Protein AF-A0A2A4U7M4-F1 (afdb_monomer)

Solvent-accessible surface area (backbone atoms only — not comparable to full-atom values): 24627 Å² total; per-residue (Å²): 136,90,81,53,61,69,54,45,36,59,75,42,76,39,76,69,49,28,40,55,51,50,43,53,50,50,49,57,46,49,37,65,77,36,73,92,46,51,58,48,70,61,81,93,67,91,75,68,55,64,52,48,29,40,38,52,48,83,84,76,48,61,24,35,38,37,38,69,44,82,40,71,90,66,81,47,74,68,51,54,49,51,53,49,52,37,50,57,35,40,71,67,37,92,77,48,50,67,57,31,39,34,40,36,30,56,28,80,75,53,74,67,50,45,53,50,49,55,53,50,51,54,52,52,30,62,76,68,74,48,63,84,77,35,62,44,77,39,36,26,61,57,49,52,51,52,25,49,76,69,70,40,40,50,68,76,61,50,51,60,59,60,54,52,51,51,55,49,50,59,66,68,50,69,58,57,54,68,57,51,93,84,49,54,65,73,52,58,56,49,82,70,64,51,82,90,26,53,96,58,57,77,88,48,73,63,55,58,52,48,59,62,42,56,80,76,34,23,38,36,39,24,30,57,85,51,44,47,65,68,32,52,54,48,44,54,35,58,76,67,67,49,48,69,48,78,31,72,41,71,88,58,84,70,79,46,42,63,54,57,52,51,48,47,39,53,46,49,28,63,75,70,71,46,82,76,59,91,84,62,85,52,64,66,58,42,42,39,57,50,59,66,66,52,84,67,66,53,36,32,43,35,41,36,60,51,75,66,91,49,68,71,39,48,24,47,32,50,53,49,52,50,48,42,53,52,53,35,65,75,74,37,92,66,85,55,55,36,46,36,38,35,32,47,62,66,62,79,80,51,43,84,60,51,71,66,45,54,74,52,35,44,79,46,75,46,64,82,25,81,88,44,48,65,58,49,50,50,54,50,28,62,67,40,61,52,86,49,74,96,49,41,68,62,50,50,61,69,17,71,54,20,63,47,48,39,43,48,27,53,51,40,27,56,73,66,36,29,62,50,68,73,44,43,54,48,22,45,51,56,43,48,53,71,72,75,104

pLDDT: mean 88.64, std 10.14, range [35.72, 97.88]

Mean predicted aligned error: 15.34 Å

Radius of gyration: 41.35 Å; Cα contacts (8 Å, |Δi|>4): 586; chains: 1; bounding box: 90×41×110 Å

Sequence (437 aa):
MNRDWQDFKSLHGNIAGAREAFENACETLFRKVHPDQHVSQVSVKQGDGGIDIFIGEFGNEPITVIQCKFFLDSFEASQHSQIRGSFDTAVNSDDYELKEWILCIPRVITIDENSWWFKWKKKKLNEHVKGNAFIQLKNGNELIDLLKEHGLYNQVFEVTTALQVAEIHDVIVQKKVDVPNNAKPKTVLFNNYLEKNEPFYLERDNDAEFNESLKIKNIWVFGKSGVGKTALINRNLIQSKIEYCFCDLSPISITKAEDVLEEILSEIEEKFSIERKSSETNILKQIVQILCKCDSTETVIVIDELAVNDDMVLKAIADSLIQLVTHFNNNSNNDELKFVVSTISDPKQVIQNRPKASDYFHYVCCDSWGKYSSQLFDIICHALNLELEASKDLIIESSMNSPRVLKAIINKIIVYNDSRKDSVDRAIRVTLEEVVG

Nearest PDB structures (foldseek):
  6wan-assembly2_B  TM=2.807E-01  e=3.638E-03  Acinetobacter baumannii
  6wan-assembly6_F  TM=2.417E-01  e=2.485E-03  Acinetobacter baumannii
  6vm6-assembly4_D  TM=2.550E-01  e=1.142E-02  Acinetobacter sp. ATCC 27244
  6wan-assembly4_D  TM=2.541E-01  e=1.583E-02  Acinetobacter baumannii
  6wam-assembly5_E  TM=2.805E-01  e=4.968E-02  Acinetobacter baumannii

Foldseek 3Di:
DADALVLLCVVLPHPVSSQVLQLVLVQVLVCLVCVPWDKDADDDDPPRLLAGMWTHDWPPDAIEGEHEDADDDDDDPVVVVVVCVSVVSNCPDPRHHHPAYEYEYQADDDPVSVVVVVVVLVVVCVVVVHDPRRYYYQYNVNSCVSCVVSVNNCVSSVVVVVVVVVVVVCVVPFPFLCQDPPFDLCLLLDPADDPSNVLLDDDDPLLVVVLVQLQQFAAEEEAAPQLCRNVSVVVSCVVVVFAEQAQECVVDDQPALVSQLVSLLVSLCVVQVPDFDPPDPDSLVSNLVSVQPDPDQAYEYEADDPDDPDLVRLLRNLVSVLVSQVVNVVVHPRPRYHYYYYYHDDVCVRYPPNVSSVVHYDYRYSQPQPVPLLVSLVSSCVSRVHDQVVCSVVLSVLCVSRSNLSSQLVVQCNVVSGNDPVSSVVSSVVSCVVPVD

Secondary structure (DSSP, 8-state):
----HHHHHHHTSSHHHHHHHHHHHHHHHHHHH-TTS-EEE----S--TT-SEEES-TTTSPEEEEEE---SS--SHHHHHHHHHHHHHHHT-SS--EEEEEEE-SS---HHHHHHHHHHHHHHHHHHT--TTSEEEE-HHHHHHHHHHTT-HHHHTTHHHHHHHHHHHHHHS-------TT--HHHHT-SS--GGGGGG----HHHHHHHHHHTTSEEEEE-STTSSHHHHHHHHHHHTT-EEEEEE-TTS---SHHHHHHHHHHHHHHHHT-PPPTT---HHHHHHHHHTT---TTEEEEEEEE----HHHHHHHHHHHHHHHHHHHHH-S--S-EEEEEESS-HHHH-S-HHHHHHHEEEEE----TTTHHHHHHHHHHHHT---GGGHHHHHHHTTT-HHHHHHHHHHHHHHT--SHHHHHHHHHHHHHHHH-

Structure (mmCIF, N/CA/C/O backbone):
data_AF-A0A2A4U7M4-F1
#
_entry.id   AF-A0A2A4U7M4-F1
#
loop_
_atom_site.group_PDB
_atom_site.id
_atom_site.type_symbol
_atom_site.label_atom_id
_atom_site.label_alt_id
_atom_site.label_comp_id
_atom_site.label_asym_id
_atom_site.label_entity_id
_atom_site.label_seq_id
_atom_site.pdbx_PDB_ins_code
_atom_site.Cartn_x
_atom_site.Cartn_y
_atom_site.Cartn_z
_atom_site.occupancy
_atom_site.B_iso_or_equiv
_atom_site.auth_seq_id
_atom_site.auth_comp_id
_atom_site.auth_asym_id
_atom_site.auth_atom_id
_atom_site.pdbx_PDB_model_num
ATOM 1 N N . MET A 1 1 ? 17.014 -3.426 -27.569 1.00 56.69 1 MET A N 1
ATOM 2 C CA . MET A 1 1 ? 16.466 -3.545 -28.938 1.00 56.69 1 MET A CA 1
ATOM 3 C C . MET A 1 1 ? 17.595 -4.022 -29.841 1.00 56.69 1 MET A C 1
ATOM 5 O O . MET A 1 1 ? 18.660 -3.421 -29.781 1.00 56.69 1 MET A O 1
ATOM 9 N N . ASN A 1 2 ? 17.421 -5.116 -30.590 1.00 77.00 2 ASN A N 1
ATOM 10 C CA . ASN A 1 2 ? 18.433 -5.577 -31.548 1.00 77.00 2 ASN A CA 1
ATOM 11 C C . ASN A 1 2 ? 18.098 -4.987 -32.920 1.00 77.00 2 ASN A C 1
ATOM 13 O O . ASN A 1 2 ? 17.038 -5.311 -33.444 1.00 77.00 2 ASN A O 1
ATOM 17 N N . ARG A 1 3 ? 18.958 -4.102 -33.434 1.00 85.81 3 ARG A N 1
ATOM 18 C CA . ARG A 1 3 ? 18.844 -3.488 -34.757 1.00 85.81 3 ARG A CA 1
ATOM 19 C C . ARG A 1 3 ? 19.567 -4.338 -35.800 1.00 85.81 3 ARG A C 1
ATOM 21 O O . ARG A 1 3 ? 20.550 -5.007 -35.478 1.00 85.81 3 ARG A O 1
ATOM 28 N N . ASP A 1 4 ? 19.087 -4.300 -37.034 1.00 88.69 4 ASP A N 1
ATOM 29 C CA . ASP A 1 4 ? 19.689 -4.996 -38.171 1.00 88.69 4 ASP A CA 1
ATOM 30 C C . ASP A 1 4 ? 20.134 -4.030 -39.286 1.00 88.69 4 ASP A C 1
ATOM 32 O O . ASP A 1 4 ? 20.054 -2.806 -39.172 1.00 88.69 4 ASP A O 1
ATOM 36 N N . TRP A 1 5 ? 20.644 -4.572 -40.392 1.00 90.25 5 TRP A N 1
ATOM 37 C CA . TRP A 1 5 ? 21.135 -3.762 -41.509 1.00 90.25 5 TRP A CA 1
ATOM 38 C C . TRP A 1 5 ? 20.036 -2.990 -42.272 1.00 90.25 5 TRP A C 1
ATOM 40 O O . TRP A 1 5 ? 20.358 -2.039 -42.989 1.00 90.25 5 TRP A O 1
ATOM 50 N N . GLN A 1 6 ? 18.752 -3.341 -42.117 1.00 87.50 6 GLN A N 1
ATOM 51 C CA . GLN A 1 6 ? 17.636 -2.532 -42.629 1.00 87.50 6 GLN A CA 1
ATOM 52 C C . GLN A 1 6 ? 17.388 -1.316 -41.725 1.00 87.50 6 GLN A C 1
ATOM 54 O O . GLN A 1 6 ? 17.185 -0.205 -42.228 1.00 87.50 6 GLN A O 1
ATOM 59 N N . ASP A 1 7 ? 17.506 -1.483 -40.404 1.00 87.31 7 ASP A N 1
ATOM 60 C CA . ASP A 1 7 ? 17.519 -0.352 -39.468 1.00 87.31 7 ASP A CA 1
ATOM 61 C C . ASP A 1 7 ? 18.708 0.578 -39.750 1.00 87.31 7 ASP A C 1
ATOM 63 O O . ASP A 1 7 ? 18.552 1.798 -39.774 1.00 87.31 7 ASP A O 1
ATOM 67 N N . PHE A 1 8 ? 19.881 0.012 -40.056 1.00 88.31 8 PHE A N 1
ATOM 68 C CA . PHE A 1 8 ? 21.085 0.768 -40.418 1.00 88.31 8 PHE A CA 1
ATOM 69 C C . PHE A 1 8 ? 20.865 1.693 -41.625 1.00 88.31 8 PHE A C 1
ATOM 71 O O . PHE A 1 8 ? 21.221 2.871 -41.590 1.00 88.31 8 PHE A O 1
ATOM 78 N N . LYS A 1 9 ? 20.210 1.201 -42.685 1.00 87.69 9 LYS A N 1
ATOM 79 C CA . LYS A 1 9 ? 19.823 2.034 -43.839 1.00 87.69 9 LYS A CA 1
ATOM 80 C C . LYS A 1 9 ? 18.918 3.194 -43.423 1.00 87.69 9 LYS A C 1
ATOM 82 O O . LYS A 1 9 ? 19.061 4.296 -43.951 1.00 87.69 9 LYS A O 1
ATOM 87 N N . SER A 1 10 ? 17.992 2.939 -42.502 1.00 85.00 10 SER A N 1
ATOM 88 C CA . SER A 1 10 ? 17.039 3.939 -42.016 1.00 85.00 10 SER A CA 1
ATOM 89 C C . SER A 1 10 ? 17.727 5.029 -41.186 1.00 85.00 10 SER A C 1
ATOM 91 O O . SER A 1 10 ? 17.390 6.200 -41.343 1.00 85.00 10 SER A O 1
ATOM 93 N N . LEU A 1 11 ? 18.734 4.673 -40.377 1.00 83.88 11 LEU A N 1
ATOM 94 C CA . LEU A 1 11 ? 19.526 5.627 -39.584 1.00 83.88 11 LEU A CA 1
ATOM 95 C C . LEU A 1 11 ? 20.267 6.644 -40.456 1.00 83.88 11 LEU A C 1
ATOM 97 O O . LEU A 1 11 ? 20.305 7.829 -40.138 1.00 83.88 11 LEU A O 1
ATOM 101 N N . HIS A 1 12 ? 20.803 6.204 -41.593 1.00 83.56 12 HIS A N 1
ATOM 102 C CA . HIS A 1 12 ? 21.600 7.058 -42.476 1.00 83.56 12 HIS A CA 1
ATOM 103 C C . HIS A 1 12 ? 20.788 7.724 -43.601 1.00 83.56 12 HIS A C 1
ATOM 105 O O . HIS A 1 12 ? 21.355 8.291 -44.537 1.00 83.56 12 HIS A O 1
ATOM 111 N N . GLY A 1 13 ? 19.453 7.681 -43.511 1.00 75.38 13 GLY A N 1
ATOM 112 C CA . GLY A 1 13 ? 18.499 8.436 -44.331 1.00 75.38 13 GLY A CA 1
ATOM 113 C C . GLY A 1 13 ? 18.342 7.972 -45.785 1.00 75.38 13 GLY A C 1
ATOM 114 O O . GLY A 1 13 ? 17.224 7.913 -46.293 1.00 75.38 13 GLY A O 1
ATOM 115 N N . ASN A 1 14 ? 19.430 7.641 -46.485 1.00 77.62 14 ASN A N 1
ATOM 116 C CA . ASN A 1 14 ? 19.402 7.169 -47.870 1.00 77.62 14 ASN A CA 1
ATOM 117 C C . ASN A 1 14 ? 20.506 6.131 -48.162 1.00 77.62 14 ASN A C 1
ATOM 119 O O . ASN A 1 14 ? 21.411 5.900 -47.365 1.00 77.62 14 ASN A O 1
ATOM 123 N N . ILE A 1 15 ? 20.436 5.496 -49.339 1.00 79.94 15 ILE A N 1
ATOM 124 C CA . ILE A 1 15 ? 21.365 4.424 -49.747 1.00 79.94 15 ILE A CA 1
ATOM 125 C C . ILE A 1 15 ? 22.816 4.918 -49.873 1.00 79.94 15 ILE A C 1
ATOM 127 O O . ILE A 1 15 ? 23.735 4.141 -49.628 1.00 79.94 15 ILE A O 1
ATOM 131 N N . ALA A 1 16 ? 23.038 6.173 -50.275 1.00 80.50 16 ALA A N 1
ATOM 132 C CA . ALA A 1 16 ? 24.385 6.718 -50.434 1.00 80.50 16 ALA A CA 1
ATOM 133 C C . ALA A 1 16 ? 25.055 6.946 -49.071 1.00 80.50 16 ALA A C 1
ATOM 135 O O . ALA A 1 16 ? 26.168 6.473 -48.866 1.00 80.50 16 ALA A O 1
ATOM 136 N N . GLY A 1 17 ? 24.341 7.554 -48.120 1.00 82.44 17 GLY A N 1
ATOM 137 C CA . GLY A 1 17 ? 24.821 7.728 -46.747 1.00 82.44 17 GLY A CA 1
ATOM 138 C C . GLY A 1 17 ? 25.048 6.393 -46.038 1.00 82.44 17 GLY A C 1
ATOM 139 O O . GLY A 1 17 ? 26.069 6.202 -45.389 1.00 82.44 17 GLY A O 1
ATOM 140 N N . ALA A 1 18 ? 24.151 5.420 -46.231 1.00 87.06 18 ALA A N 1
ATOM 141 C CA . ALA A 1 18 ? 24.313 4.086 -45.654 1.00 87.06 18 ALA A CA 1
ATOM 142 C C . ALA A 1 18 ? 25.522 3.321 -46.231 1.00 87.06 18 ALA A C 1
ATOM 144 O O . ALA A 1 18 ? 26.150 2.543 -45.521 1.00 87.06 18 ALA A O 1
ATOM 145 N N . ARG A 1 19 ? 25.882 3.544 -47.502 1.00 87.56 19 ARG A N 1
ATOM 146 C CA . ARG A 1 19 ? 27.084 2.949 -48.114 1.00 87.56 19 ARG A CA 1
ATOM 147 C C . ARG A 1 19 ? 28.362 3.445 -47.455 1.00 87.56 19 ARG A C 1
ATOM 149 O O . ARG A 1 19 ? 29.170 2.628 -47.032 1.00 87.56 19 ARG A O 1
ATOM 156 N N . GLU A 1 20 ? 28.503 4.761 -47.354 1.00 86.75 20 GLU A N 1
ATOM 157 C CA . GLU A 1 20 ? 29.661 5.401 -46.726 1.00 86.75 20 GLU A CA 1
ATOM 158 C C . GLU A 1 20 ? 29.765 5.014 -45.244 1.00 86.75 20 GLU A C 1
ATOM 160 O O . GLU A 1 20 ? 30.819 4.600 -44.767 1.00 86.75 20 GLU A O 1
ATOM 165 N N . ALA A 1 21 ? 28.641 5.038 -44.522 1.00 89.44 21 ALA A N 1
ATOM 166 C CA . ALA A 1 21 ? 28.598 4.625 -43.124 1.00 89.44 21 ALA A CA 1
ATOM 167 C C . ALA A 1 21 ? 28.970 3.144 -42.932 1.00 89.44 21 ALA A C 1
ATOM 169 O O . ALA A 1 21 ? 29.637 2.802 -41.957 1.00 89.44 21 ALA A O 1
ATOM 170 N N . PHE A 1 22 ? 28.565 2.259 -43.849 1.00 92.88 22 PHE A N 1
ATOM 171 C CA . PHE A 1 22 ? 28.917 0.839 -43.789 1.00 92.88 22 PHE A CA 1
ATOM 172 C C . PHE A 1 22 ? 30.416 0.605 -43.987 1.00 92.88 22 PHE A C 1
ATOM 174 O O . PHE A 1 22 ? 31.003 -0.220 -43.287 1.00 92.88 22 PHE A O 1
ATOM 181 N N . GLU A 1 23 ? 31.039 1.337 -44.908 1.00 91.94 23 GLU A N 1
ATOM 182 C CA . GLU A 1 23 ? 32.483 1.278 -45.125 1.00 91.94 23 GLU A CA 1
ATOM 183 C C . GLU A 1 23 ? 33.248 1.761 -43.888 1.00 91.94 23 GLU A C 1
ATOM 185 O O . GLU A 1 23 ? 34.125 1.054 -43.394 1.00 91.94 23 GLU A O 1
ATOM 190 N N . ASN A 1 24 ? 32.835 2.890 -43.305 1.00 91.81 24 ASN A N 1
ATOM 191 C CA . ASN A 1 24 ? 33.402 3.404 -42.054 1.00 91.81 24 ASN A CA 1
ATOM 192 C C . ASN A 1 24 ? 33.235 2.410 -40.891 1.00 91.81 24 ASN A C 1
ATOM 194 O O . ASN A 1 24 ? 34.150 2.219 -40.087 1.00 91.81 24 ASN A O 1
ATOM 198 N N . ALA A 1 25 ? 32.079 1.742 -40.806 1.00 93.62 25 ALA A N 1
ATOM 199 C CA . ALA A 1 25 ? 31.825 0.718 -39.797 1.00 93.62 25 ALA A CA 1
ATOM 200 C C . ALA A 1 25 ? 32.733 -0.508 -39.980 1.00 93.62 25 ALA A C 1
ATOM 202 O O . ALA A 1 25 ? 33.263 -1.025 -38.994 1.00 93.62 25 ALA A O 1
ATOM 203 N N . CYS A 1 26 ? 32.944 -0.958 -41.221 1.00 94.62 26 CYS A N 1
ATOM 204 C CA . CYS A 1 26 ? 33.867 -2.050 -41.525 1.00 94.62 26 CYS A CA 1
ATOM 205 C C . CYS A 1 26 ? 35.313 -1.659 -41.211 1.00 94.62 26 CYS A C 1
ATOM 207 O O . CYS A 1 26 ? 36.036 -2.451 -40.616 1.00 94.62 26 CYS A O 1
ATOM 209 N N . GLU A 1 27 ? 35.728 -0.439 -41.538 1.00 94.19 27 GLU A N 1
ATOM 210 C CA . GLU A 1 27 ? 37.068 0.049 -41.219 1.00 94.19 27 GLU A CA 1
ATOM 211 C C . GLU A 1 27 ? 37.315 0.059 -39.713 1.00 94.19 27 GLU A C 1
ATOM 213 O O . GLU A 1 27 ? 38.278 -0.540 -39.232 1.00 94.19 27 GLU A O 1
ATOM 218 N N . THR A 1 28 ? 36.387 0.651 -38.958 1.00 93.88 28 THR A N 1
ATOM 219 C CA . THR A 1 28 ? 36.468 0.702 -37.496 1.00 93.88 28 THR A CA 1
ATOM 220 C C . THR A 1 28 ? 36.505 -0.708 -36.903 1.00 93.88 28 THR A C 1
ATOM 222 O O . THR A 1 28 ? 37.234 -0.963 -35.940 1.00 93.88 28 THR A O 1
ATOM 225 N N . LEU A 1 29 ? 35.741 -1.640 -37.484 1.00 96.12 29 LEU A N 1
ATOM 226 C CA . LEU A 1 29 ? 35.764 -3.041 -37.092 1.00 96.12 29 LEU A CA 1
ATOM 227 C C . LEU A 1 29 ? 37.137 -3.671 -37.341 1.00 96.12 29 LEU A C 1
ATOM 229 O O . LEU A 1 29 ? 37.729 -4.198 -36.403 1.00 96.12 29 LEU A O 1
ATOM 233 N N . PHE A 1 30 ? 37.669 -3.608 -38.562 1.00 95.69 30 PHE A N 1
ATOM 234 C CA . PHE A 1 30 ? 38.945 -4.252 -38.886 1.00 95.69 30 PHE A CA 1
ATOM 235 C C . PHE A 1 30 ? 40.134 -3.608 -38.172 1.00 95.69 30 PHE A C 1
ATOM 237 O O . PHE A 1 30 ? 41.048 -4.327 -37.778 1.00 95.69 30 PHE A O 1
ATOM 244 N N . ARG A 1 31 ? 40.084 -2.303 -37.883 1.00 94.62 31 ARG A N 1
ATOM 245 C CA . ARG A 1 31 ? 41.056 -1.632 -37.009 1.00 94.62 31 ARG A CA 1
ATOM 246 C C . ARG A 1 31 ? 41.059 -2.220 -35.595 1.00 94.62 31 ARG A C 1
ATOM 248 O O . ARG A 1 31 ? 42.114 -2.342 -34.984 1.00 94.62 31 ARG A O 1
ATOM 255 N N . LYS A 1 32 ? 39.892 -2.615 -35.068 1.00 94.75 32 LYS A N 1
ATOM 256 C CA . LYS A 1 32 ? 39.800 -3.314 -33.775 1.00 94.75 32 LYS A CA 1
ATOM 257 C C . LYS A 1 32 ? 40.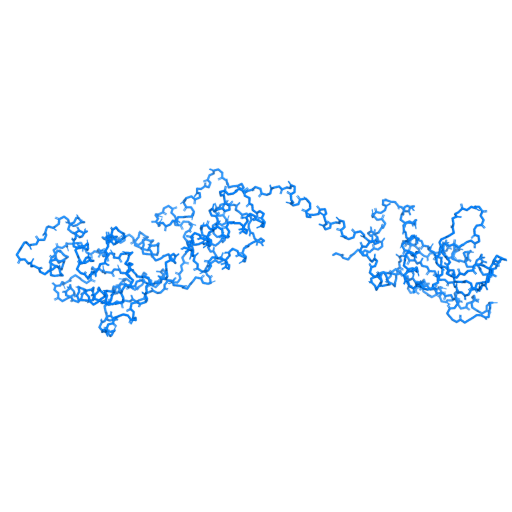194 -4.787 -33.844 1.00 94.75 32 LYS A C 1
ATOM 259 O O . LYS A 1 32 ? 40.749 -5.285 -32.872 1.00 94.75 32 LYS A O 1
ATOM 264 N N . VAL A 1 33 ? 39.899 -5.471 -34.949 1.00 94.06 33 VAL A N 1
ATOM 265 C CA . VAL A 1 33 ? 40.272 -6.883 -35.157 1.00 94.06 33 VAL A CA 1
ATOM 266 C C . VAL A 1 33 ? 41.791 -7.028 -35.327 1.00 94.06 33 VAL A C 1
ATOM 268 O O . VAL A 1 33 ? 42.364 -8.033 -34.913 1.00 94.06 33 VAL A O 1
ATOM 271 N N . HIS A 1 34 ? 42.456 -6.017 -35.892 1.00 92.62 34 HIS A N 1
ATOM 272 C CA . HIS A 1 34 ? 43.896 -6.002 -36.154 1.00 92.62 34 HIS A CA 1
ATOM 273 C C . HIS A 1 34 ? 44.591 -4.818 -35.454 1.00 92.62 34 HIS A C 1
ATOM 275 O O . HIS A 1 34 ? 45.122 -3.941 -36.132 1.00 92.62 34 HIS A O 1
ATOM 281 N N . PRO A 1 35 ? 44.619 -4.779 -34.107 1.00 90.00 35 PRO A N 1
ATOM 282 C CA . PRO A 1 35 ? 45.123 -3.621 -33.362 1.00 90.00 35 PRO A CA 1
ATOM 283 C C . PRO A 1 35 ? 46.621 -3.355 -33.577 1.00 90.00 35 PRO A C 1
ATOM 285 O O . PRO A 1 35 ? 47.065 -2.219 -33.435 1.00 90.00 35 PRO A O 1
ATOM 288 N N . ASP A 1 36 ? 47.384 -4.392 -33.934 1.00 91.69 36 ASP A N 1
ATOM 289 C CA . ASP A 1 36 ? 48.836 -4.328 -34.129 1.00 91.69 36 ASP A CA 1
ATOM 290 C C . ASP A 1 36 ? 49.249 -4.107 -35.596 1.00 91.69 36 ASP A C 1
ATOM 292 O O . ASP A 1 36 ? 50.435 -4.163 -35.916 1.00 91.69 36 ASP A O 1
ATOM 296 N N . GLN A 1 37 ? 48.294 -3.902 -36.510 1.00 91.94 37 GLN A N 1
ATOM 297 C CA . GLN A 1 37 ? 48.565 -3.664 -37.931 1.00 91.94 37 GLN A CA 1
ATOM 298 C C . GLN A 1 37 ? 47.982 -2.324 -38.372 1.00 91.94 37 GLN A C 1
ATOM 300 O O . GLN A 1 37 ? 47.004 -1.828 -37.815 1.00 91.94 37 GLN A O 1
ATOM 305 N N . HIS A 1 38 ? 48.581 -1.730 -39.401 1.00 91.69 38 HIS A N 1
ATOM 306 C CA . HIS A 1 38 ? 48.028 -0.530 -40.009 1.00 91.69 38 HIS A CA 1
ATOM 307 C C . HIS A 1 38 ? 46.739 -0.878 -40.763 1.00 91.69 38 HIS A C 1
ATOM 309 O O . HIS A 1 38 ? 46.760 -1.743 -41.635 1.00 91.69 38 HIS A O 1
ATOM 315 N N . VAL A 1 39 ? 45.633 -0.207 -40.428 1.00 92.31 39 VAL A N 1
ATOM 316 C CA . VAL A 1 39 ? 44.339 -0.326 -41.115 1.00 92.31 39 VAL A CA 1
ATOM 317 C C . VAL A 1 39 ? 43.905 1.060 -41.569 1.00 92.31 39 VAL A C 1
ATOM 319 O O . VAL A 1 39 ? 43.835 1.976 -40.747 1.00 92.31 39 VAL A O 1
ATOM 322 N N . SER A 1 40 ? 43.625 1.226 -42.861 1.00 88.94 40 SER A N 1
ATOM 323 C CA . SER A 1 40 ? 43.201 2.518 -43.409 1.00 88.94 40 SER A CA 1
ATOM 324 C C . SER A 1 40 ? 42.276 2.366 -44.613 1.00 88.94 40 SER A C 1
ATOM 326 O O . SER A 1 40 ? 42.360 1.396 -45.367 1.00 88.94 40 SER A O 1
ATOM 328 N N . GLN A 1 41 ? 41.418 3.372 -44.805 1.00 85.81 41 GLN A N 1
ATOM 329 C CA . GLN A 1 41 ? 40.690 3.592 -46.058 1.00 85.81 41 GLN A CA 1
ATOM 330 C C . GLN A 1 41 ? 41.604 4.255 -47.085 1.00 85.81 41 GLN A C 1
ATOM 332 O O . GLN A 1 41 ? 42.592 4.911 -46.726 1.00 85.81 41 GLN A O 1
ATOM 337 N N . VAL A 1 42 ? 41.236 4.139 -48.357 1.00 74.50 42 VAL A N 1
ATOM 338 C CA . VAL A 1 42 ? 41.862 4.889 -49.448 1.00 74.50 42 VAL A CA 1
ATOM 339 C C . VAL A 1 42 ? 40.899 5.987 -49.901 1.00 74.50 42 VAL A C 1
ATOM 341 O O . VAL A 1 42 ? 39.768 5.719 -50.290 1.00 74.50 42 VAL A O 1
ATOM 344 N N . SER A 1 43 ? 41.324 7.253 -49.826 1.00 62.78 43 SER A N 1
ATOM 345 C CA . SER A 1 43 ? 40.487 8.376 -50.267 1.00 62.78 43 SER A CA 1
ATOM 346 C C . SER A 1 43 ? 40.388 8.416 -51.790 1.00 62.78 43 SER A C 1
ATOM 348 O O . SER A 1 43 ? 41.425 8.401 -52.452 1.00 62.78 43 SER A O 1
ATOM 350 N N . VAL A 1 44 ? 39.178 8.598 -52.321 1.00 52.75 44 VAL A N 1
ATOM 351 C CA . VAL A 1 44 ? 38.909 8.621 -53.765 1.00 52.75 44 VAL A CA 1
ATOM 352 C C . VAL A 1 44 ? 39.666 9.757 -54.467 1.00 52.75 44 VAL A C 1
ATOM 354 O O . VAL A 1 44 ? 39.228 10.912 -54.460 1.00 52.75 44 VAL A O 1
ATOM 357 N N . LYS A 1 45 ? 40.792 9.451 -55.118 1.00 46.50 45 LYS A N 1
ATOM 3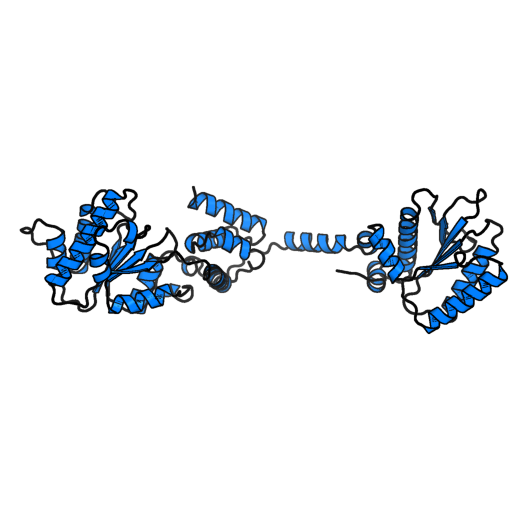58 C CA . LYS A 1 45 ? 41.476 10.358 -56.053 1.00 46.50 45 LYS A CA 1
ATOM 359 C C . LYS A 1 45 ? 41.719 9.612 -57.359 1.00 46.50 45 LYS A C 1
ATOM 361 O O . LYS A 1 45 ? 42.832 9.209 -57.645 1.00 46.50 45 LYS A O 1
ATOM 366 N N . GLN A 1 46 ? 40.659 9.498 -58.166 1.00 35.72 46 GLN A N 1
ATOM 367 C CA . GLN A 1 46 ? 40.689 9.048 -59.568 1.00 35.72 46 GLN A CA 1
ATOM 368 C C . GLN A 1 46 ? 41.703 7.916 -59.846 1.00 35.72 46 GLN A C 1
ATOM 370 O O . GLN A 1 46 ? 42.769 8.154 -60.406 1.00 35.72 46 GLN A O 1
ATOM 375 N N . GLY A 1 47 ? 41.315 6.676 -59.531 1.00 51.34 47 GLY A N 1
ATOM 376 C CA . GLY A 1 47 ? 42.040 5.472 -59.964 1.00 51.34 47 GLY A CA 1
ATOM 377 C C . GLY A 1 47 ? 42.492 4.540 -58.840 1.00 51.34 47 GLY A C 1
ATOM 378 O O . GLY A 1 47 ? 43.560 3.958 -58.953 1.00 51.34 47 GLY A O 1
ATOM 379 N N . ASP A 1 48 ? 41.698 4.367 -57.781 1.00 52.16 48 ASP A N 1
ATOM 380 C CA . ASP A 1 48 ? 42.148 3.790 -56.498 1.00 52.16 48 ASP A CA 1
ATOM 381 C C . ASP A 1 48 ? 42.357 2.259 -56.477 1.00 52.16 48 ASP A C 1
ATOM 383 O O . ASP A 1 48 ? 42.222 1.628 -55.430 1.00 52.16 48 ASP A O 1
ATOM 387 N N . GLY A 1 49 ? 42.600 1.607 -57.619 1.00 52.53 49 GLY A N 1
ATOM 388 C CA . GLY A 1 49 ? 42.855 0.157 -57.661 1.00 52.53 49 GLY A CA 1
ATOM 389 C C . GLY A 1 49 ? 41.738 -0.723 -57.065 1.00 52.53 49 GLY A C 1
ATOM 390 O O . GLY A 1 49 ? 41.942 -1.916 -56.849 1.00 52.53 49 GLY A O 1
ATOM 391 N N . GLY A 1 50 ? 40.555 -0.155 -56.796 1.00 59.53 50 GLY A N 1
ATOM 392 C CA . GLY A 1 50 ? 39.397 -0.857 -56.245 1.00 59.53 50 GLY A CA 1
ATOM 393 C C . GLY A 1 50 ? 39.479 -1.226 -54.759 1.00 59.53 50 GLY A C 1
ATOM 394 O O . GLY A 1 50 ? 38.774 -2.149 -54.370 1.00 59.53 50 GLY A O 1
ATOM 395 N N . ILE A 1 51 ? 40.300 -0.559 -53.939 1.00 75.06 51 ILE A N 1
ATOM 396 C CA . ILE A 1 51 ? 40.416 -0.839 -52.494 1.00 75.06 51 ILE A CA 1
ATOM 397 C C . ILE A 1 51 ? 39.481 0.068 -51.690 1.00 75.06 51 ILE A C 1
ATOM 399 O O . ILE A 1 51 ? 39.580 1.286 -51.805 1.00 75.06 51 ILE A O 1
ATOM 403 N N . ASP A 1 52 ? 38.655 -0.515 -50.816 1.00 85.12 52 ASP A N 1
ATOM 404 C CA . ASP A 1 52 ? 37.899 0.272 -49.830 1.00 85.12 52 ASP A CA 1
ATOM 405 C C . ASP A 1 52 ? 38.723 0.420 -48.535 1.00 85.12 52 ASP A C 1
ATOM 407 O O . ASP A 1 52 ? 38.972 1.526 -48.062 1.00 85.12 52 ASP A O 1
ATOM 411 N N . ILE A 1 53 ? 39.229 -0.694 -47.984 1.00 91.50 53 ILE A N 1
ATOM 412 C CA . ILE A 1 53 ? 40.105 -0.711 -46.798 1.00 91.50 53 ILE A CA 1
ATOM 413 C C . ILE A 1 53 ? 41.263 -1.687 -47.038 1.00 91.50 53 ILE A C 1
ATOM 415 O O . ILE A 1 53 ? 41.068 -2.753 -47.628 1.00 91.50 53 ILE A O 1
ATOM 419 N N . PHE A 1 54 ? 42.455 -1.368 -46.538 1.00 93.00 54 PHE A N 1
ATOM 420 C CA . PHE A 1 54 ? 43.590 -2.294 -46.514 1.00 93.00 54 PHE A CA 1
ATOM 421 C C . PHE A 1 54 ? 44.157 -2.479 -45.105 1.00 93.00 54 PHE A C 1
ATOM 423 O O . PHE A 1 54 ? 44.002 -1.617 -44.239 1.00 93.00 54 PHE A O 1
ATOM 430 N N . ILE A 1 55 ? 44.812 -3.622 -44.901 1.00 93.88 55 ILE A N 1
ATOM 431 C CA . ILE A 1 55 ? 45.528 -3.989 -43.681 1.00 93.88 55 ILE A CA 1
ATOM 432 C C . ILE A 1 55 ? 46.968 -4.358 -44.060 1.00 93.88 55 ILE A C 1
ATOM 434 O O . ILE A 1 55 ? 47.174 -5.247 -44.893 1.00 93.88 55 ILE A O 1
ATOM 438 N N . GLY A 1 56 ? 47.940 -3.690 -43.439 1.00 91.62 56 GLY A N 1
ATOM 439 C CA . GLY A 1 56 ? 49.375 -3.814 -43.721 1.00 91.62 56 GLY A CA 1
ATOM 440 C C . GLY A 1 56 ? 49.976 -2.531 -44.303 1.00 91.62 56 GLY A C 1
ATOM 441 O O . GLY A 1 56 ? 49.319 -1.490 -44.348 1.00 91.62 56 GLY A O 1
ATOM 442 N N . GLU A 1 57 ? 51.230 -2.594 -44.750 1.00 88.88 57 GLU A N 1
ATOM 443 C CA . GLU A 1 57 ? 51.972 -1.433 -45.266 1.00 88.88 57 GLU A CA 1
ATOM 444 C C . GLU A 1 57 ? 52.373 -1.581 -46.746 1.00 88.88 57 GLU A C 1
ATOM 446 O O . GLU A 1 57 ? 53.121 -2.487 -47.125 1.00 88.88 57 GLU A O 1
ATOM 451 N N . PHE A 1 58 ? 51.917 -0.644 -47.591 1.00 84.12 58 PHE A N 1
ATOM 452 C CA . PHE A 1 58 ? 52.246 -0.600 -49.022 1.00 84.12 58 PHE A CA 1
ATOM 453 C C . PHE A 1 58 ? 53.756 -0.575 -49.281 1.00 84.12 58 PHE A C 1
ATOM 455 O O . PHE A 1 58 ? 54.496 0.182 -48.655 1.00 84.12 58 PHE A O 1
ATOM 462 N N . GLY A 1 59 ? 54.208 -1.379 -50.248 1.00 81.12 59 GLY A N 1
ATOM 463 C CA . GLY A 1 59 ? 55.615 -1.463 -50.655 1.00 81.12 59 GLY A CA 1
ATOM 464 C C . GLY A 1 59 ? 56.536 -2.195 -49.670 1.00 81.12 59 GLY A C 1
ATOM 465 O O . GLY A 1 59 ? 57.666 -2.511 -50.038 1.00 81.12 59 GLY A O 1
ATOM 466 N N . ASN A 1 60 ? 56.056 -2.504 -48.461 1.00 84.88 60 ASN A N 1
ATOM 467 C CA . ASN A 1 60 ? 56.817 -3.214 -47.434 1.00 84.88 60 ASN A CA 1
ATOM 468 C C . ASN A 1 60 ? 56.438 -4.698 -47.375 1.00 84.88 60 ASN A C 1
ATOM 470 O O . ASN A 1 60 ? 57.314 -5.553 -47.239 1.00 84.88 60 ASN A O 1
ATOM 474 N N . GLU A 1 61 ? 55.147 -5.014 -47.496 1.00 89.75 61 GLU A N 1
ATOM 475 C CA . GLU A 1 61 ? 54.636 -6.380 -47.375 1.00 89.75 61 GLU A CA 1
ATOM 476 C C . GLU A 1 61 ? 53.372 -6.623 -48.220 1.00 89.75 61 GLU A C 1
ATOM 478 O O . GLU A 1 61 ? 52.707 -5.671 -48.638 1.00 89.75 61 GLU A O 1
ATOM 483 N N . PRO A 1 62 ? 53.002 -7.895 -48.465 1.00 91.94 62 PRO A N 1
ATOM 484 C CA . PRO A 1 62 ? 51.696 -8.223 -49.016 1.00 91.94 62 PRO A CA 1
ATOM 485 C C . PRO A 1 62 ? 50.564 -7.783 -48.077 1.00 91.94 62 PRO A C 1
ATOM 487 O O . PRO A 1 62 ? 50.569 -8.128 -46.892 1.00 91.94 62 PRO A O 1
ATOM 490 N N . ILE A 1 63 ? 49.554 -7.098 -48.615 1.00 93.50 63 ILE A N 1
ATOM 491 C CA . ILE A 1 63 ? 48.457 -6.504 -47.835 1.00 93.50 63 ILE A CA 1
ATOM 492 C C . ILE A 1 63 ? 47.162 -7.313 -47.919 1.00 93.50 63 ILE A C 1
ATOM 494 O O . ILE A 1 63 ? 46.880 -7.977 -48.920 1.00 93.50 63 ILE A O 1
ATOM 498 N N . THR A 1 64 ? 46.331 -7.229 -46.882 1.00 95.00 64 THR A N 1
ATOM 499 C CA . THR A 1 64 ? 44.951 -7.728 -46.938 1.00 95.00 64 THR A CA 1
ATOM 500 C C . THR A 1 64 ? 44.026 -6.612 -47.405 1.00 95.00 64 THR A C 1
ATOM 502 O O . THR A 1 64 ? 44.018 -5.533 -46.823 1.00 95.00 64 THR A O 1
ATOM 505 N N . VAL A 1 65 ? 43.216 -6.877 -48.428 1.00 94.06 65 VAL A N 1
ATOM 506 C CA . VAL A 1 65 ? 42.220 -5.936 -48.953 1.00 94.06 65 VAL A CA 1
ATOM 507 C C . VAL A 1 65 ? 40.833 -6.335 -48.465 1.00 94.06 65 VAL A C 1
ATOM 509 O O . VAL A 1 65 ? 40.394 -7.470 -48.660 1.00 94.06 65 VAL A O 1
ATOM 512 N N . ILE A 1 66 ? 40.121 -5.386 -47.864 1.00 94.69 66 ILE A N 1
ATOM 513 C CA . ILE A 1 66 ? 38.712 -5.517 -47.505 1.00 94.69 66 ILE A CA 1
ATOM 514 C C . ILE A 1 66 ? 37.884 -4.720 -48.514 1.00 94.69 66 ILE A C 1
ATOM 516 O O . ILE A 1 66 ? 38.045 -3.509 -48.665 1.00 94.69 66 ILE A O 1
ATOM 520 N N . GLN A 1 67 ? 36.965 -5.407 -49.183 1.00 94.00 67 GLN A N 1
ATOM 521 C CA . GLN A 1 67 ? 35.981 -4.806 -50.068 1.00 94.00 67 GLN A CA 1
ATOM 522 C C . GLN A 1 67 ? 34.624 -4.730 -49.367 1.00 94.00 67 GLN A C 1
ATOM 524 O O . GLN A 1 67 ? 34.001 -5.749 -49.079 1.00 94.00 67 GLN A O 1
ATOM 529 N N . CYS A 1 68 ? 34.108 -3.526 -49.187 1.00 93.12 68 CYS A N 1
ATOM 530 C CA . CYS A 1 68 ? 32.772 -3.236 -48.700 1.00 93.12 68 CYS A CA 1
ATOM 531 C C . CYS A 1 68 ? 31.795 -3.094 -49.874 1.00 93.12 68 CYS A C 1
ATOM 533 O O . CYS A 1 68 ? 31.880 -2.190 -50.704 1.00 93.12 68 CYS A O 1
ATOM 535 N N . LYS A 1 69 ? 30.796 -3.976 -49.948 1.00 92.44 69 LYS A N 1
ATOM 536 C CA . LYS A 1 69 ? 29.696 -3.836 -50.908 1.00 92.44 69 LYS A CA 1
ATOM 537 C C . LYS A 1 69 ? 28.362 -3.803 -50.178 1.00 92.44 69 LYS A C 1
ATOM 539 O O . LYS A 1 69 ? 27.886 -4.812 -49.666 1.00 92.44 69 LYS A O 1
ATOM 544 N N . PHE A 1 70 ? 27.716 -2.638 -50.177 1.00 91.38 70 PHE A N 1
ATOM 545 C CA . PHE A 1 70 ? 26.415 -2.446 -49.531 1.00 91.38 70 PHE A CA 1
ATOM 546 C C . PHE A 1 70 ? 25.267 -3.035 -50.372 1.00 91.38 70 PHE A C 1
ATOM 548 O O . PHE A 1 70 ? 24.495 -2.324 -51.024 1.00 91.38 70 PHE A O 1
ATOM 555 N N . PHE A 1 71 ? 25.196 -4.365 -50.406 1.00 92.38 71 PHE A N 1
ATOM 556 C CA . PHE A 1 71 ? 24.145 -5.136 -51.062 1.00 92.38 71 PHE A CA 1
ATOM 557 C C . PHE A 1 71 ? 23.106 -5.558 -50.023 1.00 92.38 71 PHE A C 1
ATOM 559 O O . PHE A 1 71 ? 23.286 -6.569 -49.354 1.00 92.38 71 PHE A O 1
ATOM 566 N N . LEU A 1 72 ? 22.028 -4.788 -49.876 1.00 87.94 72 LEU A N 1
ATOM 567 C CA . LEU A 1 72 ? 20.933 -5.154 -48.969 1.00 87.94 72 LEU A CA 1
ATOM 568 C C . LEU A 1 72 ? 19.928 -6.091 -49.645 1.00 87.94 72 LEU A C 1
ATOM 570 O O . LEU A 1 72 ? 19.647 -7.176 -49.139 1.00 87.94 72 LEU A O 1
ATOM 574 N N . ASP A 1 73 ? 19.439 -5.705 -50.823 1.00 85.56 73 ASP A N 1
ATOM 575 C CA . ASP A 1 73 ? 18.214 -6.295 -51.372 1.00 85.56 73 ASP A CA 1
ATOM 576 C C . ASP A 1 73 ? 18.477 -7.412 -52.402 1.00 85.56 73 ASP A C 1
ATOM 578 O O . ASP A 1 73 ? 17.766 -8.415 -52.418 1.00 85.56 73 ASP A O 1
ATOM 582 N N . SER A 1 74 ? 19.535 -7.300 -53.214 1.00 86.12 74 SER A N 1
ATOM 583 C CA . SER A 1 74 ? 19.797 -8.201 -54.352 1.00 86.12 74 SER A CA 1
ATOM 584 C C . SER A 1 74 ? 21.248 -8.684 -54.422 1.00 86.12 74 SER A C 1
ATOM 586 O O . SER A 1 74 ? 22.168 -7.896 -54.188 1.00 86.12 74 SER A O 1
ATOM 588 N N . PHE A 1 75 ? 21.455 -9.931 -54.853 1.00 89.81 75 PHE A N 1
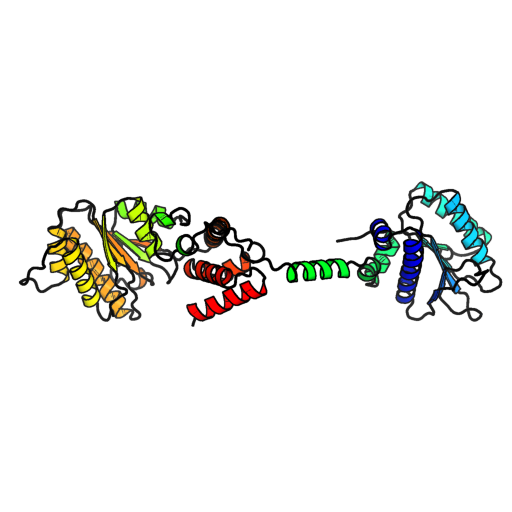ATOM 589 C CA . PHE A 1 75 ? 22.766 -10.521 -55.150 1.00 89.81 75 PHE A CA 1
ATOM 590 C C . PHE A 1 75 ? 22.701 -11.277 -56.489 1.00 89.81 75 PHE A C 1
ATOM 592 O O . PHE A 1 75 ? 22.669 -12.502 -56.561 1.00 89.81 75 PHE A O 1
ATOM 599 N N . GLU A 1 76 ? 22.602 -10.515 -57.577 1.00 90.31 76 GLU A N 1
ATOM 600 C CA . GLU A 1 76 ? 22.345 -11.041 -58.920 1.00 90.31 76 GLU A CA 1
ATOM 601 C C . GLU A 1 76 ? 23.497 -10.714 -59.882 1.00 90.31 76 GLU A C 1
ATOM 603 O O . GLU A 1 76 ? 24.596 -10.340 -59.475 1.00 90.31 76 GLU A O 1
ATOM 608 N N . ALA A 1 77 ? 23.269 -10.842 -61.194 1.00 91.25 77 ALA A N 1
ATOM 609 C CA . ALA A 1 77 ? 24.291 -10.657 -62.225 1.00 91.25 77 ALA A CA 1
ATOM 610 C C . ALA A 1 77 ? 25.063 -9.326 -62.107 1.00 91.25 77 ALA A C 1
ATOM 612 O O . ALA A 1 77 ? 26.277 -9.313 -62.322 1.00 91.25 77 ALA A O 1
ATOM 613 N N . SER A 1 78 ? 24.388 -8.236 -61.723 1.00 91.31 78 SER A N 1
ATOM 614 C CA . SER A 1 78 ? 25.027 -6.932 -61.508 1.00 91.31 78 SER A CA 1
ATOM 615 C C . SER A 1 78 ? 25.999 -6.962 -60.324 1.00 91.31 78 SER A C 1
ATOM 617 O O . SER A 1 78 ? 27.163 -6.587 -60.473 1.00 91.31 78 SER A O 1
ATOM 619 N N . GLN A 1 79 ? 25.577 -7.486 -59.168 1.00 93.94 79 GLN A N 1
ATOM 620 C CA . GLN A 1 79 ? 26.438 -7.628 -57.988 1.00 93.94 79 GLN A CA 1
ATOM 621 C C . GLN A 1 79 ? 27.582 -8.610 -58.246 1.00 93.94 79 GLN A C 1
ATOM 623 O O . GLN A 1 79 ? 28.729 -8.322 -57.918 1.00 93.94 79 GLN A O 1
ATOM 628 N N . HIS A 1 80 ? 27.306 -9.724 -58.925 1.00 95.00 80 HIS A N 1
ATOM 629 C CA . HIS A 1 80 ? 28.322 -10.675 -59.368 1.00 95.00 80 HIS A CA 1
ATOM 630 C C . HIS A 1 80 ? 29.381 -10.017 -60.260 1.00 95.00 80 HIS A C 1
ATOM 632 O O . HIS A 1 80 ? 30.565 -10.328 -60.145 1.00 95.00 80 HIS A O 1
ATOM 638 N N . SER A 1 81 ? 28.973 -9.117 -61.161 1.00 93.31 81 SER A N 1
ATOM 639 C CA . SER A 1 81 ? 29.903 -8.359 -62.003 1.00 93.31 81 SER A CA 1
ATOM 640 C C . SER A 1 81 ? 30.755 -7.398 -61.178 1.00 93.31 81 SER A C 1
ATOM 642 O O . SER A 1 81 ? 31.958 -7.316 -61.406 1.00 93.31 81 SER A O 1
ATOM 644 N N . GLN A 1 82 ? 30.158 -6.716 -60.198 1.00 91.88 82 GLN A N 1
ATOM 645 C CA . GLN A 1 82 ? 30.885 -5.819 -59.297 1.00 91.88 82 GLN A CA 1
ATOM 646 C C . GLN A 1 82 ? 31.925 -6.572 -58.462 1.00 91.88 82 GLN A C 1
ATOM 648 O O . GLN A 1 82 ? 33.059 -6.118 -58.387 1.00 91.88 82 GLN A O 1
ATOM 653 N N . ILE A 1 83 ? 31.567 -7.736 -57.906 1.00 94.00 83 ILE A N 1
ATOM 654 C CA . ILE A 1 83 ? 32.471 -8.597 -57.121 1.00 94.00 83 ILE A CA 1
ATOM 655 C C . ILE A 1 83 ? 33.672 -9.041 -57.958 1.00 94.00 83 ILE A C 1
ATOM 657 O O . ILE A 1 83 ? 34.813 -8.950 -57.505 1.00 94.00 83 ILE A O 1
ATOM 661 N N . ARG A 1 84 ? 33.421 -9.505 -59.190 1.00 94.62 84 ARG A N 1
ATOM 662 C CA . ARG A 1 84 ? 34.490 -9.900 -60.118 1.00 94.62 84 ARG A CA 1
ATOM 663 C C . ARG A 1 84 ? 35.409 -8.731 -60.428 1.00 94.62 84 ARG A C 1
ATOM 665 O O . ARG A 1 84 ? 36.611 -8.884 -60.284 1.00 94.62 84 ARG A O 1
ATOM 672 N N . GLY A 1 85 ? 34.837 -7.579 -60.785 1.00 91.62 85 GLY A N 1
ATOM 673 C CA . GLY A 1 85 ? 35.604 -6.378 -61.103 1.00 91.62 85 GLY A CA 1
ATOM 674 C C . GLY A 1 85 ? 36.498 -5.942 -59.947 1.00 91.62 85 GLY A C 1
ATOM 675 O O . GLY A 1 85 ? 37.688 -5.736 -60.154 1.00 91.62 85 GLY A O 1
ATOM 676 N N . SER A 1 86 ? 35.961 -5.874 -58.724 1.00 90.75 86 SER A N 1
ATOM 677 C CA . SER A 1 86 ? 36.759 -5.520 -57.543 1.00 90.75 86 SER A CA 1
ATOM 678 C C . SER A 1 86 ? 37.893 -6.504 -57.276 1.00 90.75 86 SER A C 1
ATOM 680 O O . SER A 1 86 ? 39.026 -6.088 -57.061 1.00 90.75 86 SER A O 1
ATOM 682 N N . PHE A 1 87 ? 37.612 -7.808 -57.330 1.00 93.56 87 PHE A N 1
ATOM 683 C CA . PHE A 1 87 ? 38.636 -8.822 -57.091 1.00 93.56 87 PHE A CA 1
ATOM 684 C C . PHE A 1 87 ? 39.718 -8.799 -58.175 1.00 93.56 87 PHE A C 1
ATOM 686 O O . PHE A 1 87 ? 40.901 -8.820 -57.855 1.00 93.56 87 PHE A O 1
ATOM 693 N N . ASP A 1 88 ? 39.317 -8.730 -59.448 1.00 91.75 88 ASP A N 1
ATOM 694 C CA . ASP A 1 88 ? 40.249 -8.714 -60.576 1.00 91.75 88 ASP A CA 1
ATOM 695 C C . ASP A 1 88 ? 41.117 -7.443 -60.562 1.00 91.75 88 ASP A C 1
ATOM 697 O O . ASP A 1 88 ? 42.272 -7.498 -60.972 1.00 91.75 88 ASP A O 1
ATOM 701 N N . THR A 1 89 ? 40.604 -6.319 -60.050 1.00 89.94 89 THR A N 1
ATOM 702 C CA . THR A 1 89 ? 41.402 -5.093 -59.881 1.00 89.94 89 THR A CA 1
ATOM 703 C C . THR A 1 89 ? 42.412 -5.259 -58.743 1.00 89.94 89 THR A C 1
ATOM 705 O O . THR A 1 89 ? 43.581 -4.935 -58.918 1.00 89.94 89 THR A O 1
ATOM 708 N N . ALA A 1 90 ? 41.995 -5.838 -57.612 1.00 90.44 90 ALA A N 1
ATOM 709 C CA . ALA A 1 90 ? 42.867 -6.016 -56.455 1.00 90.44 90 ALA A CA 1
ATOM 710 C C . ALA A 1 90 ? 43.983 -7.050 -56.682 1.00 90.44 90 ALA A C 1
ATOM 712 O O . ALA A 1 90 ? 45.121 -6.845 -56.277 1.00 90.44 90 ALA A O 1
ATOM 713 N N . VAL A 1 91 ? 43.675 -8.176 -57.333 1.00 91.50 91 VAL A N 1
ATOM 714 C CA . VAL A 1 91 ? 44.646 -9.270 -57.527 1.00 91.50 91 VAL A CA 1
ATOM 715 C C . VAL A 1 91 ? 45.681 -8.975 -58.614 1.00 91.50 91 VAL A C 1
ATOM 717 O O . VAL A 1 91 ? 46.760 -9.559 -58.589 1.00 91.50 91 VAL A O 1
ATOM 720 N N . ASN A 1 92 ? 45.351 -8.097 -59.564 1.00 90.19 92 ASN A N 1
ATOM 721 C CA . ASN A 1 92 ? 46.234 -7.709 -60.666 1.00 90.19 92 ASN A CA 1
ATOM 722 C C . ASN A 1 92 ? 46.780 -6.282 -60.493 1.00 90.19 92 ASN A C 1
ATOM 724 O O . ASN A 1 92 ? 47.170 -5.666 -61.481 1.00 90.19 92 ASN A O 1
ATOM 728 N N . SER A 1 93 ? 46.743 -5.729 -59.277 1.00 87.44 93 SER A N 1
ATOM 729 C CA . SER A 1 93 ? 47.305 -4.406 -59.013 1.00 87.44 93 SER A CA 1
ATOM 730 C C . SER A 1 93 ? 48.831 -4.445 -59.111 1.00 87.44 93 SER A C 1
ATOM 732 O O . SER A 1 93 ? 49.467 -5.343 -58.563 1.00 87.44 93 SER A O 1
ATOM 734 N N . ASP A 1 94 ? 49.410 -3.447 -59.780 1.00 85.94 94 ASP A N 1
ATOM 735 C CA . ASP A 1 94 ? 50.862 -3.237 -59.821 1.00 85.94 94 ASP A CA 1
ATOM 736 C C . ASP A 1 94 ? 51.373 -2.471 -58.581 1.00 85.94 94 ASP A C 1
ATOM 738 O O . ASP A 1 94 ? 52.580 -2.402 -58.348 1.00 85.94 94 ASP A O 1
ATOM 742 N N . ASP A 1 95 ? 50.467 -1.903 -57.774 1.00 85.69 95 ASP A N 1
ATOM 743 C CA . ASP A 1 95 ? 50.808 -1.044 -56.634 1.00 85.69 95 ASP A CA 1
ATOM 744 C C . ASP A 1 95 ? 51.110 -1.844 -55.352 1.00 85.69 95 ASP A C 1
AT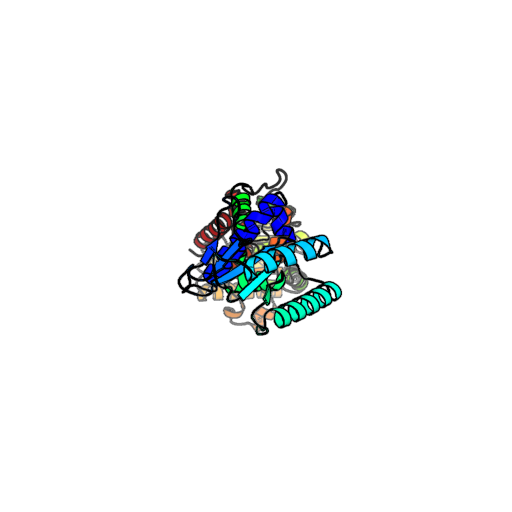OM 746 O O . ASP A 1 95 ? 51.736 -1.327 -54.424 1.00 85.69 95 ASP A O 1
ATOM 750 N N . TYR A 1 96 ? 50.659 -3.102 -55.271 1.00 88.88 96 TYR A N 1
ATOM 751 C CA . TYR A 1 96 ? 50.839 -3.961 -54.099 1.00 88.88 96 TYR A CA 1
ATOM 752 C C . TYR A 1 96 ? 50.689 -5.450 -54.411 1.00 88.88 96 TYR A C 1
ATOM 754 O O . TYR A 1 96 ? 50.005 -5.851 -55.348 1.00 88.88 96 TYR A O 1
ATOM 762 N N . GLU A 1 97 ? 51.265 -6.294 -53.550 1.00 91.25 97 GLU A N 1
ATOM 763 C CA . GLU A 1 97 ? 50.973 -7.727 -53.555 1.00 91.25 97 GLU A CA 1
ATOM 764 C C . GLU A 1 97 ? 49.759 -8.028 -52.664 1.00 91.25 97 GLU A C 1
ATOM 766 O O . GLU A 1 97 ? 49.716 -7.669 -51.486 1.00 91.25 97 GLU A O 1
ATOM 771 N N . LEU A 1 98 ? 48.763 -8.721 -53.218 1.00 91.75 98 LEU A N 1
ATOM 772 C CA . LEU A 1 98 ? 47.571 -9.127 -52.478 1.00 91.75 98 LEU A CA 1
ATOM 773 C C . LEU A 1 98 ? 47.853 -10.377 -51.625 1.00 91.75 98 LEU A C 1
ATOM 775 O O . LEU A 1 98 ? 48.119 -11.464 -52.151 1.00 91.75 98 LEU A O 1
ATOM 779 N N . LYS A 1 99 ? 47.736 -10.231 -50.302 1.00 93.44 99 LYS A N 1
ATOM 780 C CA . LYS A 1 99 ? 47.836 -11.310 -49.307 1.00 93.44 99 LYS A CA 1
ATOM 781 C C . LYS A 1 99 ? 46.526 -12.069 -49.151 1.00 93.44 99 LYS A C 1
ATOM 783 O O . LYS A 1 99 ? 46.515 -13.291 -49.262 1.00 93.44 99 LYS A O 1
ATOM 788 N N . GLU A 1 100 ? 45.439 -11.348 -48.894 1.00 94.75 100 GLU A N 1
ATOM 789 C CA . GLU A 1 100 ? 44.081 -11.871 -48.719 1.00 94.75 100 GLU A CA 1
ATOM 790 C C . GLU A 1 100 ? 43.063 -10.843 -49.217 1.00 94.75 100 GLU A C 1
ATOM 792 O O . GLU A 1 100 ? 43.295 -9.638 -49.140 1.00 94.75 100 GLU A O 1
ATOM 797 N N . TRP A 1 101 ? 41.917 -11.318 -49.698 1.00 95.69 101 TRP A N 1
ATOM 798 C CA . TRP A 1 101 ? 40.804 -10.484 -50.135 1.00 95.69 101 TRP A CA 1
ATOM 799 C C . TRP A 1 101 ? 39.520 -10.876 -49.410 1.00 95.69 101 TRP A C 1
ATOM 801 O O . TRP A 1 101 ? 39.061 -12.020 -49.501 1.00 95.69 101 TRP A O 1
ATOM 811 N N . ILE A 1 102 ? 38.930 -9.929 -48.687 1.00 96.38 102 ILE A N 1
ATOM 812 C CA . ILE A 1 102 ? 37.746 -10.147 -47.855 1.00 96.38 102 ILE A CA 1
ATOM 813 C C . ILE A 1 102 ? 36.603 -9.285 -48.381 1.00 96.38 102 ILE A C 1
ATOM 815 O O . ILE A 1 102 ? 36.689 -8.064 -48.389 1.00 96.38 102 ILE A O 1
ATOM 819 N N . LEU A 1 103 ? 35.506 -9.917 -48.788 1.00 96.38 103 LEU A N 1
ATOM 820 C CA . LEU A 1 103 ? 34.277 -9.227 -49.167 1.00 96.38 103 LEU A CA 1
ATOM 821 C C . LEU A 1 103 ? 33.353 -9.085 -47.953 1.00 96.38 103 LEU A C 1
ATOM 823 O O . LEU A 1 103 ? 32.986 -10.086 -47.342 1.00 96.38 103 LEU A O 1
ATOM 827 N N . CYS A 1 104 ? 32.911 -7.870 -47.657 1.00 96.56 104 CYS A N 1
ATOM 828 C CA . CYS A 1 104 ? 31.936 -7.556 -46.618 1.00 96.56 104 CYS A CA 1
ATOM 829 C C . CYS A 1 104 ? 30.609 -7.137 -47.256 1.00 96.56 104 CYS A C 1
ATOM 831 O O . CYS A 1 104 ? 30.563 -6.181 -48.036 1.00 96.56 104 CYS A O 1
ATOM 833 N N . ILE A 1 105 ? 29.524 -7.841 -46.913 1.00 95.56 105 ILE A N 1
ATOM 834 C CA . ILE A 1 105 ? 28.164 -7.511 -47.363 1.00 95.56 105 ILE A CA 1
ATOM 835 C C . ILE A 1 105 ? 27.184 -7.485 -46.179 1.00 95.56 105 ILE A C 1
ATOM 837 O O . ILE A 1 105 ? 27.172 -8.420 -45.379 1.00 95.56 105 ILE A O 1
ATOM 841 N N . PRO A 1 106 ? 26.306 -6.473 -46.074 1.00 94.19 106 PRO A N 1
ATOM 842 C CA . PRO A 1 106 ? 25.366 -6.297 -44.960 1.00 94.19 106 PRO A CA 1
ATOM 843 C C . PRO A 1 106 ? 24.096 -7.154 -45.125 1.00 94.19 106 PRO A C 1
ATOM 845 O O . PRO A 1 106 ? 22.982 -6.701 -44.879 1.00 94.19 106 PRO A O 1
ATOM 848 N N . ARG A 1 107 ? 24.235 -8.397 -45.596 1.00 92.69 107 ARG A N 1
ATOM 849 C CA . ARG A 1 107 ? 23.116 -9.337 -45.750 1.00 92.69 107 ARG A CA 1
ATOM 850 C C . ARG A 1 107 ? 23.566 -10.773 -45.600 1.00 92.69 107 ARG A C 1
ATOM 852 O O . ARG A 1 107 ? 24.726 -11.099 -45.846 1.00 92.69 107 ARG A O 1
ATOM 859 N N . VAL A 1 108 ? 22.625 -11.639 -45.263 1.00 91.88 108 VAL A N 1
ATOM 860 C CA . VAL A 1 108 ? 22.789 -13.081 -45.443 1.00 91.88 108 VAL A CA 1
ATOM 861 C C . VAL A 1 108 ? 22.452 -13.422 -46.894 1.00 91.88 108 VAL A C 1
ATOM 863 O O . VAL A 1 108 ? 21.518 -12.860 -47.466 1.00 91.88 108 VAL A O 1
ATOM 866 N N . ILE A 1 109 ? 23.232 -14.315 -47.500 1.00 90.69 109 ILE A N 1
ATOM 867 C CA . ILE A 1 109 ? 23.010 -14.779 -48.873 1.00 90.69 109 ILE A CA 1
ATOM 868 C C . ILE A 1 109 ? 22.313 -16.143 -48.899 1.00 90.69 109 ILE A C 1
ATOM 870 O O . ILE A 1 109 ? 22.495 -16.967 -48.001 1.00 90.69 109 ILE A O 1
ATOM 874 N N . THR A 1 110 ? 21.497 -16.378 -49.924 1.00 91.69 110 THR A N 1
ATOM 875 C CA . THR A 1 110 ? 20.690 -17.597 -50.089 1.00 91.69 110 THR A CA 1
ATOM 876 C C . THR A 1 110 ? 21.544 -18.816 -50.455 1.00 91.69 110 THR A C 1
ATOM 878 O O . THR A 1 110 ? 22.751 -18.719 -50.686 1.00 91.69 110 THR A O 1
ATOM 881 N N . ILE A 1 111 ? 20.928 -20.001 -50.519 1.00 90.81 111 ILE A N 1
ATOM 882 C CA . ILE A 1 111 ? 21.613 -21.244 -50.914 1.00 90.81 111 ILE A CA 1
ATOM 883 C C . ILE A 1 111 ? 22.192 -21.134 -52.335 1.00 90.81 111 ILE A C 1
ATOM 885 O O . ILE A 1 111 ? 23.342 -21.518 -52.562 1.00 90.81 111 ILE A O 1
ATOM 889 N N . ASP A 1 112 ? 21.435 -20.573 -53.279 1.00 91.94 112 ASP A N 1
ATOM 890 C CA . ASP A 1 112 ? 21.876 -20.431 -54.671 1.00 91.94 112 ASP A CA 1
ATOM 891 C C . ASP A 1 112 ? 23.000 -19.397 -54.811 1.00 91.94 112 ASP A C 1
ATOM 893 O O . ASP A 1 112 ? 23.988 -19.635 -55.513 1.00 91.94 112 ASP A O 1
ATOM 897 N N . GLU A 1 113 ? 22.904 -18.287 -54.075 1.00 93.94 113 GLU A N 1
ATOM 898 C CA . GLU A 1 113 ? 23.939 -17.249 -54.001 1.00 93.94 113 GLU A CA 1
ATOM 899 C C . GLU A 1 113 ? 25.238 -17.804 -53.388 1.00 93.94 113 GLU A C 1
ATOM 901 O O . GLU A 1 113 ? 26.327 -17.580 -53.923 1.00 93.94 113 GLU A O 1
ATOM 906 N N . ASN A 1 114 ? 25.137 -18.619 -52.330 1.00 92.56 114 ASN A N 1
ATOM 907 C CA . ASN A 1 114 ? 26.274 -19.354 -51.768 1.00 92.56 114 ASN A CA 1
ATOM 908 C C . ASN A 1 114 ? 26.882 -20.316 -52.796 1.00 92.56 114 ASN A C 1
ATOM 910 O O . ASN A 1 114 ? 28.101 -20.353 -52.968 1.00 92.56 114 ASN A O 1
ATOM 914 N N . SER A 1 115 ? 26.052 -21.084 -53.510 1.00 93.81 115 SER A N 1
ATOM 915 C CA . SER A 1 115 ? 26.513 -22.002 -54.560 1.00 93.81 115 SER A CA 1
ATOM 916 C C . SER A 1 115 ? 27.319 -21.262 -55.627 1.00 93.81 115 SER A C 1
ATOM 918 O O . SER A 1 115 ? 28.393 -21.721 -56.026 1.00 93.81 115 SER A O 1
ATOM 920 N N . TRP A 1 116 ? 26.839 -20.093 -56.062 1.00 95.94 116 TRP A N 1
ATOM 921 C CA . TRP A 1 116 ? 27.570 -19.226 -56.980 1.00 95.94 116 TRP A CA 1
ATOM 922 C C . TRP A 1 116 ? 28.891 -18.739 -56.376 1.00 95.94 116 TRP A C 1
ATOM 924 O O . TRP A 1 116 ? 29.936 -18.898 -57.013 1.00 95.94 116 TRP A O 1
ATOM 934 N N . TRP A 1 117 ? 28.863 -18.212 -55.148 1.00 95.44 117 TRP A N 1
ATOM 935 C CA . TRP A 1 117 ? 30.038 -17.678 -54.459 1.00 95.44 117 TRP A CA 1
ATOM 936 C C . TRP A 1 117 ? 31.140 -18.728 -54.332 1.00 95.44 117 TRP A C 1
ATOM 938 O O . TRP A 1 117 ? 32.273 -18.486 -54.742 1.00 95.44 117 TRP A O 1
ATOM 948 N N . PHE A 1 118 ? 30.815 -19.930 -53.847 1.00 94.06 118 PHE A N 1
ATOM 949 C CA . PHE A 1 118 ? 31.798 -21.000 -53.678 1.00 94.06 118 PHE A CA 1
ATOM 950 C C . PHE A 1 118 ? 32.336 -21.522 -55.014 1.00 94.06 118 PHE A C 1
ATOM 952 O O . PHE A 1 118 ? 33.530 -21.812 -55.114 1.00 94.06 118 PHE A O 1
ATOM 959 N N . LYS A 1 119 ? 31.500 -21.606 -56.061 1.00 95.69 119 LYS A N 1
ATOM 960 C CA . LYS A 1 119 ? 31.958 -21.961 -57.418 1.00 95.69 119 LYS A CA 1
ATOM 961 C C . LYS A 1 119 ? 32.917 -20.911 -57.975 1.00 95.69 119 LYS A C 1
ATOM 963 O O . LYS A 1 119 ? 33.968 -21.269 -58.505 1.00 95.69 119 LYS A O 1
ATOM 968 N N . TRP A 1 120 ? 32.574 -19.630 -57.840 1.00 96.25 120 TRP A N 1
ATOM 969 C CA . TRP A 1 120 ? 33.413 -18.519 -58.282 1.00 96.25 120 TRP A CA 1
ATOM 970 C C . TRP A 1 120 ? 34.730 -18.453 -57.494 1.00 96.25 120 TRP A C 1
ATOM 972 O O . TRP A 1 120 ? 35.796 -18.458 -58.110 1.00 96.25 120 TRP A O 1
ATOM 982 N N . LYS A 1 121 ? 34.670 -18.514 -56.157 1.00 94.88 121 LYS A N 1
ATOM 983 C CA . LYS A 1 121 ? 35.836 -18.569 -55.263 1.00 94.88 121 LYS A CA 1
ATOM 984 C C . LYS A 1 121 ? 36.768 -19.714 -55.652 1.00 94.88 121 LYS A C 1
ATOM 986 O O . LYS A 1 121 ? 37.949 -19.486 -55.877 1.00 94.88 121 LYS A O 1
ATOM 991 N N . LYS A 1 122 ? 36.247 -20.939 -55.801 1.00 93.38 122 LYS A N 1
ATOM 992 C CA . LYS A 1 122 ? 37.053 -22.113 -56.181 1.00 93.38 122 LYS A CA 1
ATOM 993 C C . LYS A 1 122 ? 37.753 -21.921 -57.528 1.00 93.38 122 LYS A C 1
ATOM 995 O O . LYS A 1 122 ? 38.916 -22.284 -57.665 1.00 93.38 122 LYS A O 1
ATOM 1000 N N . LYS A 1 123 ? 37.060 -21.340 -58.513 1.00 93.56 123 LYS A N 1
ATOM 1001 C CA . LYS A 1 123 ? 37.648 -21.026 -59.820 1.00 93.56 123 LYS A CA 1
ATOM 1002 C C . LYS A 1 123 ? 38.821 -20.048 -59.679 1.00 93.56 123 LYS A C 1
ATOM 1004 O O . LYS A 1 123 ? 39.897 -20.342 -60.186 1.00 93.56 123 LYS A O 1
ATOM 1009 N N . LYS A 1 124 ? 38.644 -18.947 -58.941 1.00 92.75 124 LYS A N 1
ATOM 1010 C CA . LYS A 1 124 ? 39.696 -17.938 -58.730 1.00 92.75 124 LYS A CA 1
ATOM 1011 C C . LYS A 1 124 ? 40.890 -18.463 -57.931 1.00 92.75 124 LYS A C 1
ATOM 1013 O O . LYS A 1 124 ? 42.028 -18.202 -58.303 1.00 92.75 124 LYS A O 1
ATOM 1018 N N . LEU A 1 125 ? 40.658 -19.269 -56.896 1.00 91.38 125 LEU A N 1
ATOM 1019 C CA . LEU A 1 125 ? 41.745 -19.903 -56.138 1.00 91.38 125 LEU A CA 1
ATOM 1020 C C . LEU A 1 125 ? 42.619 -20.810 -57.014 1.00 91.38 125 LEU A C 1
ATOM 1022 O O . LEU A 1 125 ? 43.840 -20.802 -56.869 1.00 91.38 125 LEU A O 1
ATOM 1026 N N . ASN A 1 126 ? 42.005 -21.546 -57.946 1.00 90.00 126 ASN A N 1
ATOM 1027 C CA . ASN A 1 126 ? 42.729 -22.383 -58.900 1.00 90.00 126 ASN A CA 1
ATOM 1028 C C . ASN A 1 126 ? 43.494 -21.552 -59.943 1.00 90.00 126 ASN A C 1
ATOM 1030 O O . ASN A 1 126 ? 44.622 -21.904 -60.269 1.00 90.00 126 ASN A O 1
ATOM 1034 N N . GLU A 1 127 ? 42.897 -20.467 -60.456 1.00 90.25 127 GLU A N 1
ATOM 1035 C CA . GLU A 1 127 ? 43.534 -19.564 -61.432 1.00 90.25 127 GLU A CA 1
ATOM 1036 C C . GLU A 1 127 ? 44.802 -18.902 -60.871 1.00 90.25 127 GLU A C 1
ATOM 1038 O O . GLU A 1 127 ? 45.787 -18.772 -61.590 1.00 90.25 127 GLU A O 1
ATOM 1043 N N . HIS A 1 128 ? 44.801 -18.541 -59.584 1.00 85.81 128 HIS A N 1
ATOM 1044 C CA . HIS A 1 128 ? 45.922 -17.852 -58.934 1.00 85.81 128 HIS A CA 1
ATOM 1045 C C . HIS A 1 128 ? 46.812 -18.764 -58.067 1.00 85.81 128 HIS A C 1
ATOM 1047 O O . HIS A 1 128 ? 47.759 -18.277 -57.454 1.00 85.81 128 HIS A O 1
ATOM 1053 N N . VAL A 1 129 ? 46.529 -20.072 -57.997 1.00 80.94 129 VAL A N 1
ATOM 1054 C CA . VAL A 1 129 ? 47.259 -21.064 -57.175 1.00 80.94 129 VAL A CA 1
ATOM 1055 C C . VAL A 1 129 ? 47.386 -20.617 -55.703 1.00 80.94 129 VAL A C 1
ATOM 1057 O O . VAL A 1 129 ? 48.462 -20.634 -55.106 1.00 80.94 129 VAL A O 1
ATOM 1060 N N . LYS A 1 130 ? 46.271 -20.185 -55.100 1.00 85.19 130 LYS A N 1
ATOM 1061 C CA . LYS A 1 130 ? 46.212 -19.690 -53.709 1.00 85.19 130 LYS A CA 1
ATOM 1062 C C . LYS A 1 130 ? 45.416 -20.635 -52.796 1.00 85.19 130 LYS A C 1
ATOM 1064 O O . LYS A 1 130 ? 44.565 -21.401 -53.247 1.00 85.19 130 LYS A O 1
ATOM 1069 N N . GLY A 1 131 ? 45.683 -20.576 -51.489 1.00 82.56 131 GLY A N 1
ATOM 1070 C CA . GLY A 1 131 ? 44.982 -21.375 -50.475 1.00 82.56 131 GLY A CA 1
ATOM 1071 C C . GLY A 1 131 ? 43.551 -20.898 -50.181 1.00 82.56 131 GLY A C 1
ATOM 1072 O O . GLY A 1 131 ? 43.171 -19.777 -50.502 1.00 82.56 131 GLY A O 1
ATOM 1073 N N . ASN A 1 132 ? 42.749 -21.728 -49.502 1.00 80.19 132 ASN A N 1
ATOM 1074 C CA . ASN A 1 132 ? 41.325 -21.449 -49.226 1.00 80.19 132 ASN A CA 1
ATOM 1075 C C . ASN A 1 132 ? 41.042 -20.168 -48.417 1.00 80.19 132 ASN A C 1
ATOM 1077 O O . ASN A 1 132 ? 39.921 -19.653 -48.494 1.00 80.19 132 ASN A O 1
ATOM 1081 N N . ALA A 1 133 ? 42.020 -19.677 -47.651 1.00 86.50 133 ALA A N 1
ATOM 1082 C CA . ALA A 1 133 ? 41.922 -18.452 -46.854 1.00 86.50 133 ALA A CA 1
ATOM 1083 C C . ALA A 1 133 ? 42.100 -17.164 -47.682 1.00 86.50 133 ALA A C 1
ATOM 1085 O O . ALA A 1 133 ? 41.760 -16.088 -47.206 1.00 86.50 133 ALA A O 1
ATOM 1086 N N . PHE A 1 134 ? 42.560 -17.274 -48.934 1.00 93.56 134 PHE A N 1
ATOM 1087 C CA . PHE A 1 134 ? 42.886 -16.125 -49.782 1.00 93.56 134 PHE A CA 1
ATOM 1088 C C . PHE A 1 134 ? 41.672 -15.263 -50.159 1.00 93.56 134 PHE A C 1
ATOM 1090 O O . PHE A 1 134 ? 41.807 -14.059 -50.322 1.00 93.56 134 PHE A O 1
ATOM 1097 N N . ILE A 1 135 ? 40.487 -15.868 -50.299 1.00 96.06 135 ILE A N 1
ATOM 1098 C CA . ILE A 1 135 ? 39.233 -15.174 -50.641 1.00 96.06 135 ILE A CA 1
ATOM 1099 C C . ILE A 1 135 ? 38.212 -15.467 -49.546 1.00 96.06 135 ILE A C 1
ATOM 1101 O O . ILE A 1 135 ? 37.844 -16.629 -49.351 1.00 96.06 135 ILE A O 1
ATOM 1105 N N . GLN A 1 136 ? 37.714 -14.448 -48.854 1.00 95.81 136 GLN A N 1
ATOM 1106 C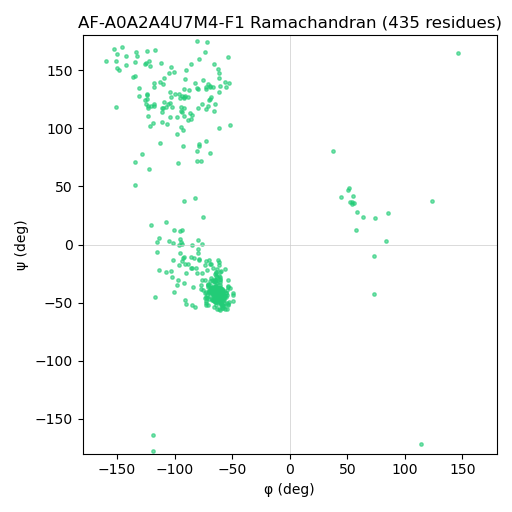 CA . GLN A 1 136 ? 36.764 -14.599 -47.749 1.00 95.81 136 GLN A CA 1
ATOM 1107 C C . GLN A 1 136 ? 35.500 -13.762 -47.968 1.00 95.81 136 GLN A C 1
ATOM 1109 O O . GLN A 1 136 ? 35.508 -12.780 -48.703 1.00 95.81 136 GLN A O 1
ATOM 1114 N N . LEU A 1 137 ? 34.403 -14.187 -47.341 1.00 95.62 137 LEU A N 1
ATOM 1115 C CA . LEU A 1 137 ? 33.137 -13.460 -47.288 1.00 95.62 137 LEU A CA 1
ATOM 1116 C C . LEU A 1 137 ? 32.772 -13.268 -45.823 1.00 95.62 137 LEU A C 1
ATOM 1118 O O . LEU A 1 137 ? 32.751 -14.250 -45.089 1.00 95.62 137 LEU A O 1
ATOM 1122 N N . LYS A 1 138 ? 32.460 -12.035 -45.435 1.00 96.38 138 LYS A N 1
ATOM 1123 C CA . LYS A 1 138 ? 31.812 -11.686 -44.174 1.00 96.38 138 LYS A CA 1
ATOM 1124 C C . LYS A 1 138 ? 30.404 -11.204 -44.496 1.00 96.38 138 LYS A C 1
ATOM 1126 O O . LYS A 1 138 ? 30.217 -10.125 -45.064 1.00 96.38 138 LYS A O 1
ATOM 1131 N N . ASN A 1 139 ? 29.423 -12.056 -44.215 1.00 94.38 139 ASN A N 1
ATOM 1132 C CA . ASN A 1 139 ? 28.012 -11.745 -44.435 1.00 94.38 139 ASN A CA 1
ATOM 1133 C C . ASN A 1 139 ? 27.443 -10.881 -43.295 1.00 94.38 139 ASN A C 1
ATOM 1135 O O . ASN A 1 139 ? 28.110 -10.627 -42.293 1.00 94.38 139 ASN A O 1
ATOM 1139 N N . GLY A 1 140 ? 26.188 -10.455 -43.433 1.00 93.00 140 GLY A N 1
ATOM 1140 C CA . GLY A 1 140 ? 25.565 -9.519 -42.500 1.00 93.00 140 GLY A CA 1
ATOM 1141 C C . GLY A 1 140 ? 25.532 -10.008 -41.048 1.00 93.00 140 GLY A C 1
ATOM 1142 O O . GLY A 1 140 ? 25.755 -9.204 -40.144 1.00 93.00 140 GLY A O 1
ATOM 1143 N N . ASN A 1 141 ? 25.303 -11.301 -40.811 1.00 93.75 141 ASN A N 1
ATOM 1144 C CA . ASN A 1 141 ? 25.279 -11.841 -39.449 1.00 93.75 141 ASN A CA 1
ATOM 1145 C C . ASN A 1 141 ? 26.689 -11.909 -38.864 1.00 93.75 141 ASN A C 1
ATOM 1147 O O . ASN A 1 141 ? 26.904 -11.434 -37.756 1.00 93.75 141 ASN A O 1
ATOM 1151 N N . GLU A 1 142 ? 27.657 -12.403 -39.640 1.00 95.00 142 GLU A N 1
ATOM 1152 C CA . GLU A 1 142 ? 29.059 -12.461 -39.212 1.00 95.00 142 GLU A CA 1
ATOM 1153 C C . GLU A 1 142 ? 29.608 -11.072 -38.869 1.00 95.00 142 GLU A C 1
ATOM 1155 O O . GLU A 1 142 ? 30.331 -10.915 -37.889 1.00 95.00 142 GLU A O 1
ATOM 1160 N N . LEU A 1 143 ? 29.240 -10.047 -39.643 1.00 96.31 143 LEU A N 1
ATOM 1161 C CA . LEU A 1 143 ? 29.624 -8.665 -39.362 1.00 96.31 143 LEU A CA 1
ATOM 1162 C C . LEU A 1 143 ? 28.978 -8.140 -38.075 1.00 96.31 143 LEU A C 1
ATOM 1164 O O . LEU A 1 143 ? 29.655 -7.491 -37.283 1.00 96.31 143 LEU A O 1
ATOM 1168 N N . ILE A 1 144 ? 27.696 -8.431 -37.831 1.00 95.06 144 ILE A N 1
ATOM 1169 C CA . ILE A 1 144 ? 27.029 -8.061 -36.571 1.00 95.06 144 ILE A CA 1
ATOM 1170 C C . ILE A 1 144 ? 27.694 -8.753 -35.378 1.00 95.06 144 ILE A C 1
ATOM 1172 O O . ILE A 1 144 ? 27.906 -8.113 -34.347 1.00 95.06 144 ILE A O 1
ATOM 1176 N N . ASP A 1 145 ? 28.029 -10.034 -35.507 1.00 95.56 145 ASP A N 1
ATOM 1177 C CA . ASP A 1 145 ? 28.667 -10.799 -34.438 1.00 95.56 145 ASP A CA 1
ATOM 1178 C C . ASP A 1 145 ? 30.064 -10.249 -34.130 1.00 95.56 145 ASP A C 1
ATOM 1180 O O . ASP A 1 145 ? 30.364 -9.970 -32.970 1.00 95.56 145 ASP A O 1
ATOM 1184 N N . LEU A 1 146 ? 30.861 -9.950 -35.161 1.00 95.75 146 LEU A N 1
ATOM 1185 C CA . LEU A 1 146 ? 32.162 -9.293 -35.013 1.00 95.75 146 LEU A CA 1
ATOM 1186 C C . LEU A 1 146 ? 32.043 -7.902 -34.365 1.00 95.75 146 LEU A C 1
ATOM 1188 O O . LEU A 1 146 ? 32.829 -7.558 -33.480 1.00 95.75 146 LEU A O 1
ATOM 1192 N N . LEU A 1 147 ? 31.042 -7.103 -34.753 1.00 95.44 147 LEU A N 1
ATOM 1193 C CA . LEU A 1 147 ? 30.772 -5.797 -34.140 1.00 95.44 147 LEU A CA 1
ATOM 1194 C C . LEU A 1 147 ? 30.400 -5.920 -32.659 1.00 95.44 147 LEU A C 1
ATOM 1196 O O . LEU A 1 147 ? 30.780 -5.061 -31.862 1.00 95.44 147 LEU A O 1
ATOM 1200 N N . LYS A 1 148 ? 29.651 -6.957 -32.273 1.00 93.38 148 LYS A N 1
ATOM 1201 C CA . LYS A 1 148 ? 29.310 -7.221 -30.868 1.00 93.38 148 LYS A CA 1
ATOM 1202 C C . LYS A 1 148 ? 30.529 -7.675 -30.078 1.00 93.38 148 LYS A C 1
ATOM 1204 O O . LYS A 1 148 ? 30.773 -7.123 -29.009 1.00 93.38 148 LYS A O 1
ATOM 1209 N N . GLU A 1 149 ? 31.300 -8.614 -30.621 1.00 94.88 149 GLU A N 1
ATOM 1210 C CA . GLU A 1 149 ? 32.536 -9.128 -30.021 1.00 94.88 149 GLU A CA 1
ATOM 1211 C C . GLU A 1 149 ? 33.516 -7.992 -29.692 1.00 94.88 149 GLU A C 1
ATOM 1213 O O . GLU A 1 149 ? 34.096 -7.961 -28.610 1.00 94.88 149 GLU A O 1
ATOM 1218 N N . HIS A 1 150 ? 33.612 -6.991 -30.570 1.00 93.31 150 HIS A N 1
ATOM 1219 C CA . HIS A 1 150 ? 34.513 -5.847 -30.402 1.00 93.31 150 HIS A CA 1
ATOM 1220 C C . HIS A 1 150 ? 33.842 -4.613 -29.765 1.00 93.31 150 HIS A C 1
ATOM 1222 O O . HIS A 1 150 ? 34.414 -3.513 -29.768 1.00 93.31 150 HIS A O 1
ATOM 1228 N N . GLY A 1 151 ? 32.627 -4.758 -29.221 1.00 91.19 151 GLY A N 1
ATOM 1229 C CA . GLY A 1 151 ? 31.907 -3.697 -28.506 1.00 91.19 151 GLY A CA 1
ATOM 1230 C C . GLY A 1 151 ? 31.547 -2.473 -29.358 1.00 91.19 151 GLY A C 1
ATOM 1231 O O . GLY A 1 151 ? 31.404 -1.376 -28.828 1.00 91.19 151 GLY A O 1
ATOM 1232 N N . LEU A 1 152 ? 31.444 -2.631 -30.678 1.00 91.12 152 LEU A N 1
ATOM 1233 C CA . LEU A 1 152 ? 31.134 -1.569 -31.642 1.00 91.12 152 LEU A CA 1
ATOM 1234 C C . LEU A 1 152 ? 29.651 -1.506 -32.014 1.00 91.12 152 LEU A C 1
ATOM 1236 O O . LEU A 1 152 ? 29.185 -0.489 -32.517 1.00 91.12 152 LEU A O 1
ATOM 1240 N N . TYR A 1 153 ? 28.896 -2.572 -31.750 1.00 91.69 153 TYR A N 1
ATOM 1241 C CA . TYR A 1 153 ? 27.503 -2.698 -32.176 1.00 91.69 153 TYR A CA 1
ATOM 1242 C C . TYR A 1 153 ? 26.619 -1.508 -31.756 1.00 91.69 153 TYR A C 1
ATOM 1244 O O . TYR A 1 153 ? 25.946 -0.916 -32.593 1.00 91.69 153 TYR A O 1
ATOM 1252 N N . ASN A 1 154 ? 26.656 -1.086 -30.488 1.00 87.44 154 ASN A N 1
ATOM 1253 C CA . ASN A 1 154 ? 25.810 0.022 -30.023 1.00 87.44 154 ASN A CA 1
ATOM 1254 C C . ASN A 1 154 ? 26.170 1.370 -30.666 1.00 87.44 154 ASN A C 1
ATOM 1256 O O . ASN A 1 154 ? 25.283 2.204 -30.833 1.00 87.44 154 ASN A O 1
ATOM 1260 N N . GLN A 1 155 ? 27.446 1.572 -31.011 1.00 86.94 155 GLN A N 1
ATOM 1261 C CA . GLN A 1 155 ? 27.929 2.768 -31.699 1.00 86.94 155 GLN A CA 1
ATOM 1262 C C . GLN A 1 155 ? 27.483 2.758 -33.164 1.00 86.94 155 GLN A C 1
ATOM 1264 O O . GLN A 1 155 ? 26.888 3.725 -33.621 1.00 86.94 155 GLN A O 1
ATOM 1269 N N . VAL A 1 156 ? 27.725 1.652 -33.874 1.00 88.31 156 VAL A N 1
ATOM 1270 C CA . VAL A 1 156 ? 27.387 1.506 -35.300 1.00 88.31 156 VAL A CA 1
ATOM 1271 C C . VAL A 1 156 ? 25.878 1.567 -35.536 1.00 88.31 156 VAL A C 1
ATOM 1273 O O . VAL A 1 156 ? 25.438 2.131 -36.529 1.00 88.31 156 VAL A O 1
ATOM 1276 N N . PHE A 1 157 ? 25.076 1.027 -34.617 1.00 89.06 157 PHE A N 1
ATOM 1277 C CA . PHE A 1 157 ? 23.617 1.030 -34.723 1.00 89.06 157 PHE A CA 1
ATOM 1278 C C . PHE A 1 157 ? 22.943 2.120 -33.879 1.00 89.06 157 PHE A C 1
ATOM 1280 O O . PHE A 1 157 ? 21.736 2.033 -33.684 1.00 89.06 157 PHE A O 1
ATOM 1287 N N . GLU A 1 158 ? 23.670 3.109 -33.345 1.00 82.94 158 GLU A N 1
ATOM 1288 C CA . GLU A 1 158 ? 23.141 4.229 -32.536 1.00 82.94 158 GLU A CA 1
ATOM 1289 C C . GLU A 1 158 ? 22.097 3.832 -31.464 1.00 82.94 158 GLU A C 1
ATOM 1291 O O . GLU A 1 158 ? 21.068 4.490 -31.270 1.00 82.94 158 GLU A O 1
ATOM 1296 N N . VAL A 1 159 ? 22.321 2.715 -30.767 1.00 74.94 159 VAL A N 1
ATOM 1297 C CA . VAL A 1 159 ? 21.358 2.175 -29.786 1.00 74.94 159 VAL A CA 1
ATOM 1298 C C . VAL A 1 159 ? 21.302 3.050 -28.527 1.00 74.94 159 VAL A C 1
ATOM 1300 O O . VAL A 1 159 ? 20.236 3.225 -27.938 1.00 74.94 159 VAL A O 1
ATOM 1303 N N . THR A 1 160 ? 22.431 3.646 -28.138 1.00 63.81 160 THR A N 1
ATOM 1304 C CA . THR A 1 160 ? 22.550 4.480 -26.930 1.00 63.81 160 THR A CA 1
ATOM 1305 C C . THR A 1 160 ? 21.793 5.805 -27.060 1.00 63.81 160 THR A C 1
ATOM 1307 O O . THR A 1 160 ? 21.145 6.235 -26.110 1.00 63.81 160 THR A O 1
ATOM 1310 N N . THR A 1 161 ? 21.802 6.416 -28.248 1.00 60.38 161 THR A N 1
ATOM 1311 C CA . THR A 1 161 ? 21.129 7.696 -28.519 1.00 60.38 161 THR A CA 1
ATOM 1312 C C . THR A 1 161 ? 19.619 7.593 -28.308 1.00 60.38 161 THR A C 1
ATOM 1314 O O . THR A 1 161 ? 19.011 8.479 -27.717 1.00 60.38 161 THR A O 1
ATOM 1317 N N . ALA A 1 162 ? 19.002 6.484 -28.725 1.00 60.12 162 ALA A N 1
ATOM 1318 C CA . ALA A 1 162 ? 17.565 6.273 -28.554 1.00 60.12 162 ALA A CA 1
ATOM 1319 C C . ALA A 1 162 ? 17.153 6.155 -27.075 1.00 60.12 162 ALA A C 1
ATOM 1321 O O . ALA A 1 162 ? 16.103 6.663 -26.690 1.00 60.12 162 ALA A O 1
ATOM 1322 N N . LEU A 1 163 ? 17.989 5.521 -26.246 1.00 59.78 163 LEU A N 1
ATOM 1323 C CA . LEU A 1 163 ? 17.744 5.397 -24.805 1.00 59.78 163 LEU A CA 1
ATOM 1324 C C . LEU A 1 163 ? 17.883 6.750 -24.096 1.00 59.78 163 LEU A C 1
ATOM 1326 O O . LEU A 1 163 ? 17.013 7.127 -23.320 1.00 59.78 163 LEU A O 1
ATOM 1330 N N . GLN A 1 164 ? 18.921 7.519 -24.430 1.00 65.38 164 GLN A N 1
ATOM 1331 C CA . GLN A 1 164 ? 19.146 8.849 -23.854 1.00 65.38 164 GLN A CA 1
ATOM 1332 C C . GLN A 1 164 ? 18.051 9.850 -24.244 1.00 65.38 164 GLN A C 1
ATOM 1334 O O . GLN A 1 164 ? 17.644 10.675 -23.432 1.00 65.38 164 GLN A O 1
ATOM 1339 N N . VAL A 1 165 ? 17.531 9.773 -25.472 1.00 68.31 165 VAL A N 1
ATOM 1340 C CA . VAL A 1 165 ? 16.412 10.617 -25.921 1.00 68.31 165 VAL A CA 1
ATOM 1341 C C . VAL A 1 165 ? 15.124 10.287 -25.161 1.00 68.31 165 VAL A C 1
ATOM 1343 O O . VAL A 1 165 ? 14.383 11.206 -24.819 1.00 68.31 165 VAL A O 1
ATOM 1346 N N . ALA A 1 166 ? 14.870 9.011 -24.854 1.00 58.56 166 ALA A N 1
ATOM 1347 C CA . ALA A 1 166 ? 13.729 8.609 -24.032 1.00 58.56 166 ALA A CA 1
ATOM 1348 C C . ALA A 1 166 ? 13.850 9.137 -22.590 1.00 58.56 166 ALA A C 1
ATOM 1350 O O . ALA A 1 166 ? 12.902 9.725 -22.077 1.00 58.56 166 ALA A O 1
ATOM 1351 N N . GLU A 1 167 ? 15.033 9.027 -21.976 1.00 62.81 167 GLU A N 1
ATOM 1352 C CA . GLU A 1 167 ? 15.296 9.596 -20.645 1.00 62.81 167 GLU A CA 1
ATOM 1353 C C . GLU A 1 167 ? 15.107 11.121 -20.622 1.00 62.81 167 GLU A C 1
ATOM 1355 O O . GLU A 1 167 ? 14.473 11.664 -19.718 1.00 62.81 167 GLU A O 1
ATOM 1360 N N . ILE A 1 168 ? 15.605 11.827 -21.642 1.00 69.56 168 ILE A N 1
ATOM 1361 C CA . ILE A 1 168 ? 15.434 13.280 -21.764 1.00 69.56 168 ILE A CA 1
ATOM 1362 C C . ILE A 1 168 ? 13.957 13.647 -21.961 1.00 69.56 168 ILE A C 1
ATOM 1364 O O . ILE A 1 168 ? 13.480 14.594 -21.336 1.00 69.56 168 ILE A O 1
ATOM 1368 N N . HIS A 1 169 ? 13.220 12.912 -22.799 1.00 67.38 169 HIS A N 1
ATOM 1369 C CA . HIS A 1 169 ? 11.787 13.127 -23.005 1.00 67.38 169 HIS A CA 1
ATOM 1370 C C . HIS A 1 169 ? 11.006 13.001 -21.690 1.00 67.38 169 HIS A C 1
ATOM 1372 O O . HIS A 1 169 ? 10.215 13.888 -21.371 1.00 67.38 169 HIS A O 1
ATOM 1378 N N . ASP A 1 170 ? 11.278 11.968 -20.894 1.00 56.22 170 ASP A N 1
ATOM 1379 C CA . ASP A 1 170 ? 10.593 11.732 -19.618 1.00 56.22 170 ASP A CA 1
ATOM 1380 C C . ASP A 1 170 ? 10.941 12.776 -18.543 1.00 56.22 170 ASP A C 1
ATOM 1382 O O . ASP A 1 170 ? 10.116 13.091 -17.685 1.00 56.22 170 ASP A O 1
ATOM 1386 N N . VAL A 1 171 ? 12.139 13.369 -18.597 1.00 62.66 171 VAL A N 1
ATOM 1387 C CA . VAL A 1 171 ? 12.520 14.489 -17.719 1.00 62.66 171 VAL A CA 1
ATOM 1388 C C . VAL A 1 171 ? 11.866 15.805 -18.157 1.00 62.66 171 VAL A C 1
ATOM 1390 O O . VAL A 1 171 ? 11.463 16.602 -17.304 1.00 62.66 171 VAL A O 1
ATOM 1393 N N . ILE A 1 172 ? 11.770 16.055 -19.468 1.00 62.19 172 ILE A N 1
ATOM 1394 C CA . ILE A 1 172 ? 11.198 17.288 -20.036 1.00 62.19 172 ILE A CA 1
ATOM 1395 C C . ILE A 1 172 ? 9.676 17.303 -19.894 1.00 62.19 172 ILE A C 1
ATOM 1397 O O . ILE A 1 172 ? 9.093 18.333 -19.540 1.00 62.19 172 ILE A O 1
ATOM 1401 N N . VAL A 1 173 ? 9.020 16.171 -20.141 1.00 60.09 173 VAL A N 1
ATOM 1402 C CA . VAL A 1 173 ? 7.589 16.010 -19.906 1.00 60.09 173 VAL A CA 1
ATOM 1403 C C . VAL A 1 173 ? 7.398 15.782 -18.412 1.00 60.09 173 VAL A C 1
ATOM 1405 O O . VAL A 1 173 ? 7.330 14.654 -17.939 1.00 60.09 173 VAL A O 1
ATOM 1408 N N . GLN A 1 174 ? 7.318 16.868 -17.638 1.00 54.19 174 GLN A N 1
ATOM 1409 C CA . GLN A 1 174 ? 6.850 16.798 -16.254 1.00 54.19 174 GLN A CA 1
ATOM 1410 C C . GLN A 1 174 ? 5.506 16.053 -16.234 1.00 54.19 174 GLN A C 1
ATOM 1412 O O . GLN A 1 174 ? 4.476 16.644 -16.569 1.00 54.19 174 GLN A O 1
ATOM 1417 N N . LYS A 1 175 ? 5.492 14.776 -15.828 1.00 58.22 175 LYS A N 1
ATOM 1418 C CA . LYS A 1 175 ? 4.257 14.081 -15.451 1.00 58.22 175 LYS A CA 1
ATOM 1419 C C . LYS A 1 175 ? 3.756 14.691 -14.145 1.00 58.22 175 LYS A C 1
ATOM 1421 O O . LYS A 1 175 ? 3.987 14.171 -13.049 1.00 58.22 175 LYS A O 1
ATOM 1426 N N . LYS A 1 176 ? 3.122 15.857 -14.273 1.00 62.25 176 LYS A N 1
ATOM 1427 C CA . LYS A 1 176 ? 2.365 16.477 -13.192 1.00 62.25 176 LYS A CA 1
ATOM 1428 C C . LYS A 1 176 ? 1.318 15.487 -12.722 1.00 62.25 176 LYS A C 1
ATOM 1430 O O . LYS A 1 176 ? 0.703 14.785 -13.525 1.00 62.25 176 LYS A O 1
ATOM 1435 N N . VAL A 1 177 ? 1.133 15.447 -11.415 1.00 67.44 177 VAL A N 1
ATOM 1436 C CA . VAL A 1 177 ? 0.076 14.659 -10.805 1.00 67.44 177 VAL A CA 1
ATOM 1437 C C . VAL A 1 177 ? -1.216 15.454 -10.972 1.00 67.44 177 VAL A C 1
ATOM 1439 O O . VAL A 1 177 ? -1.579 16.260 -10.118 1.00 67.44 177 VAL A O 1
ATOM 1442 N N . ASP A 1 178 ? -1.888 15.283 -12.110 1.00 67.44 178 ASP A N 1
ATOM 1443 C CA . ASP A 1 178 ? -3.162 15.958 -12.370 1.00 67.44 178 ASP A CA 1
ATOM 1444 C C . ASP A 1 178 ? -4.296 15.197 -11.675 1.00 67.44 178 ASP A C 1
ATOM 1446 O O . ASP A 1 178 ? -4.983 14.360 -12.265 1.00 67.44 178 ASP A O 1
ATOM 1450 N N . VAL A 1 179 ? -4.443 15.442 -10.369 1.00 75.12 179 VAL A N 1
ATOM 1451 C CA . VAL A 1 179 ? -5.589 14.941 -9.609 1.00 75.12 179 VAL A CA 1
ATOM 1452 C C . VAL A 1 179 ? -6.844 15.626 -10.159 1.00 75.12 179 VAL A C 1
ATOM 1454 O O . VAL A 1 179 ? -6.931 16.855 -10.093 1.00 75.12 179 VAL A O 1
ATOM 1457 N N . PRO A 1 180 ? -7.841 14.877 -10.662 1.00 71.69 180 PRO A N 1
ATOM 1458 C CA . PRO A 1 180 ? -9.044 15.458 -11.240 1.00 71.69 180 PRO A CA 1
ATOM 1459 C C . PRO A 1 180 ? -9.717 16.450 -10.282 1.00 71.69 180 PRO A C 1
ATOM 1461 O O . PRO A 1 180 ? -9.858 16.167 -9.094 1.00 71.69 180 PRO A O 1
ATOM 1464 N N . ASN A 1 181 ? -10.205 17.590 -10.783 1.00 65.12 181 ASN A N 1
ATOM 1465 C CA . ASN A 1 181 ? -10.837 18.635 -9.953 1.00 65.12 181 ASN A CA 1
ATOM 1466 C C . ASN A 1 181 ? -12.032 18.146 -9.102 1.00 65.12 181 ASN A C 1
ATOM 1468 O O . ASN A 1 181 ? -12.417 18.795 -8.130 1.00 65.12 181 ASN A O 1
ATOM 1472 N N . ASN A 1 182 ? -12.654 17.027 -9.477 1.00 72.50 182 ASN A N 1
ATOM 1473 C CA . ASN A 1 182 ? -13.744 16.385 -8.740 1.00 72.50 182 ASN A CA 1
ATOM 1474 C C . ASN A 1 182 ? -13.261 15.372 -7.686 1.00 72.50 182 ASN A C 1
ATOM 1476 O O . ASN A 1 182 ? -14.042 15.003 -6.803 1.00 72.50 182 ASN A O 1
ATOM 1480 N N . ALA A 1 183 ? -12.007 14.923 -7.754 1.00 76.88 183 ALA A N 1
ATOM 1481 C CA . ALA A 1 183 ? -11.432 14.035 -6.764 1.00 76.88 183 ALA A CA 1
ATOM 1482 C C . ALA A 1 183 ? -11.243 14.797 -5.447 1.00 76.88 183 ALA A C 1
ATOM 1484 O O . ALA A 1 183 ? -10.814 15.950 -5.400 1.00 76.88 183 ALA A O 1
ATOM 1485 N N . LYS A 1 184 ? -11.595 14.143 -4.337 1.00 88.56 184 LYS A N 1
ATOM 1486 C CA . LYS A 1 184 ? -11.475 14.703 -2.987 1.00 88.56 184 LYS A CA 1
ATOM 1487 C C . LYS A 1 184 ? -10.401 13.922 -2.232 1.00 88.56 184 LYS A C 1
ATOM 1489 O O . LYS A 1 184 ? -10.768 12.989 -1.515 1.00 88.56 184 LYS A O 1
ATOM 1494 N N . PRO A 1 185 ? -9.105 14.296 -2.316 1.00 91.56 185 PRO A N 1
ATOM 1495 C CA . PRO A 1 185 ? -8.014 13.577 -1.651 1.00 91.56 185 PRO A CA 1
ATOM 1496 C C . PRO A 1 185 ? -8.276 13.280 -0.176 1.00 91.56 185 PRO A C 1
ATOM 1498 O O . PRO A 1 185 ? -8.086 12.155 0.262 1.00 91.56 185 PRO A O 1
ATOM 1501 N N . LYS A 1 186 ? -8.841 14.234 0.576 1.00 90.94 186 LYS A N 1
ATOM 1502 C CA . LYS A 1 186 ? -9.212 14.036 1.991 1.00 90.94 186 LYS A CA 1
ATOM 1503 C C . LYS A 1 186 ? -10.264 12.941 2.224 1.00 90.94 186 LYS A C 1
ATOM 1505 O O . LYS A 1 186 ? -10.337 12.393 3.315 1.00 90.94 186 LYS A O 1
ATOM 1510 N N . THR A 1 187 ? -11.117 12.670 1.236 1.00 94.06 187 THR A N 1
ATOM 1511 C CA . THR A 1 187 ? -12.138 11.610 1.315 1.00 94.06 187 THR A CA 1
ATOM 1512 C C . THR A 1 187 ? -11.547 10.255 0.929 1.00 94.06 187 THR A C 1
ATOM 1514 O O . THR A 1 187 ? -11.880 9.261 1.559 1.00 94.06 187 THR A O 1
ATOM 1517 N N . VAL A 1 188 ? -10.637 10.211 -0.046 1.00 95.69 188 VAL A N 1
ATOM 1518 C CA . VAL A 1 188 ? -9.962 8.966 -0.453 1.00 95.69 188 VAL A CA 1
ATOM 1519 C C . VAL A 1 188 ? -8.922 8.531 0.587 1.00 95.69 188 VAL A C 1
ATOM 1521 O O . VAL A 1 188 ? -8.892 7.384 1.021 1.00 95.69 188 VAL A O 1
ATOM 1524 N N . LEU A 1 189 ? -8.100 9.469 1.057 1.00 95.69 189 LEU A N 1
ATOM 1525 C CA . LEU A 1 189 ? -7.010 9.254 2.014 1.00 95.69 189 LEU A CA 1
ATOM 1526 C C . LEU A 1 189 ? -7.470 9.459 3.464 1.00 95.69 189 LEU A C 1
ATOM 1528 O O . LEU A 1 189 ? -6.752 10.028 4.282 1.00 95.69 189 LEU A O 1
ATOM 1532 N N . PHE A 1 190 ? -8.695 9.047 3.785 1.00 95.06 190 PHE A N 1
ATOM 1533 C CA . PHE A 1 190 ? -9.269 9.251 5.112 1.00 95.06 190 PHE A CA 1
ATOM 1534 C C . PHE A 1 190 ? -8.459 8.538 6.206 1.00 95.06 190 PHE A C 1
ATOM 1536 O O . PHE A 1 190 ? -7.978 7.416 6.009 1.00 95.06 190 PHE A O 1
ATOM 1543 N N . ASN A 1 191 ? -8.369 9.180 7.372 1.00 86.56 191 ASN A N 1
ATOM 1544 C CA . ASN A 1 191 ? -7.835 8.575 8.595 1.00 86.56 191 ASN A CA 1
ATOM 1545 C C . ASN A 1 191 ? -8.954 7.924 9.411 1.00 86.56 191 ASN A C 1
ATOM 1547 O O . ASN A 1 191 ? -8.845 6.760 9.787 1.00 86.56 191 ASN A O 1
ATOM 1551 N N . ASN A 1 192 ? -10.051 8.661 9.597 1.00 89.69 192 ASN A N 1
ATOM 1552 C CA . ASN A 1 192 ? -11.242 8.199 10.297 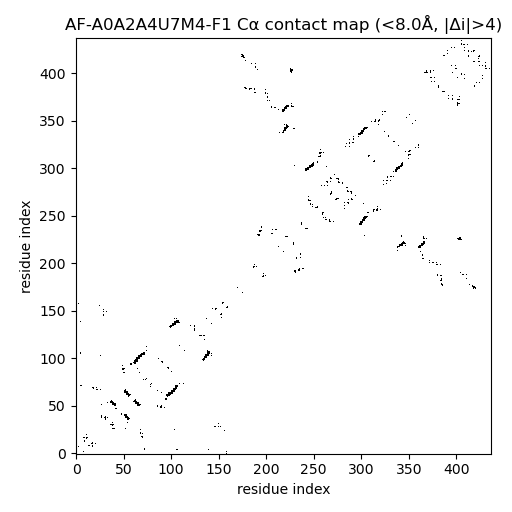1.00 89.69 192 ASN A CA 1
ATOM 1553 C C . ASN A 1 192 ? -12.323 7.878 9.273 1.00 89.69 192 ASN A C 1
ATOM 1555 O O . ASN A 1 192 ? -12.568 8.666 8.356 1.00 89.69 192 ASN A O 1
ATOM 1559 N N . TYR A 1 193 ? -12.923 6.702 9.411 1.00 95.00 193 TYR A N 1
ATOM 1560 C CA . TYR A 1 193 ? -13.972 6.253 8.512 1.00 95.00 193 TYR A CA 1
ATOM 1561 C C . TYR A 1 193 ? -15.278 7.018 8.774 1.00 95.00 193 TYR A C 1
ATOM 1563 O O . TYR A 1 193 ? -15.695 7.183 9.917 1.00 95.00 193 TYR A O 1
ATOM 1571 N N . LEU A 1 194 ? -15.927 7.445 7.694 1.00 94.19 194 LEU A N 1
ATOM 1572 C CA . LEU A 1 194 ? -17.301 7.935 7.626 1.00 94.19 194 LEU A CA 1
ATOM 1573 C C . LEU A 1 194 ? -17.985 7.243 6.440 1.00 94.19 194 LEU A C 1
ATOM 1575 O O . LEU A 1 194 ? -17.312 6.789 5.520 1.00 94.19 194 LEU A O 1
ATOM 1579 N N . GLU A 1 195 ? -19.315 7.241 6.385 1.00 94.19 195 GLU A N 1
ATOM 1580 C CA . GLU A 1 195 ? -20.080 6.557 5.324 1.00 94.19 195 GLU A CA 1
ATOM 1581 C C . GLU A 1 195 ? -19.660 6.966 3.895 1.00 94.19 195 GLU A C 1
ATOM 1583 O O . GLU A 1 195 ? -19.522 6.135 3.002 1.00 94.19 195 GLU A O 1
ATOM 1588 N N . LYS A 1 196 ? -19.323 8.246 3.687 1.00 94.38 196 LYS A N 1
ATOM 1589 C CA . LYS A 1 196 ? -18.803 8.763 2.403 1.00 94.38 196 LYS A CA 1
ATOM 1590 C C . LYS A 1 196 ? -17.462 8.154 1.960 1.00 94.38 196 LYS A C 1
ATOM 1592 O O . LYS A 1 196 ? -17.026 8.416 0.840 1.00 94.38 196 LYS A O 1
ATOM 1597 N N . ASN A 1 197 ? -16.767 7.449 2.850 1.00 95.75 197 ASN A N 1
ATOM 1598 C CA . ASN A 1 197 ? -15.471 6.829 2.599 1.00 95.75 197 ASN A CA 1
ATOM 1599 C C . ASN A 1 197 ? -15.585 5.376 2.125 1.00 95.75 197 ASN A C 1
ATOM 1601 O O . ASN A 1 197 ? -14.578 4.855 1.655 1.00 95.75 197 ASN A O 1
ATOM 1605 N N . GLU A 1 198 ? -16.763 4.744 2.210 1.00 96.56 198 GLU A N 1
ATOM 1606 C CA . GLU A 1 198 ? -16.972 3.335 1.830 1.00 96.56 198 GLU A CA 1
ATOM 1607 C C . GLU A 1 198 ? -16.401 2.974 0.449 1.00 96.56 198 GLU A C 1
ATOM 1609 O O . GLU A 1 198 ? -15.693 1.974 0.370 1.00 96.56 198 GLU A O 1
ATOM 1614 N N . PRO A 1 199 ? -16.558 3.789 -0.621 1.00 95.94 199 PRO A N 1
ATOM 1615 C CA . PRO A 1 199 ? -15.983 3.456 -1.930 1.00 95.94 199 PRO A CA 1
ATOM 1616 C C . PRO A 1 199 ? -14.451 3.332 -1.950 1.00 95.94 199 PRO A C 1
ATOM 1618 O O . PRO A 1 199 ? -13.886 2.842 -2.923 1.00 95.94 199 PRO A O 1
ATOM 1621 N N . PHE A 1 200 ? -13.774 3.822 -0.908 1.00 96.06 200 PHE A N 1
ATOM 1622 C CA . PHE A 1 200 ? -12.318 3.829 -0.764 1.00 96.06 200 PHE A CA 1
ATOM 1623 C C . PHE A 1 200 ? -11.841 2.956 0.407 1.00 96.06 200 PHE A C 1
ATOM 1625 O O . PHE A 1 200 ? -10.646 2.934 0.711 1.00 96.06 200 PHE A O 1
ATOM 1632 N N . TYR A 1 201 ? -12.758 2.282 1.106 1.00 97.19 201 TYR A N 1
ATOM 1633 C CA . TYR A 1 201 ? -12.422 1.310 2.137 1.00 97.19 201 TYR A CA 1
ATOM 1634 C C . TYR A 1 201 ? -12.058 -0.022 1.474 1.00 97.19 201 TYR A C 1
ATOM 1636 O O . TYR A 1 201 ? -12.747 -0.481 0.568 1.00 97.19 201 TYR A O 1
ATOM 1644 N N . LEU A 1 202 ? -10.969 -0.648 1.924 1.00 96.88 202 LEU A N 1
ATOM 1645 C CA . LEU A 1 202 ? -10.615 -2.001 1.505 1.00 96.88 202 LEU A CA 1
ATOM 1646 C C . LEU A 1 202 ? -11.094 -2.984 2.569 1.00 96.88 202 LEU A C 1
ATOM 1648 O O . LEU A 1 202 ? -10.520 -3.033 3.657 1.00 96.88 202 LEU A O 1
ATOM 1652 N N . GLU A 1 203 ? -12.120 -3.761 2.234 1.00 96.56 203 GLU A N 1
ATOM 1653 C CA . GLU A 1 203 ? -12.612 -4.847 3.080 1.00 96.56 203 GLU A CA 1
ATOM 1654 C C . GLU A 1 203 ? -11.571 -5.972 3.191 1.00 96.56 203 GLU A C 1
ATOM 1656 O O . GLU A 1 203 ? -10.935 -6.356 2.206 1.00 96.56 203 GLU A O 1
ATOM 1661 N N . ARG A 1 204 ? -11.370 -6.481 4.408 1.00 96.38 204 ARG A N 1
ATOM 1662 C CA . ARG A 1 204 ? -10.409 -7.537 4.748 1.00 96.38 204 ARG A CA 1
ATOM 1663 C C . ARG A 1 204 ? -11.131 -8.698 5.426 1.00 96.38 204 ARG A C 1
ATOM 1665 O O . ARG A 1 204 ? -12.231 -8.545 5.940 1.00 96.38 204 ARG A O 1
ATOM 1672 N N . ASP A 1 205 ? -10.461 -9.842 5.554 1.00 96.62 205 ASP A N 1
ATOM 1673 C CA . ASP A 1 205 ? -10.984 -10.983 6.329 1.00 96.62 205 ASP A CA 1
ATOM 1674 C C . ASP A 1 205 ? -11.365 -10.593 7.772 1.00 96.62 205 ASP A C 1
ATOM 1676 O O . ASP A 1 205 ? -12.298 -11.148 8.351 1.00 96.62 205 ASP A O 1
ATOM 1680 N N . ASN A 1 206 ? -10.662 -9.606 8.340 1.00 96.69 206 ASN A N 1
ATOM 1681 C CA . ASN A 1 206 ? -10.943 -9.054 9.662 1.00 96.69 206 ASN A CA 1
ATOM 1682 C C . ASN A 1 206 ? -12.340 -8.433 9.780 1.00 96.69 206 ASN A C 1
ATOM 1684 O O . ASN A 1 206 ? -12.890 -8.431 10.875 1.00 96.69 206 ASN A O 1
ATOM 1688 N N . ASP A 1 207 ? -12.899 -7.885 8.699 1.00 97.50 207 ASP A N 1
ATOM 1689 C CA . ASP A 1 207 ? -14.244 -7.302 8.689 1.00 97.50 207 ASP A CA 1
ATOM 1690 C C . ASP A 1 207 ? -15.301 -8.391 8.880 1.00 97.50 207 ASP A C 1
ATOM 1692 O O . ASP A 1 207 ? -16.166 -8.282 9.750 1.00 97.50 207 ASP A O 1
ATOM 1696 N N . ALA A 1 208 ? -15.185 -9.485 8.125 1.00 97.06 208 ALA A N 1
ATOM 1697 C CA . ALA A 1 208 ? -16.059 -10.643 8.278 1.00 97.06 208 ALA A CA 1
ATOM 1698 C C . ALA A 1 208 ? -15.904 -11.278 9.670 1.00 97.06 208 ALA A C 1
ATOM 1700 O O . ALA A 1 208 ? -16.899 -11.547 10.343 1.00 97.06 208 ALA A O 1
ATOM 1701 N N . GLU A 1 209 ? -14.664 -11.460 10.137 1.00 97.75 209 GLU A N 1
ATOM 1702 C CA . GLU A 1 209 ? -14.378 -11.979 11.478 1.00 97.75 209 GLU A CA 1
ATOM 1703 C C . GLU A 1 209 ? -14.985 -11.098 12.578 1.00 97.75 209 GLU A C 1
ATOM 1705 O O . GLU A 1 209 ? -15.609 -11.618 13.503 1.00 97.75 209 GLU A O 1
ATOM 1710 N N . PHE A 1 210 ? -14.833 -9.776 12.475 1.00 97.88 210 PHE A N 1
ATOM 1711 C CA . PHE A 1 210 ? -15.409 -8.820 13.415 1.00 97.88 210 PHE A CA 1
ATOM 1712 C C . PHE A 1 210 ? -16.937 -8.944 13.457 1.00 97.88 210 PHE A C 1
ATOM 1714 O O . PHE A 1 210 ? -17.501 -9.146 14.530 1.00 97.88 210 PHE A O 1
ATOM 1721 N N . ASN A 1 211 ? -17.605 -8.898 12.301 1.00 96.62 211 ASN A N 1
ATOM 1722 C CA . ASN A 1 211 ? -19.067 -8.930 12.231 1.00 96.62 211 ASN A CA 1
ATOM 1723 C C . ASN A 1 211 ? -19.662 -10.244 12.751 1.00 96.62 211 ASN A C 1
ATOM 1725 O O . ASN A 1 211 ? -20.634 -10.220 13.504 1.00 96.62 211 ASN A O 1
ATOM 1729 N N . GLU A 1 212 ? -19.088 -11.395 12.390 1.00 96.25 212 GLU A N 1
ATOM 1730 C CA . GLU A 1 212 ? -19.579 -12.688 12.884 1.00 96.25 212 GLU A CA 1
ATOM 1731 C C . GLU A 1 212 ? -19.307 -12.877 14.379 1.00 96.25 212 GLU A C 1
ATOM 1733 O O . GLU A 1 212 ? -20.138 -13.433 15.099 1.00 96.25 212 GLU A O 1
ATOM 1738 N N . SER A 1 213 ? -18.177 -12.369 14.875 1.00 95.56 213 SER A N 1
ATOM 1739 C CA . SER A 1 213 ? -17.832 -12.481 16.294 1.00 95.56 213 SER A CA 1
ATOM 1740 C C . SER A 1 213 ? -18.705 -11.592 17.174 1.00 95.56 213 SER A C 1
ATOM 1742 O O . SER A 1 213 ? -19.083 -12.018 18.267 1.00 95.56 213 SER A O 1
ATOM 1744 N N . LEU A 1 214 ? -19.064 -10.392 16.701 1.00 95.12 214 LEU A N 1
ATOM 1745 C CA . LEU A 1 214 ? -19.832 -9.409 17.473 1.00 95.12 214 LEU A CA 1
ATOM 1746 C C . LEU A 1 214 ? -21.239 -9.917 17.809 1.00 95.12 214 LEU A C 1
ATOM 1748 O O . LEU A 1 214 ? -21.766 -9.623 18.880 1.00 95.12 214 LEU A O 1
ATOM 1752 N N . LYS A 1 215 ? -21.816 -10.753 16.936 1.00 91.75 215 LYS A N 1
ATOM 1753 C CA . LYS A 1 215 ? -23.113 -11.413 17.164 1.00 91.75 215 LYS A CA 1
ATOM 1754 C C . LYS A 1 215 ? -23.115 -12.315 18.400 1.00 91.75 215 LYS A C 1
ATOM 1756 O O . LYS A 1 215 ? -24.174 -12.612 18.941 1.00 91.75 215 LYS A O 1
ATOM 1761 N N . ILE A 1 216 ? -21.945 -12.797 18.827 1.00 90.44 216 ILE A N 1
ATOM 1762 C CA . ILE A 1 216 ? -21.824 -13.848 19.845 1.00 90.44 216 ILE A CA 1
ATOM 1763 C C . ILE A 1 216 ? -21.100 -13.324 21.090 1.00 90.44 216 ILE A C 1
ATOM 1765 O O . ILE A 1 216 ? -21.534 -13.578 22.214 1.00 90.44 216 ILE A O 1
ATOM 1769 N N . LYS A 1 217 ? -19.997 -12.591 20.915 1.00 92.88 217 LYS A N 1
ATOM 1770 C CA . LYS A 1 217 ? -19.072 -12.208 21.988 1.00 92.88 217 LYS A CA 1
ATOM 1771 C C . LYS A 1 217 ? -18.692 -10.733 21.930 1.00 92.88 217 LYS A C 1
ATOM 1773 O O . LYS A 1 217 ? -18.868 -10.058 20.922 1.00 92.88 217 LYS A O 1
ATOM 1778 N N . ASN A 1 218 ? -18.104 -10.262 23.027 1.00 95.00 218 ASN A N 1
ATOM 1779 C CA . ASN A 1 218 ? -17.356 -9.010 23.032 1.00 95.00 218 ASN A CA 1
ATOM 1780 C C . ASN A 1 218 ? -16.114 -9.158 22.151 1.00 95.00 218 ASN A C 1
ATOM 1782 O O . ASN A 1 218 ? -15.605 -10.268 21.972 1.00 95.00 218 ASN A O 1
ATOM 1786 N N . ILE A 1 219 ? -15.598 -8.053 21.628 1.00 96.88 219 ILE A N 1
ATOM 1787 C CA . ILE A 1 219 ? -14.444 -8.073 20.729 1.00 96.88 219 ILE A CA 1
ATOM 1788 C C . ILE A 1 219 ? -13.287 -7.304 21.341 1.00 96.88 219 ILE A C 1
ATOM 1790 O O . ILE A 1 219 ? -13.452 -6.224 21.899 1.00 96.88 219 ILE A O 1
ATOM 1794 N N . TRP A 1 220 ? -12.092 -7.857 21.193 1.00 96.25 220 TRP A N 1
ATOM 1795 C CA . TRP A 1 220 ? -10.847 -7.170 21.468 1.00 96.25 220 TRP A CA 1
ATOM 1796 C C . TRP A 1 220 ? -10.014 -7.099 20.189 1.00 96.25 220 TRP A C 1
ATOM 1798 O O . TRP A 1 220 ? -9.440 -8.091 19.736 1.00 96.25 220 TRP A O 1
ATOM 1808 N N . VAL A 1 221 ? -9.971 -5.916 19.588 1.00 96.69 221 VAL A N 1
ATOM 1809 C CA . VAL A 1 221 ? -9.190 -5.616 18.389 1.00 96.69 221 VAL A CA 1
ATOM 1810 C C . VAL A 1 221 ? -7.784 -5.195 18.804 1.00 96.69 221 VAL A C 1
ATOM 1812 O O . VAL A 1 221 ? -7.612 -4.357 19.685 1.00 96.69 221 VAL A O 1
ATOM 1815 N N . PHE A 1 222 ? -6.757 -5.740 18.162 1.00 94.44 222 PHE A N 1
ATOM 1816 C CA . PHE A 1 222 ? -5.377 -5.357 18.455 1.00 94.44 222 PHE A CA 1
ATOM 1817 C C . PHE A 1 222 ? -4.498 -5.300 17.207 1.00 94.44 222 PHE A C 1
ATOM 1819 O O . PHE A 1 222 ? -4.846 -5.828 16.148 1.00 94.44 222 PHE A O 1
ATOM 1826 N N . GLY A 1 223 ? -3.364 -4.614 17.326 1.00 93.69 223 GLY A N 1
ATOM 1827 C CA . GLY A 1 223 ? -2.385 -4.449 16.256 1.00 93.69 223 GLY A CA 1
ATOM 1828 C C . GLY A 1 223 ? -1.691 -3.093 16.310 1.00 93.69 223 GLY A C 1
ATOM 1829 O O . GLY A 1 223 ? -2.166 -2.150 16.952 1.00 93.69 223 GLY A O 1
ATOM 1830 N N . LYS A 1 224 ? -0.578 -2.977 15.591 1.00 91.94 224 LYS A N 1
ATOM 1831 C CA . LYS A 1 224 ? 0.308 -1.810 15.569 1.00 91.94 224 LYS A CA 1
ATOM 1832 C C . LYS A 1 224 ? -0.433 -0.506 15.255 1.00 91.94 224 LYS A C 1
ATOM 1834 O O . LYS A 1 224 ? -1.541 -0.475 14.713 1.00 91.94 224 LYS A O 1
ATOM 1839 N N . SER A 1 225 ? 0.183 0.623 15.591 1.00 90.50 225 SER A N 1
ATOM 1840 C CA . SER A 1 225 ? -0.381 1.927 15.232 1.00 90.50 225 SER A CA 1
ATOM 1841 C C . SER A 1 225 ? -0.508 2.062 13.708 1.00 90.50 225 SER A C 1
ATOM 1843 O O . SER A 1 225 ? 0.385 1.676 12.957 1.00 90.50 225 SER A O 1
ATOM 1845 N N . GLY A 1 226 ? -1.638 2.596 13.240 1.00 91.50 226 GLY A N 1
ATOM 1846 C CA . GLY A 1 226 ? -1.858 2.868 11.818 1.00 91.50 226 GLY A CA 1
ATOM 1847 C C . GLY A 1 226 ? -2.347 1.701 10.961 1.00 91.50 226 GLY A C 1
ATOM 1848 O O . GLY A 1 226 ? -2.566 1.926 9.779 1.00 91.50 226 GLY A O 1
ATOM 1849 N N . VAL A 1 227 ? -2.611 0.514 11.522 1.00 94.25 227 VAL A N 1
ATOM 1850 C CA . VAL A 1 227 ? -3.144 -0.657 10.779 1.00 94.25 227 VAL A CA 1
ATOM 1851 C C . VAL A 1 227 ? -4.659 -0.624 10.522 1.00 94.25 227 VAL A C 1
ATOM 1853 O O . VAL A 1 227 ? -5.218 -1.577 9.985 1.00 94.25 227 VAL A O 1
ATOM 1856 N N . GLY A 1 228 ? -5.345 0.456 10.907 1.00 94.44 228 GLY A N 1
ATOM 1857 C CA . GLY A 1 228 ? -6.772 0.650 10.619 1.00 94.44 228 GLY A CA 1
ATOM 1858 C C . GLY A 1 228 ? -7.754 0.017 11.613 1.00 94.44 228 GLY A C 1
ATOM 1859 O O . GLY A 1 228 ? -8.877 -0.270 11.216 1.00 94.44 228 GLY A O 1
ATOM 1860 N N . LYS A 1 229 ? -7.377 -0.177 12.887 1.00 95.25 229 LYS A N 1
ATOM 1861 C CA . LYS A 1 229 ? -8.275 -0.699 13.945 1.00 95.25 229 LYS A CA 1
ATOM 1862 C C . LYS A 1 229 ? -9.550 0.140 14.107 1.00 95.25 229 LYS A C 1
ATOM 1864 O O . LYS A 1 229 ? -10.645 -0.37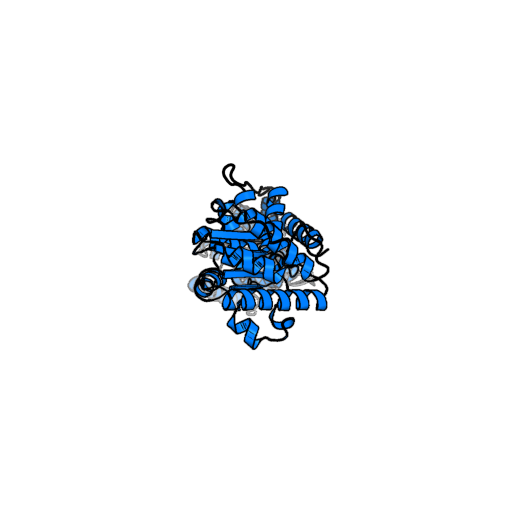1 13.918 1.00 95.25 229 LYS A O 1
ATOM 1869 N N . THR A 1 230 ? -9.404 1.441 14.348 1.00 95.12 230 THR A N 1
ATOM 1870 C CA . THR A 1 230 ? -10.519 2.395 14.476 1.00 95.12 230 THR A CA 1
ATOM 1871 C C . THR A 1 230 ? -11.386 2.441 13.220 1.00 95.12 230 THR A C 1
ATOM 1873 O O . THR A 1 230 ? -12.610 2.489 13.297 1.00 95.12 230 THR A O 1
ATOM 1876 N N . ALA A 1 231 ? -10.766 2.369 12.037 1.00 96.12 231 ALA A N 1
ATOM 1877 C CA . ALA A 1 231 ? -11.494 2.328 10.772 1.00 96.12 231 ALA A CA 1
ATOM 1878 C C . ALA A 1 231 ? -12.298 1.026 10.610 1.00 96.12 231 ALA A C 1
ATOM 1880 O O . ALA A 1 231 ? -13.428 1.090 10.147 1.00 96.12 231 ALA A O 1
ATOM 1881 N N . LEU A 1 232 ? -11.746 -0.127 11.012 1.00 97.25 232 LEU A N 1
ATOM 1882 C CA . LEU A 1 232 ? -12.451 -1.414 11.057 1.00 97.25 232 LEU A CA 1
ATOM 1883 C C . LEU A 1 232 ? -13.676 -1.342 11.978 1.00 97.25 232 LEU A C 1
ATOM 1885 O O . LEU A 1 232 ? -14.771 -1.691 11.549 1.00 97.25 232 LEU A O 1
ATOM 1889 N N . ILE A 1 233 ? -13.498 -0.868 13.216 1.00 97.06 233 ILE A N 1
ATOM 1890 C CA . ILE A 1 233 ? -14.579 -0.786 14.209 1.00 97.06 233 ILE A CA 1
ATOM 1891 C C . ILE A 1 233 ? -15.690 0.139 13.701 1.00 97.06 233 ILE A C 1
ATOM 1893 O O . ILE A 1 233 ? -16.833 -0.288 13.556 1.00 97.06 233 ILE A O 1
ATOM 1897 N N . ASN A 1 234 ? -15.344 1.380 13.347 1.00 95.81 234 ASN A N 1
ATOM 1898 C CA . ASN A 1 234 ? -16.326 2.370 12.908 1.00 95.81 234 ASN A CA 1
ATOM 1899 C C . ASN A 1 234 ? -17.045 1.944 11.625 1.00 95.81 234 ASN A C 1
ATOM 1901 O O . ASN A 1 234 ? -18.264 2.075 11.544 1.00 95.81 234 ASN A O 1
ATOM 1905 N N . ARG A 1 235 ? -16.325 1.402 10.632 1.00 96.75 235 ARG A N 1
ATOM 1906 C CA . ARG A 1 235 ? -16.941 0.955 9.374 1.00 96.75 235 ARG A CA 1
ATOM 1907 C C . ARG A 1 235 ? -17.986 -0.116 9.619 1.00 96.75 235 ARG A C 1
ATOM 1909 O O . ARG A 1 235 ? -19.108 0.019 9.142 1.00 96.75 235 ARG A O 1
ATOM 1916 N N . ASN A 1 236 ? -17.635 -1.154 10.369 1.00 97.31 236 ASN A N 1
ATOM 1917 C CA . ASN A 1 236 ? -18.517 -2.301 10.553 1.00 97.31 236 ASN A CA 1
ATOM 1918 C C . ASN A 1 236 ? -19.731 -1.983 11.436 1.00 97.31 236 ASN A C 1
ATOM 1920 O O . ASN A 1 236 ? -20.829 -2.443 11.125 1.00 97.31 236 ASN A O 1
ATOM 1924 N N . LEU A 1 237 ? -19.578 -1.130 12.457 1.00 95.56 237 LEU A N 1
ATOM 1925 C CA . LEU A 1 237 ? -20.713 -0.649 13.253 1.00 95.56 237 LEU A CA 1
ATOM 1926 C C . LEU A 1 237 ? -21.665 0.227 12.422 1.00 95.56 237 LEU A C 1
ATOM 1928 O O . LEU A 1 237 ? -22.874 0.006 12.446 1.00 95.56 237 LEU A O 1
ATOM 1932 N N . ILE A 1 238 ? -21.130 1.167 11.629 1.00 94.81 238 ILE A N 1
ATOM 1933 C CA . ILE A 1 238 ? -21.932 2.056 10.771 1.00 94.81 238 ILE A CA 1
ATOM 1934 C C . ILE A 1 238 ? -22.670 1.264 9.684 1.00 94.81 238 ILE A C 1
ATOM 1936 O O . ILE A 1 238 ? -23.876 1.441 9.518 1.00 94.81 238 ILE A O 1
ATOM 1940 N N . GLN A 1 239 ? -21.980 0.374 8.959 1.00 95.19 239 GLN A N 1
ATOM 1941 C CA . GLN A 1 239 ? -22.587 -0.428 7.884 1.00 95.19 239 GLN A CA 1
ATOM 1942 C C . GLN A 1 239 ? -23.667 -1.380 8.414 1.00 95.19 239 GLN A C 1
ATOM 1944 O O . GLN A 1 239 ? -24.705 -1.561 7.777 1.00 95.19 239 GLN A O 1
ATOM 1949 N N . SER A 1 240 ? -23.456 -1.939 9.608 1.00 92.81 240 SER A N 1
ATOM 1950 C CA . SER A 1 240 ? -24.433 -2.809 10.271 1.00 92.81 240 SER A CA 1
ATOM 1951 C C . SER A 1 240 ? -25.553 -2.037 10.974 1.00 92.81 240 SER A C 1
ATOM 1953 O O . SER A 1 240 ? -26.484 -2.660 11.474 1.00 92.81 240 SER A O 1
ATOM 1955 N N . LYS A 1 241 ? -25.492 -0.696 10.996 1.00 92.69 241 LYS A N 1
ATOM 1956 C CA . LYS A 1 241 ? -26.443 0.194 11.687 1.00 92.69 241 LYS A CA 1
ATOM 1957 C C . LYS A 1 241 ? -26.611 -0.138 13.174 1.00 92.69 241 LYS A C 1
ATOM 1959 O O . LYS A 1 241 ? -27.700 0.009 13.720 1.00 92.69 241 LYS A O 1
ATOM 1964 N N . ILE A 1 242 ? -25.529 -0.579 13.809 1.00 91.81 242 ILE A N 1
ATOM 1965 C CA . ILE A 1 242 ? -25.499 -0.911 15.234 1.00 91.81 242 ILE A CA 1
ATOM 1966 C C . ILE A 1 242 ? -25.367 0.389 16.028 1.00 91.81 242 ILE A C 1
ATOM 1968 O O . ILE A 1 242 ? -24.544 1.241 15.686 1.00 91.81 242 ILE A O 1
ATOM 1972 N N . GLU A 1 243 ? -26.168 0.558 17.081 1.00 91.56 243 GLU A N 1
ATOM 1973 C CA . GLU A 1 243 ? -26.016 1.697 17.983 1.00 91.56 243 GLU A CA 1
ATOM 1974 C C . GLU A 1 243 ? -24.745 1.520 18.821 1.00 91.56 243 GLU A C 1
ATOM 1976 O O . GLU A 1 243 ? -24.438 0.426 19.291 1.00 91.56 243 GLU A O 1
ATOM 1981 N N . TYR A 1 244 ? -23.976 2.589 19.024 1.00 93.44 244 TYR A N 1
ATOM 1982 C CA . TYR A 1 244 ? -22.781 2.512 19.856 1.00 93.44 244 TYR A CA 1
ATOM 1983 C C . TYR A 1 244 ? -22.545 3.762 20.711 1.00 93.44 244 TYR A C 1
ATOM 1985 O O . TYR A 1 244 ? -22.988 4.873 20.390 1.00 93.44 244 TYR A O 1
ATOM 1993 N N . CYS A 1 245 ? -21.841 3.545 21.822 1.00 93.62 245 CYS A N 1
ATOM 1994 C CA . CYS A 1 245 ? -21.241 4.551 22.693 1.00 93.62 245 CYS A CA 1
ATOM 1995 C C . CYS A 1 245 ? -19.728 4.495 22.483 1.00 93.62 245 CYS A C 1
ATOM 1997 O O . CYS A 1 245 ? -19.126 3.445 22.708 1.00 93.62 245 CYS A O 1
ATOM 1999 N N . PHE A 1 246 ? -19.122 5.580 22.010 1.00 93.81 246 PHE A N 1
ATOM 2000 C CA . PHE A 1 246 ? -17.706 5.598 21.655 1.00 93.81 246 PHE A CA 1
ATOM 2001 C C . PHE A 1 246 ? -16.901 6.321 22.730 1.00 93.81 246 PHE A C 1
ATOM 2003 O O . PHE A 1 246 ? -16.998 7.534 22.837 1.00 93.81 246 PHE A O 1
ATOM 2010 N N . CYS A 1 247 ? -16.103 5.577 23.489 1.00 94.81 247 CYS A N 1
ATOM 2011 C CA . CYS A 1 247 ? -15.197 6.116 24.495 1.00 94.81 247 CYS A CA 1
ATOM 2012 C C . CYS A 1 247 ? -13.817 6.303 23.850 1.00 94.81 247 CYS A C 1
ATOM 2014 O O . CYS A 1 247 ? -13.081 5.328 23.649 1.00 94.81 247 CYS A O 1
ATOM 2016 N N . ASP A 1 248 ? -13.494 7.542 23.480 1.00 91.00 248 ASP A N 1
ATOM 2017 C CA . ASP A 1 248 ? -12.198 7.909 22.908 1.00 91.00 248 ASP A CA 1
ATOM 2018 C C . ASP A 1 248 ? -11.199 8.205 24.030 1.00 91.00 248 ASP A C 1
ATOM 2020 O O . ASP A 1 248 ? -11.286 9.233 24.694 1.00 91.00 248 ASP A O 1
ATOM 2024 N N . LEU A 1 249 ? -10.225 7.315 24.238 1.00 92.00 249 LEU A N 1
ATOM 2025 C CA . LEU A 1 249 ? -9.218 7.495 25.286 1.00 92.00 249 LEU A CA 1
ATOM 2026 C C . LEU A 1 249 ? -8.031 8.373 24.849 1.00 92.00 249 LEU A C 1
ATOM 2028 O O . LEU A 1 249 ? -7.119 8.607 2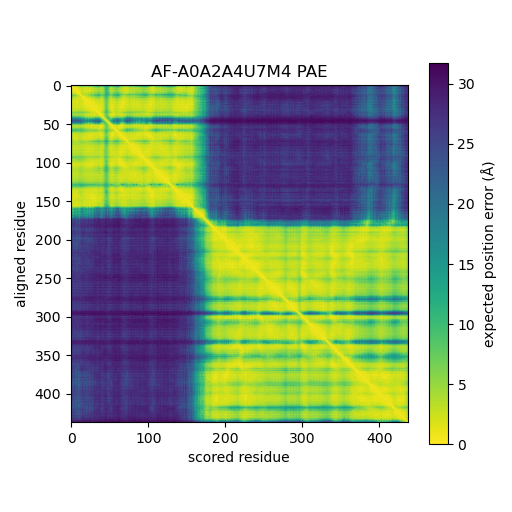5.643 1.00 92.00 249 LEU A O 1
ATOM 2032 N N . SER A 1 250 ? -8.009 8.874 23.609 1.00 87.38 250 SER A N 1
ATOM 2033 C CA . SER A 1 250 ? -6.918 9.723 23.111 1.00 87.38 250 SER A CA 1
ATOM 2034 C C . SER A 1 250 ? -6.700 11.049 23.870 1.00 87.38 250 SER A C 1
ATOM 2036 O O . SER A 1 250 ? -5.547 11.495 23.922 1.00 87.38 250 SER A O 1
ATOM 2038 N N . PRO A 1 251 ? -7.714 11.696 24.488 1.00 88.06 251 PRO A N 1
ATOM 2039 C CA . PRO A 1 251 ? -7.518 12.954 25.215 1.00 88.06 251 PRO A CA 1
ATOM 2040 C C . PRO A 1 251 ? -6.922 12.795 26.621 1.00 88.06 251 PRO A C 1
ATOM 2042 O O . PRO A 1 251 ? -6.509 13.796 27.215 1.00 88.06 251 PRO A O 1
ATOM 2045 N N . ILE A 1 252 ? -6.884 11.579 27.177 1.00 89.81 252 ILE A N 1
ATOM 2046 C CA . ILE A 1 252 ? -6.531 11.353 28.583 1.00 89.81 252 ILE A CA 1
ATOM 2047 C C . ILE A 1 252 ? -5.118 10.789 28.762 1.00 89.81 252 ILE A C 1
ATOM 2049 O O . ILE A 1 252 ? -4.600 10.021 27.956 1.00 89.81 252 ILE A O 1
ATOM 2053 N N . SER A 1 253 ? -4.475 11.156 29.874 1.00 89.88 253 SER A N 1
ATOM 2054 C CA . SER A 1 253 ? -3.219 10.530 30.305 1.00 89.88 253 SER A CA 1
ATOM 2055 C C . SER A 1 253 ? -3.523 9.311 31.169 1.00 89.88 253 SER A C 1
ATOM 2057 O O . SER A 1 253 ? -3.924 9.461 32.319 1.00 89.88 253 SER A O 1
ATOM 2059 N N . ILE A 1 254 ? -3.309 8.111 30.633 1.00 91.94 254 ILE A N 1
ATOM 2060 C CA . ILE A 1 254 ? -3.594 6.866 31.352 1.00 91.94 254 ILE A CA 1
ATOM 2061 C C . ILE A 1 254 ? -2.401 6.491 32.239 1.00 91.94 254 ILE A C 1
ATOM 2063 O O . ILE A 1 254 ? -1.340 6.105 31.747 1.00 91.94 254 ILE A O 1
ATOM 2067 N N . THR A 1 255 ? -2.583 6.575 33.556 1.00 92.56 255 THR A N 1
ATOM 2068 C CA . THR A 1 255 ? -1.565 6.205 34.558 1.00 92.56 255 THR A CA 1
ATOM 2069 C C . THR A 1 255 ? -1.963 4.995 35.398 1.00 92.56 255 THR A C 1
ATOM 2071 O O . THR A 1 255 ? -1.103 4.317 35.959 1.00 92.56 255 THR A O 1
ATOM 2074 N N . LYS A 1 256 ? -3.263 4.705 35.478 1.00 94.00 256 LYS A N 1
ATOM 2075 C CA . LYS A 1 256 ? -3.852 3.597 36.239 1.00 94.00 256 LYS A CA 1
ATOM 2076 C C . LYS A 1 256 ? -5.173 3.156 35.602 1.00 94.00 256 LYS A C 1
ATOM 2078 O O . LYS A 1 256 ? -5.717 3.838 34.738 1.00 94.00 256 LYS A O 1
ATOM 2083 N N . ALA A 1 257 ? -5.699 2.009 36.030 1.00 93.19 257 ALA A N 1
ATOM 2084 C CA . ALA A 1 257 ? -6.919 1.442 35.454 1.00 93.19 257 ALA A CA 1
ATOM 2085 C C . ALA A 1 257 ? -8.162 2.310 35.689 1.00 93.19 257 ALA A C 1
ATOM 2087 O O . ALA A 1 257 ? -9.060 2.350 34.851 1.00 93.19 257 ALA A O 1
ATOM 2088 N N . GLU A 1 258 ? -8.194 3.031 36.806 1.00 94.62 258 GLU A N 1
ATOM 2089 C CA . GLU A 1 258 ? -9.295 3.914 37.174 1.00 94.62 258 GLU A CA 1
ATOM 2090 C C . GLU A 1 258 ? -9.459 5.079 36.196 1.00 94.62 258 GLU A C 1
ATOM 2092 O O . GLU A 1 258 ? -10.588 5.501 35.983 1.00 94.62 258 GLU A O 1
ATOM 2097 N N . ASP A 1 259 ? -8.376 5.551 35.565 1.00 94.50 259 ASP A N 1
ATOM 2098 C CA . ASP A 1 259 ? -8.444 6.640 34.581 1.00 94.50 259 ASP A CA 1
ATOM 2099 C C . ASP A 1 259 ? -9.298 6.216 33.370 1.00 94.50 259 ASP A C 1
ATOM 2101 O O . ASP A 1 259 ? -10.136 6.973 32.895 1.00 94.50 259 ASP A O 1
ATOM 2105 N N . VAL A 1 260 ? -9.148 4.961 32.925 1.00 95.00 260 VAL A N 1
ATOM 2106 C CA . VAL A 1 260 ? -9.947 4.384 31.831 1.00 95.00 260 VAL A CA 1
ATOM 2107 C C . VAL A 1 260 ? -11.398 4.162 32.257 1.00 95.00 260 VAL A C 1
ATOM 2109 O O . VAL A 1 260 ? -12.316 4.414 31.484 1.00 95.00 260 VAL A O 1
ATOM 2112 N N . LEU A 1 261 ? -11.625 3.679 33.482 1.00 95.69 261 LEU A N 1
ATOM 2113 C CA . LEU A 1 261 ? -12.980 3.428 33.975 1.00 95.69 261 LEU A CA 1
ATOM 2114 C C . LEU A 1 261 ? -13.773 4.725 34.189 1.00 95.69 261 LEU A C 1
ATOM 2116 O O . LEU A 1 261 ? -14.966 4.734 33.908 1.00 95.69 261 LEU A O 1
ATOM 2120 N N . GLU A 1 262 ? -13.147 5.802 34.669 1.00 95.00 262 GLU A N 1
ATOM 2121 C CA . GLU A 1 262 ? -13.811 7.109 34.802 1.00 95.00 262 GLU A CA 1
ATOM 2122 C C . GLU A 1 262 ? -14.175 7.710 33.444 1.00 95.00 262 GLU A C 1
ATOM 2124 O O . GLU A 1 262 ? -15.247 8.300 33.313 1.00 95.00 262 GLU A O 1
ATOM 2129 N N . GLU A 1 263 ? -13.333 7.523 32.425 1.00 95.44 263 GLU A N 1
ATOM 2130 C CA . GLU A 1 263 ? -13.642 7.981 31.068 1.00 95.44 263 GLU A CA 1
ATOM 2131 C C . GLU A 1 263 ? -14.831 7.211 30.488 1.00 95.44 263 GLU A C 1
ATOM 2133 O O . GLU A 1 263 ? -15.806 7.812 30.044 1.00 95.44 263 GLU A O 1
ATOM 2138 N N . ILE A 1 264 ? -14.818 5.875 30.605 1.00 95.50 264 ILE A N 1
ATOM 2139 C CA . ILE A 1 264 ? -15.962 5.034 30.222 1.00 95.50 264 ILE A CA 1
ATOM 2140 C C . ILE A 1 264 ? -17.221 5.481 30.965 1.00 95.50 264 ILE A C 1
ATOM 2142 O O . ILE A 1 264 ? -18.280 5.582 30.355 1.00 95.50 264 ILE A O 1
ATOM 2146 N N . LEU A 1 265 ? -17.124 5.731 32.276 1.00 95.19 265 LEU A N 1
ATOM 2147 C CA . LEU A 1 265 ? -18.253 6.169 33.089 1.00 95.19 265 LEU A CA 1
ATOM 2148 C C . LEU A 1 265 ? -18.805 7.519 32.612 1.00 95.19 265 LEU A C 1
ATOM 2150 O O . LEU A 1 265 ? -20.016 7.665 32.489 1.00 95.19 265 LEU A O 1
ATOM 2154 N N . SER A 1 266 ? -17.936 8.483 32.327 1.00 93.62 266 SER A N 1
ATOM 2155 C CA . SER A 1 266 ? -18.347 9.817 31.882 1.00 93.62 266 SER A CA 1
ATOM 2156 C C . SER A 1 266 ? -19.051 9.759 30.521 1.00 93.62 266 SER A C 1
ATOM 2158 O O . SER A 1 266 ? -20.128 10.332 30.358 1.00 93.62 266 SER A O 1
ATOM 2160 N N . GLU A 1 267 ? -18.513 8.978 29.583 1.00 94.31 267 GLU A N 1
ATOM 2161 C CA . GLU A 1 267 ? -19.084 8.795 28.243 1.00 94.31 267 GLU A CA 1
ATOM 2162 C C . GLU A 1 267 ? -20.453 8.103 28.271 1.00 94.31 267 GLU A C 1
ATOM 2164 O O . GLU A 1 267 ? -21.391 8.529 27.594 1.00 94.31 267 GLU A O 1
ATOM 2169 N N . ILE A 1 268 ? -20.629 7.065 29.097 1.00 93.00 268 ILE A N 1
ATOM 2170 C CA . ILE A 1 268 ? -21.943 6.414 29.230 1.00 93.00 268 ILE A CA 1
ATOM 2171 C C . ILE A 1 268 ? -22.957 7.302 29.966 1.00 93.00 268 ILE A C 1
ATOM 2173 O O . ILE A 1 268 ? -24.142 7.262 29.631 1.00 93.00 268 ILE A O 1
ATOM 2177 N N . GLU A 1 269 ? -22.528 8.098 30.955 1.00 92.94 269 GLU A N 1
ATOM 2178 C CA . GLU A 1 269 ? -23.400 9.055 31.649 1.00 92.94 269 GLU A CA 1
ATOM 2179 C C . GLU A 1 269 ? -23.965 10.070 30.653 1.00 92.94 269 GLU A C 1
ATOM 2181 O O . GLU A 1 269 ? -25.176 10.302 30.633 1.00 92.94 269 GLU A O 1
ATOM 2186 N N . GLU A 1 270 ? -23.105 10.622 29.792 1.00 92.31 270 GLU A N 1
ATOM 2187 C CA . GLU A 1 270 ? -23.497 11.560 28.743 1.00 92.31 270 GLU A CA 1
ATOM 2188 C C . GLU A 1 270 ? -24.390 10.886 27.693 1.00 92.31 270 GLU A C 1
ATOM 2190 O O . GLU A 1 270 ? -25.517 11.334 27.452 1.00 92.31 270 GLU A O 1
ATOM 2195 N N . LYS A 1 271 ? -23.937 9.763 27.118 1.00 91.44 271 LYS A N 1
ATOM 2196 C CA . LYS A 1 271 ? -24.637 9.048 26.041 1.00 91.44 271 LYS A CA 1
ATOM 2197 C C . LYS A 1 271 ? -26.046 8.621 26.433 1.00 91.44 271 LYS A C 1
ATOM 2199 O O . LYS A 1 271 ? -26.967 8.755 25.626 1.00 91.44 271 LYS A O 1
ATOM 2204 N N . PHE A 1 272 ? -26.215 8.080 27.638 1.00 89.81 272 PHE A N 1
ATOM 2205 C CA . PHE A 1 272 ? -27.508 7.578 28.103 1.00 89.81 272 PHE A CA 1
ATOM 2206 C C . PHE A 1 272 ? -28.284 8.601 28.935 1.00 89.81 272 PHE A C 1
ATOM 2208 O O . PHE A 1 272 ? -29.448 8.359 29.248 1.00 89.81 272 PHE A O 1
ATOM 2215 N N . SER A 1 273 ? -27.679 9.746 29.273 1.00 90.25 273 SER A N 1
ATOM 2216 C CA . SER A 1 273 ? -28.278 10.771 30.138 1.00 90.25 273 SER A CA 1
ATOM 2217 C C . SER A 1 273 ? -28.730 10.207 31.497 1.00 90.25 273 SER A C 1
ATOM 2219 O O . SER A 1 273 ? -29.812 10.527 31.996 1.00 90.25 273 SER A O 1
ATOM 2221 N N . ILE A 1 274 ? -27.908 9.337 32.096 1.00 90.50 274 ILE A N 1
ATOM 2222 C CA . ILE A 1 274 ? -28.163 8.692 33.394 1.00 90.50 274 ILE A CA 1
ATOM 2223 C C . ILE A 1 274 ? -27.042 9.069 34.356 1.00 90.50 274 ILE A C 1
ATOM 2225 O O . ILE A 1 274 ? -25.899 8.695 34.143 1.00 90.50 274 ILE A O 1
ATOM 2229 N N . GLU A 1 275 ? -27.379 9.724 35.465 1.00 89.25 275 GLU A N 1
ATOM 2230 C CA . GLU A 1 275 ? -26.398 10.073 36.499 1.00 89.25 275 GLU A CA 1
ATOM 2231 C C . GLU A 1 275 ? -25.992 8.860 37.362 1.00 89.25 275 GLU A C 1
ATOM 2233 O O . GLU A 1 275 ? -26.831 8.027 37.757 1.00 89.25 275 GLU A O 1
ATOM 2238 N N . ARG A 1 276 ? -24.703 8.784 37.728 1.00 90.44 276 ARG A N 1
ATOM 2239 C CA . ARG A 1 276 ? -24.192 7.820 38.713 1.00 90.44 276 ARG A CA 1
ATOM 2240 C C . ARG A 1 276 ? -24.834 8.015 40.088 1.00 90.44 276 ARG A C 1
ATOM 2242 O O . ARG A 1 276 ? -25.139 9.121 40.534 1.00 90.44 276 ARG A O 1
ATOM 2249 N N . LYS A 1 277 ? -24.995 6.917 40.833 1.00 86.31 277 LYS A N 1
ATOM 2250 C CA . LYS A 1 277 ? -25.456 6.985 42.229 1.00 86.31 277 LYS A CA 1
ATOM 2251 C C . LYS A 1 277 ? -24.319 7.453 43.135 1.00 86.31 277 LYS A C 1
ATOM 2253 O O . LYS A 1 277 ? -23.327 6.748 43.281 1.00 86.31 277 LYS A O 1
ATOM 2258 N N . SER A 1 278 ? -24.528 8.562 43.841 1.00 80.25 278 SER A N 1
ATOM 2259 C CA . SER A 1 278 ? -23.562 9.122 44.801 1.00 80.25 278 SER A CA 1
ATOM 2260 C C . SER A 1 278 ? -23.221 8.206 45.987 1.00 80.25 278 SER A C 1
ATOM 2262 O O . SER A 1 278 ? -22.220 8.430 46.661 1.00 80.25 278 SER A O 1
ATOM 2264 N N . SER A 1 279 ? -24.036 7.181 46.260 1.00 87.06 279 SER A N 1
ATOM 2265 C CA . SER A 1 279 ? -23.818 6.230 47.356 1.00 87.06 279 SER A CA 1
ATOM 2266 C C . SER A 1 279 ? -22.909 5.047 47.009 1.00 87.06 279 SER A C 1
ATOM 2268 O O . SER A 1 279 ? -22.385 4.412 47.922 1.00 87.06 279 SER A O 1
ATOM 2270 N N . GLU A 1 280 ? -22.731 4.720 45.727 1.00 90.81 280 GLU A N 1
ATOM 2271 C CA . GLU A 1 280 ? -21.804 3.674 45.288 1.00 90.81 280 GLU A CA 1
ATOM 2272 C C . GLU A 1 280 ? -20.453 4.324 45.005 1.00 90.81 280 GLU A C 1
ATOM 2274 O O . GLU A 1 280 ? -20.395 5.281 44.246 1.00 90.81 280 GLU A O 1
ATOM 2279 N N . THR A 1 281 ? -19.372 3.831 45.606 1.00 89.62 281 THR A N 1
ATOM 2280 C CA . THR A 1 281 ? -18.027 4.412 45.442 1.00 89.62 281 THR A CA 1
ATOM 2281 C C . THR A 1 281 ? -17.155 3.623 44.474 1.00 89.62 281 THR A C 1
ATOM 2283 O O . THR A 1 281 ? -16.102 4.103 44.063 1.00 89.62 281 THR A O 1
ATOM 2286 N N . ASN A 1 282 ? -17.563 2.408 44.103 1.00 93.75 282 ASN A N 1
ATOM 2287 C CA . ASN A 1 282 ? -16.833 1.595 43.145 1.00 93.75 282 ASN A CA 1
ATOM 2288 C C . ASN A 1 282 ? -17.258 1.939 41.706 1.00 93.75 282 ASN A C 1
ATOM 2290 O O . ASN A 1 282 ? -18.380 1.631 41.304 1.00 93.75 282 ASN A O 1
ATOM 2294 N N . ILE A 1 283 ? -16.339 2.517 40.926 1.00 94.12 283 ILE A N 1
ATOM 2295 C CA . ILE A 1 283 ? -16.570 2.972 39.540 1.00 94.12 283 ILE A CA 1
ATOM 2296 C C . ILE A 1 283 ? -17.125 1.842 38.662 1.00 94.12 283 ILE A C 1
ATOM 2298 O O . ILE A 1 283 ? -18.099 2.020 37.940 1.00 94.12 283 ILE A O 1
ATOM 2302 N N . LEU A 1 284 ? -16.572 0.633 38.782 1.00 93.81 284 LEU A N 1
ATOM 2303 C CA . LEU A 1 284 ? -16.983 -0.525 37.986 1.00 93.81 284 LEU A CA 1
ATOM 2304 C C . LEU A 1 284 ? -18.448 -0.912 38.266 1.00 93.81 284 LEU A C 1
ATOM 2306 O O . LEU A 1 284 ? -19.210 -1.192 37.340 1.00 93.81 284 LEU A O 1
ATOM 2310 N N . LYS A 1 285 ? -18.887 -0.845 39.529 1.00 92.94 285 LYS A N 1
ATOM 2311 C CA . LYS A 1 285 ? -20.304 -1.014 39.887 1.00 92.94 285 LYS A CA 1
ATOM 2312 C C . LYS A 1 285 ? -21.175 0.142 39.404 1.00 92.94 285 LYS A C 1
ATOM 2314 O O . LYS A 1 285 ? -22.309 -0.112 39.010 1.00 92.94 285 LYS A O 1
ATOM 2319 N N . GLN A 1 286 ? -20.685 1.382 39.438 1.00 94.44 286 GLN A N 1
ATOM 2320 C CA . GLN A 1 286 ? -21.423 2.532 38.903 1.00 94.44 286 GLN A CA 1
ATOM 2321 C C . GLN A 1 286 ? -21.689 2.355 37.404 1.00 94.44 286 GLN A C 1
ATOM 2323 O O . GLN A 1 286 ? -22.840 2.475 36.988 1.00 94.44 286 GLN A O 1
ATOM 2328 N N . ILE A 1 287 ? -20.667 1.964 36.633 1.00 94.25 287 ILE A N 1
ATOM 2329 C CA . ILE A 1 287 ? -20.787 1.657 35.202 1.00 94.25 287 ILE A CA 1
ATOM 2330 C C . ILE A 1 287 ? -21.869 0.599 34.980 1.00 94.25 287 ILE A C 1
ATOM 2332 O O . ILE A 1 287 ? -22.834 0.843 34.262 1.00 94.25 287 ILE A O 1
ATOM 2336 N N . VAL A 1 288 ? -21.768 -0.557 35.647 1.00 92.38 288 VAL A N 1
ATOM 2337 C CA . VAL A 1 288 ? -22.751 -1.642 35.476 1.00 92.38 288 VAL A CA 1
ATOM 2338 C C . VAL A 1 288 ? -24.159 -1.208 35.881 1.00 92.38 288 VAL A C 1
ATOM 2340 O O . VAL A 1 288 ? -25.117 -1.548 35.198 1.00 92.38 288 VAL A O 1
ATOM 2343 N N . GLN A 1 289 ? -24.318 -0.417 36.944 1.00 91.06 289 GLN A N 1
ATOM 2344 C CA . GLN A 1 289 ? -25.629 0.098 37.347 1.00 91.06 289 GLN A CA 1
ATOM 2345 C C . GLN A 1 289 ? -26.256 1.035 36.314 1.00 91.06 289 GLN A C 1
ATOM 2347 O O . GLN A 1 289 ? -27.482 1.072 36.228 1.00 91.06 289 GLN A O 1
ATOM 2352 N N . ILE A 1 290 ? -25.453 1.816 35.590 1.00 91.19 290 ILE A N 1
ATOM 2353 C CA . ILE A 1 290 ? -25.939 2.654 34.490 1.00 91.19 290 ILE A CA 1
ATOM 2354 C C . ILE A 1 290 ? -26.330 1.758 33.319 1.00 91.19 290 ILE A C 1
ATOM 2356 O O . ILE A 1 290 ? -27.479 1.807 32.895 1.00 91.19 290 ILE A O 1
ATOM 2360 N N . LEU A 1 291 ? -25.436 0.865 32.885 1.00 90.44 291 LEU A N 1
ATOM 2361 C CA . LEU A 1 291 ? -25.687 -0.032 31.754 1.00 90.44 291 LEU A CA 1
ATOM 2362 C C . LEU A 1 291 ? -26.909 -0.941 31.971 1.00 90.44 291 LEU A C 1
ATOM 2364 O O . LEU A 1 291 ? -27.688 -1.139 31.049 1.00 90.44 291 LEU A O 1
ATOM 2368 N N . CYS A 1 292 ? -27.140 -1.446 33.188 1.00 88.12 292 CYS A N 1
ATOM 2369 C CA . CYS A 1 292 ? -28.328 -2.249 33.513 1.00 88.12 292 CYS A CA 1
ATOM 2370 C C . CYS A 1 292 ? -29.643 -1.447 33.507 1.00 88.12 292 CYS A C 1
ATOM 2372 O O . CYS A 1 292 ? -30.712 -2.052 33.515 1.00 88.12 292 CYS A O 1
ATOM 2374 N N . LYS A 1 293 ? -29.590 -0.110 33.564 1.00 86.12 293 LYS A N 1
ATOM 2375 C CA . LYS A 1 293 ? -30.770 0.763 33.424 1.00 86.12 293 LYS A CA 1
ATOM 2376 C C . LYS A 1 293 ? -31.011 1.187 31.977 1.00 86.12 293 LYS A C 1
ATOM 2378 O O . LYS A 1 293 ? -32.041 1.797 31.706 1.00 86.12 293 LYS A O 1
ATOM 2383 N N . CYS A 1 294 ? -30.060 0.938 31.080 1.00 80.06 294 CYS A N 1
ATOM 2384 C CA . CYS A 1 294 ? -30.216 1.270 29.676 1.00 80.06 294 CYS A CA 1
ATOM 2385 C C . CYS A 1 294 ? -31.209 0.288 29.041 1.00 80.06 294 CYS A C 1
ATOM 2387 O O . CYS A 1 294 ? -30.930 -0.903 28.944 1.00 80.06 294 CYS A O 1
ATOM 2389 N N . ASP A 1 295 ? -32.345 0.804 28.571 1.00 68.25 295 ASP A N 1
ATOM 2390 C CA . ASP A 1 295 ? -33.347 0.034 27.817 1.00 68.25 295 ASP A CA 1
ATOM 2391 C C . ASP A 1 295 ? -32.920 -0.229 26.356 1.00 68.25 295 ASP A C 1
ATOM 2393 O O . ASP A 1 295 ? -33.681 -0.823 25.591 1.00 68.25 295 ASP A O 1
ATOM 2397 N N . SER A 1 296 ? -31.730 0.228 25.931 1.00 65.12 296 SER A N 1
ATOM 2398 C CA . SER A 1 296 ? -31.268 0.006 24.556 1.00 65.12 296 SER A CA 1
ATOM 2399 C C . SER A 1 296 ? -30.909 -1.463 24.359 1.00 65.12 296 SER A C 1
ATOM 2401 O O . SER A 1 296 ? -30.035 -2.015 25.034 1.00 65.12 296 SER A O 1
ATOM 2403 N N . THR A 1 297 ? -31.626 -2.089 23.433 1.00 60.28 297 THR A N 1
ATOM 2404 C CA . THR A 1 297 ? -31.520 -3.514 23.147 1.00 60.28 297 THR A CA 1
ATOM 2405 C C . THR A 1 297 ? -30.229 -3.830 22.393 1.00 60.28 297 THR A C 1
ATOM 2407 O O . THR A 1 297 ? -29.626 -4.839 22.678 1.00 60.28 297 THR A O 1
ATOM 2410 N N . GLU A 1 298 ? -29.662 -2.946 21.563 1.00 68.44 298 GLU A N 1
ATOM 2411 C CA . GLU A 1 298 ? -28.482 -3.294 20.737 1.00 68.44 298 GLU A CA 1
ATOM 2412 C C . GLU A 1 298 ? -27.375 -2.223 20.754 1.00 68.44 298 GLU A C 1
ATOM 2414 O O . GLU A 1 298 ? -26.906 -1.776 19.705 1.00 68.44 298 GLU A O 1
ATOM 2419 N N . THR A 1 299 ? -26.944 -1.780 21.943 1.00 86.44 299 THR A N 1
ATOM 2420 C CA . THR A 1 299 ? -25.809 -0.842 22.049 1.00 86.44 299 THR A CA 1
ATOM 2421 C C . THR A 1 299 ? -24.467 -1.556 22.220 1.00 86.44 299 THR A C 1
ATOM 2423 O O . THR A 1 299 ? -24.301 -2.412 23.088 1.00 86.44 299 THR A O 1
ATOM 2426 N N . VAL A 1 300 ? -23.463 -1.128 21.455 1.00 94.00 300 VAL A N 1
ATOM 2427 C CA . VAL A 1 300 ? -22.057 -1.507 21.638 1.00 94.00 300 VAL A CA 1
ATOM 2428 C C . VAL A 1 300 ? -21.290 -0.406 22.371 1.00 94.00 300 VAL A C 1
ATOM 2430 O O . VAL A 1 300 ? -21.301 0.750 21.956 1.00 94.00 300 VAL A O 1
ATOM 2433 N N . ILE A 1 301 ? -20.567 -0.754 23.433 1.00 95.12 301 ILE A N 1
ATOM 2434 C CA . ILE A 1 301 ? -19.625 0.149 24.104 1.00 95.12 301 ILE A CA 1
ATOM 2435 C C . ILE A 1 301 ? -18.242 -0.037 23.478 1.00 95.12 301 ILE A C 1
ATOM 2437 O O . ILE A 1 301 ? -17.611 -1.083 23.639 1.00 95.12 301 ILE A O 1
ATOM 2441 N N . VAL A 1 302 ? -17.777 0.969 22.744 1.00 97.00 302 VAL A N 1
ATOM 2442 C CA . VAL A 1 302 ? -16.462 0.982 22.101 1.00 97.00 302 VAL A CA 1
ATOM 2443 C C . VAL A 1 302 ? -15.475 1.716 22.998 1.00 97.00 302 VAL A C 1
ATOM 2445 O O . VAL A 1 302 ? -15.751 2.824 23.436 1.00 97.00 302 VAL A O 1
ATOM 2448 N N . ILE A 1 303 ? -14.325 1.102 23.253 1.00 96.12 303 ILE A N 1
ATOM 2449 C CA . ILE A 1 303 ? -13.209 1.653 24.022 1.00 96.12 303 ILE A CA 1
ATOM 2450 C C . ILE A 1 303 ? -11.997 1.642 23.091 1.00 96.12 303 ILE A C 1
ATOM 2452 O O . ILE A 1 303 ? -11.424 0.577 22.831 1.00 96.12 303 ILE A O 1
ATOM 2456 N N . ASP A 1 304 ? -11.648 2.802 22.538 1.00 93.12 304 ASP A N 1
ATOM 2457 C CA . ASP A 1 304 ? -10.612 2.937 21.507 1.00 93.12 304 ASP A CA 1
ATOM 2458 C C . ASP A 1 304 ? -9.426 3.793 21.973 1.00 93.12 304 ASP A C 1
ATOM 2460 O O . ASP A 1 304 ? -9.473 4.436 23.017 1.00 93.12 304 ASP A O 1
ATOM 2464 N N . GLU A 1 305 ? -8.336 3.759 21.203 1.00 85.25 305 GLU A N 1
ATOM 2465 C CA . GLU A 1 305 ? -7.098 4.517 21.441 1.00 85.25 305 GLU A CA 1
ATOM 2466 C C . GLU A 1 305 ? -6.465 4.272 22.824 1.00 85.25 305 GLU A C 1
ATOM 2468 O O . GLU A 1 305 ? -5.832 5.141 23.422 1.00 85.25 305 GLU A O 1
ATOM 2473 N N . LEU A 1 306 ? -6.560 3.032 23.320 1.00 87.31 306 LEU A N 1
ATOM 2474 C CA . LEU A 1 306 ? -5.884 2.613 24.545 1.00 87.31 306 LEU A CA 1
ATOM 2475 C C . LEU A 1 306 ? -4.371 2.478 24.297 1.00 87.31 306 LEU A C 1
ATOM 2477 O O . LEU A 1 306 ? -3.857 1.417 23.918 1.00 87.31 306 LEU A O 1
ATOM 2481 N N . ALA A 1 307 ? -3.658 3.585 24.504 1.00 80.88 307 ALA A N 1
ATOM 2482 C CA . ALA A 1 307 ? -2.212 3.697 24.372 1.00 80.88 307 ALA A CA 1
ATOM 2483 C C . ALA A 1 307 ? -1.551 3.792 25.756 1.00 80.88 307 ALA A C 1
ATOM 2485 O O . ALA A 1 307 ? -1.568 4.833 26.408 1.00 80.88 307 ALA A O 1
ATOM 2486 N N . VAL A 1 308 ? -0.949 2.688 26.207 1.00 84.94 308 VAL A N 1
ATOM 2487 C CA . VAL A 1 308 ? -0.261 2.595 27.502 1.00 84.94 308 VAL A CA 1
ATOM 2488 C C . VAL A 1 308 ? 1.114 1.973 27.292 1.00 84.94 308 VAL A C 1
ATOM 2490 O O . VAL A 1 308 ? 1.222 0.907 26.690 1.00 84.94 308 VAL A O 1
ATOM 2493 N N . ASN A 1 309 ? 2.156 2.638 27.797 1.00 79.50 309 ASN A N 1
ATOM 2494 C CA . ASN A 1 309 ? 3.546 2.177 27.679 1.00 79.50 309 ASN A CA 1
ATOM 2495 C C . ASN A 1 309 ? 3.997 1.297 28.858 1.00 79.50 309 ASN A C 1
ATOM 2497 O O . ASN A 1 309 ? 5.021 0.628 28.761 1.00 79.50 309 ASN A O 1
ATOM 2501 N N . ASP A 1 310 ? 3.271 1.328 29.978 1.00 87.19 310 ASP A N 1
ATOM 2502 C CA . ASP A 1 310 ? 3.569 0.532 31.169 1.00 87.19 310 ASP A CA 1
ATOM 2503 C C . ASP A 1 310 ? 2.768 -0.781 31.152 1.00 87.19 310 ASP A C 1
ATOM 2505 O O . ASP A 1 310 ? 1.537 -0.783 31.256 1.00 87.19 310 ASP A O 1
ATOM 2509 N N . ASP A 1 311 ? 3.474 -1.908 31.050 1.00 85.94 311 ASP A N 1
ATOM 2510 C CA . ASP A 1 311 ? 2.876 -3.246 31.008 1.00 85.94 311 ASP A CA 1
ATOM 2511 C C . ASP A 1 311 ? 2.069 -3.591 32.272 1.00 85.94 311 ASP A C 1
ATOM 2513 O O . ASP A 1 311 ? 1.074 -4.318 32.191 1.00 85.94 311 ASP A O 1
ATOM 2517 N N . MET A 1 312 ? 2.463 -3.086 33.450 1.00 88.69 312 MET A N 1
ATOM 2518 C CA . MET A 1 312 ? 1.721 -3.315 34.695 1.00 88.69 312 MET A CA 1
ATOM 2519 C C . MET A 1 312 ? 0.391 -2.563 34.678 1.00 88.69 312 MET A C 1
ATOM 2521 O O . MET A 1 312 ? -0.629 -3.118 35.093 1.00 88.69 312 MET A O 1
ATOM 2525 N N . VAL A 1 313 ? 0.389 -1.333 34.160 1.00 90.62 313 VAL A N 1
ATOM 2526 C CA . VAL A 1 313 ? -0.829 -0.527 33.999 1.00 90.62 313 VAL A CA 1
ATOM 2527 C C . VAL A 1 313 ? -1.744 -1.145 32.944 1.00 90.62 313 VAL A C 1
ATOM 2529 O O . VAL A 1 313 ? -2.926 -1.354 33.212 1.00 90.62 313 VAL A O 1
ATOM 2532 N N . LEU A 1 314 ? -1.203 -1.524 31.781 1.00 88.56 314 LEU A N 1
ATOM 2533 C CA . LEU A 1 314 ? -1.964 -2.168 30.706 1.00 88.56 314 LEU A CA 1
ATOM 2534 C C . LEU A 1 314 ? -2.635 -3.461 31.187 1.00 88.56 314 LEU A C 1
ATOM 2536 O O . LEU A 1 314 ? -3.801 -3.723 30.887 1.00 88.56 314 LEU A O 1
ATOM 2540 N N . LYS A 1 315 ? -1.920 -4.247 31.990 1.00 90.00 315 LYS A N 1
ATOM 2541 C CA . LYS A 1 315 ? -2.460 -5.439 32.635 1.00 90.00 315 LYS A CA 1
ATOM 2542 C C . LYS A 1 315 ? -3.586 -5.120 33.619 1.00 90.00 315 LYS A C 1
ATOM 2544 O O . LYS A 1 315 ? -4.627 -5.771 33.564 1.00 90.00 315 LYS A O 1
ATOM 2549 N N . ALA A 1 316 ? -3.405 -4.128 34.491 1.00 91.81 316 ALA A N 1
ATOM 2550 C CA . ALA A 1 316 ? -4.438 -3.721 35.444 1.00 91.81 316 ALA A CA 1
ATOM 2551 C C . ALA A 1 316 ? -5.713 -3.236 34.734 1.00 91.81 316 ALA A C 1
ATOM 2553 O O . ALA A 1 316 ? -6.824 -3.561 35.161 1.00 91.81 316 ALA A O 1
ATOM 2554 N N . ILE A 1 317 ? -5.563 -2.514 33.618 1.00 92.19 317 ILE A N 1
ATOM 2555 C CA . ILE A 1 317 ? -6.684 -2.105 32.767 1.00 92.19 317 ILE A CA 1
ATOM 2556 C C . ILE A 1 317 ? -7.367 -3.331 32.169 1.00 92.19 317 ILE A C 1
ATOM 2558 O O . ILE A 1 317 ? -8.584 -3.466 32.280 1.00 92.19 317 ILE A O 1
ATOM 2562 N N . ALA A 1 318 ? -6.602 -4.256 31.587 1.00 91.12 318 ALA A N 1
ATOM 2563 C CA . ALA A 1 318 ? -7.167 -5.446 30.970 1.00 91.12 318 ALA A CA 1
ATOM 2564 C C . ALA A 1 318 ? -7.965 -6.301 31.969 1.00 91.12 318 ALA A C 1
ATOM 2566 O O . ALA A 1 318 ? -9.088 -6.716 31.675 1.00 91.12 318 ALA A O 1
ATOM 2567 N N . ASP A 1 319 ? -7.423 -6.504 33.172 1.00 90.94 319 ASP A N 1
ATOM 2568 C CA . ASP A 1 319 ? -8.111 -7.215 34.249 1.00 90.94 319 ASP A CA 1
ATOM 2569 C C . ASP A 1 319 ? -9.382 -6.471 34.697 1.00 90.94 319 ASP A C 1
ATOM 2571 O O . ASP A 1 319 ? -10.408 -7.109 34.947 1.00 90.94 319 ASP A O 1
ATOM 2575 N N . SER A 1 320 ? -9.352 -5.135 34.745 1.00 93.12 320 SER A N 1
ATOM 2576 C CA . SER A 1 320 ? -10.514 -4.306 35.093 1.00 93.12 320 SER A CA 1
ATOM 2577 C C . SER A 1 320 ? -11.622 -4.380 34.040 1.00 93.12 320 SER A C 1
ATOM 2579 O O . SER A 1 320 ? -12.790 -4.514 34.395 1.00 93.12 320 SER A O 1
ATOM 2581 N N . LEU A 1 321 ? -11.277 -4.386 32.749 1.00 93.44 321 LEU A N 1
ATOM 2582 C CA . LEU A 1 321 ? -12.241 -4.552 31.655 1.00 93.44 321 LEU A CA 1
ATOM 2583 C C . LEU A 1 321 ? -12.883 -5.946 31.668 1.00 93.44 321 LEU A C 1
ATOM 2585 O O . LEU A 1 321 ? -14.095 -6.079 31.513 1.00 93.44 321 LEU A O 1
ATOM 2589 N N . ILE A 1 322 ? -12.105 -7.000 31.932 1.00 92.19 322 ILE A N 1
ATOM 2590 C CA . ILE A 1 322 ? -12.653 -8.359 32.084 1.00 92.19 322 ILE A CA 1
ATOM 2591 C C . ILE A 1 322 ? -13.589 -8.432 33.296 1.00 92.19 322 ILE A C 1
ATOM 2593 O O . ILE A 1 322 ? -14.639 -9.078 33.228 1.00 92.19 322 ILE A O 1
ATOM 2597 N N . GLN A 1 323 ? -13.227 -7.790 34.410 1.00 92.25 323 GLN A N 1
ATOM 2598 C CA . GLN A 1 323 ? -14.086 -7.702 35.592 1.00 92.25 323 GLN A CA 1
ATOM 2599 C C . GLN A 1 323 ? -15.372 -6.931 35.301 1.00 92.25 323 GLN A C 1
ATOM 2601 O O . GLN A 1 323 ? -16.429 -7.381 35.736 1.00 92.25 323 GLN A O 1
ATOM 2606 N N . LEU A 1 324 ? -15.297 -5.839 34.536 1.00 93.62 324 LEU A N 1
ATOM 2607 C CA . LEU A 1 324 ? -16.450 -5.061 34.095 1.00 93.62 324 LEU A CA 1
ATOM 2608 C C . LEU A 1 324 ? -17.432 -5.928 33.310 1.00 93.62 324 LEU A C 1
ATOM 2610 O O . LEU A 1 324 ? -18.584 -6.060 33.718 1.00 93.62 324 LEU A O 1
ATOM 2614 N N . VAL A 1 325 ? -16.959 -6.595 32.256 1.00 92.19 325 VAL A N 1
ATOM 2615 C CA . VAL A 1 325 ? -17.796 -7.480 31.432 1.00 92.19 325 VAL A CA 1
ATOM 2616 C C . VAL A 1 325 ? -18.353 -8.644 32.249 1.00 92.19 325 VAL A C 1
ATOM 2618 O O . VAL A 1 325 ? -19.536 -8.959 32.162 1.00 92.19 325 VAL A O 1
ATOM 2621 N N . THR A 1 326 ? -17.530 -9.259 33.106 1.00 90.88 326 THR A N 1
ATOM 2622 C CA . THR A 1 326 ? -17.991 -10.338 33.993 1.00 90.88 326 THR A CA 1
ATOM 2623 C C . THR A 1 326 ? -19.096 -9.843 34.930 1.00 90.88 326 THR A C 1
ATOM 2625 O O . THR A 1 326 ? -20.079 -10.543 35.164 1.00 90.88 326 THR A O 1
ATOM 2628 N N . HIS A 1 327 ? -18.924 -8.660 35.524 1.00 91.75 327 HIS A N 1
ATOM 2629 C CA . HIS A 1 327 ? -19.891 -8.108 36.462 1.00 91.75 327 HIS A CA 1
ATOM 2630 C C . HIS A 1 327 ? -21.188 -7.726 35.751 1.00 91.75 327 HIS A C 1
ATOM 2632 O O . HIS A 1 327 ? -22.255 -8.038 36.271 1.00 91.75 327 HIS A O 1
ATOM 2638 N N . PHE A 1 328 ? -21.104 -7.136 34.558 1.00 90.94 328 PHE A N 1
ATOM 2639 C CA . PHE A 1 328 ? 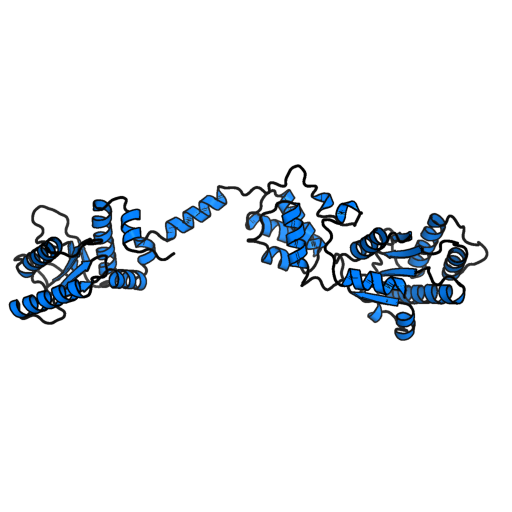-22.266 -6.838 33.730 1.00 90.94 328 PHE A CA 1
ATOM 2640 C C . PHE A 1 328 ? -23.053 -8.110 33.391 1.00 90.94 328 PHE A C 1
ATOM 2642 O O . PHE A 1 328 ? -24.216 -8.209 33.769 1.00 90.94 328 PHE A O 1
ATOM 2649 N N . ASN A 1 329 ? -22.406 -9.129 32.817 1.00 88.19 329 ASN A N 1
ATOM 2650 C CA . ASN A 1 329 ? -23.075 -10.378 32.427 1.00 88.19 329 ASN A CA 1
ATOM 2651 C C . ASN A 1 329 ? -23.717 -11.125 33.610 1.00 88.19 329 ASN A C 1
ATOM 2653 O O . ASN A 1 329 ? -24.691 -11.843 33.432 1.00 88.19 329 ASN A O 1
ATOM 2657 N N . ASN A 1 330 ? -23.189 -10.970 34.830 1.00 88.25 330 ASN A N 1
ATOM 2658 C CA . ASN A 1 330 ? -23.768 -11.594 36.025 1.00 88.25 330 ASN A CA 1
ATOM 2659 C C . ASN A 1 330 ? -24.957 -10.822 36.625 1.00 88.25 330 ASN A C 1
ATOM 2661 O O . ASN A 1 330 ? -25.688 -11.388 37.435 1.00 88.25 330 ASN A O 1
ATOM 2665 N N . ASN A 1 331 ? -25.110 -9.529 36.317 1.00 86.44 331 ASN A N 1
ATOM 2666 C CA . ASN A 1 331 ? -26.139 -8.657 36.909 1.00 86.44 331 ASN A CA 1
ATOM 2667 C C . ASN A 1 331 ? -27.163 -8.148 35.887 1.00 86.44 331 ASN A C 1
ATOM 2669 O O . ASN A 1 331 ? -28.132 -7.490 36.265 1.00 86.44 331 ASN A O 1
ATOM 2673 N N . SER A 1 332 ? -26.940 -8.426 34.609 1.00 80.56 332 SER A N 1
ATOM 2674 C CA . SER A 1 332 ? -27.793 -8.038 33.498 1.00 80.56 332 SER A CA 1
ATOM 2675 C C . SER A 1 332 ? -28.497 -9.268 32.928 1.00 80.56 332 SER A C 1
ATOM 2677 O O . SER A 1 332 ? -27.906 -10.339 32.850 1.00 80.56 332 SER A O 1
ATOM 2679 N N . ASN A 1 333 ? -29.749 -9.096 32.501 1.00 72.69 333 ASN A N 1
ATOM 2680 C CA . ASN A 1 333 ? -30.443 -10.062 31.639 1.00 72.69 333 ASN A CA 1
ATOM 2681 C C . ASN A 1 333 ? -30.314 -9.688 30.149 1.00 72.69 333 ASN A C 1
ATOM 2683 O O . ASN A 1 333 ? -30.937 -10.321 29.302 1.00 72.69 333 ASN A O 1
ATOM 2687 N N . ASN A 1 334 ? -29.582 -8.613 29.842 1.00 72.75 334 ASN A N 1
ATOM 2688 C CA . ASN A 1 334 ? -29.367 -8.111 28.494 1.00 72.75 334 ASN A CA 1
ATOM 2689 C C . ASN A 1 334 ? -28.070 -8.718 27.932 1.00 72.75 334 ASN A C 1
ATOM 2691 O O . ASN A 1 334 ? -26.977 -8.233 28.226 1.00 72.75 334 ASN A O 1
ATOM 2695 N N . ASP A 1 335 ? -28.223 -9.776 27.134 1.00 71.94 335 ASP A N 1
ATOM 2696 C CA . ASP A 1 335 ? -27.132 -10.445 26.411 1.00 71.94 335 ASP A CA 1
ATOM 2697 C C . ASP A 1 335 ? -26.720 -9.707 25.120 1.00 71.94 335 ASP A C 1
ATOM 2699 O O . ASP A 1 335 ? -25.735 -10.084 24.470 1.00 71.94 335 ASP A O 1
ATOM 2703 N N . GLU A 1 336 ? -27.470 -8.676 24.731 1.00 80.31 336 GLU A N 1
ATOM 2704 C CA . GLU A 1 336 ? -27.330 -7.963 23.462 1.00 80.31 336 GLU A CA 1
ATOM 2705 C C . GLU A 1 336 ? -26.347 -6.780 23.552 1.00 80.31 336 GLU A C 1
ATOM 2707 O O . GLU A 1 336 ? -25.703 -6.448 22.556 1.00 80.31 336 GLU A O 1
ATOM 2712 N N . LEU A 1 337 ? -26.117 -6.212 24.744 1.00 89.31 337 LEU A N 1
ATOM 2713 C CA . LEU A 1 337 ? -25.061 -5.214 24.955 1.00 89.31 337 LEU A CA 1
ATOM 2714 C C . LEU A 1 337 ? -23.671 -5.859 24.852 1.00 89.31 337 LEU A C 1
ATOM 2716 O O . LEU A 1 337 ? -23.351 -6.808 25.574 1.00 89.31 337 LEU A O 1
ATOM 2720 N N . LYS A 1 338 ? -22.814 -5.314 23.982 1.00 92.69 338 LYS A N 1
ATOM 2721 C CA . LYS A 1 338 ? -21.442 -5.808 23.762 1.00 92.69 338 LYS A CA 1
ATOM 2722 C C . LYS A 1 338 ? -20.396 -4.731 24.009 1.00 92.69 338 LYS A C 1
ATOM 2724 O O . LYS A 1 338 ? -20.653 -3.539 23.878 1.00 92.69 338 LYS A O 1
ATOM 2729 N N . PHE A 1 339 ? -19.179 -5.174 24.289 1.00 94.88 339 PHE A N 1
ATOM 2730 C CA . PHE A 1 339 ? -17.994 -4.337 24.411 1.00 94.88 339 PHE A CA 1
ATOM 2731 C C . PHE A 1 339 ? -17.038 -4.592 23.246 1.00 94.88 339 PHE A C 1
ATOM 2733 O O . PHE A 1 339 ? -16.789 -5.741 22.870 1.00 94.88 339 PHE A O 1
ATOM 2740 N N . VAL A 1 340 ? -16.465 -3.520 22.708 1.00 97.19 340 VAL A N 1
ATOM 2741 C CA . VAL A 1 340 ? -15.380 -3.564 21.725 1.00 97.19 340 VAL A CA 1
ATOM 2742 C C . VAL A 1 340 ? -14.206 -2.776 22.283 1.00 97.19 340 VAL A C 1
ATOM 2744 O O . VAL A 1 340 ? -14.318 -1.578 22.502 1.00 97.19 340 VAL A O 1
ATOM 2747 N N . VAL A 1 341 ? -13.076 -3.440 22.507 1.00 95.75 341 VAL A N 1
ATOM 2748 C CA . VAL A 1 341 ? -11.852 -2.820 23.034 1.00 95.75 341 VAL A CA 1
ATOM 2749 C C . VAL A 1 341 ? -10.779 -2.825 21.957 1.00 95.75 341 VAL A C 1
ATOM 2751 O O . VAL A 1 341 ? -10.632 -3.814 21.241 1.00 95.75 341 VAL A O 1
ATOM 2754 N N . SER A 1 342 ? -10.010 -1.747 21.850 1.00 94.50 342 SER A N 1
ATOM 2755 C CA . SER A 1 342 ? -8.930 -1.599 20.877 1.00 94.50 342 SER A CA 1
ATOM 2756 C C . SER A 1 342 ? -7.600 -1.277 21.561 1.00 94.50 342 SER A C 1
ATOM 2758 O O . SER A 1 342 ? -7.517 -0.361 22.375 1.00 94.50 342 SER A O 1
ATOM 2760 N N . THR A 1 343 ? -6.547 -2.041 21.246 1.00 91.56 343 THR A N 1
ATOM 2761 C CA . THR A 1 343 ? -5.196 -1.861 21.815 1.00 91.56 343 THR A CA 1
ATOM 2762 C C . THR A 1 343 ? -4.098 -1.929 20.755 1.00 91.56 343 THR A C 1
ATOM 2764 O O . THR A 1 343 ? -4.263 -2.513 19.682 1.00 91.56 343 THR A O 1
ATOM 2767 N N . ILE A 1 344 ? -2.936 -1.333 21.042 1.00 89.88 344 ILE A N 1
ATOM 2768 C CA . ILE A 1 344 ? -1.746 -1.495 20.188 1.00 89.88 344 ILE A CA 1
ATOM 2769 C C . ILE A 1 344 ? -1.157 -2.904 20.354 1.00 89.88 344 ILE A C 1
ATOM 2771 O O . ILE A 1 344 ? -0.895 -3.594 19.369 1.00 89.88 344 ILE A O 1
ATOM 2775 N N . SER A 1 345 ? -0.981 -3.332 21.602 1.00 87.69 345 SER A N 1
ATOM 2776 C CA . SER A 1 345 ? -0.366 -4.614 21.956 1.00 87.69 345 SER A CA 1
ATOM 2777 C C . SER A 1 345 ? -1.376 -5.762 21.971 1.00 87.69 345 SER A C 1
ATOM 2779 O O . SER A 1 345 ? -2.570 -5.545 22.193 1.00 87.69 345 SER A O 1
ATOM 2781 N N . ASP A 1 346 ? -0.885 -6.992 21.776 1.00 89.69 346 ASP A N 1
ATOM 2782 C CA . ASP A 1 346 ? -1.689 -8.213 21.893 1.00 89.69 346 ASP A CA 1
ATOM 2783 C C . ASP A 1 346 ? -2.145 -8.420 23.352 1.00 89.69 346 ASP A C 1
ATOM 2785 O O . ASP A 1 346 ? -1.313 -8.684 24.232 1.00 89.69 346 ASP A O 1
ATOM 2789 N N . PRO A 1 347 ? -3.459 -8.352 23.634 1.00 86.56 347 PRO A N 1
ATOM 2790 C CA . PRO A 1 347 ? -3.985 -8.455 24.991 1.00 86.56 347 PRO A CA 1
ATOM 2791 C C . PRO A 1 347 ? -3.711 -9.819 25.637 1.00 86.56 347 PRO A C 1
ATOM 2793 O O . PRO A 1 347 ? -3.621 -9.924 26.861 1.00 86.56 347 PRO A O 1
ATOM 2796 N N . LYS A 1 348 ? -3.510 -10.885 24.849 1.00 85.94 348 LYS A N 1
ATOM 2797 C CA . LYS A 1 348 ? -3.211 -12.220 25.390 1.00 85.94 348 LYS A CA 1
ATOM 2798 C C . LYS A 1 348 ? -1.882 -12.245 26.138 1.00 85.94 348 LYS A C 1
ATOM 2800 O O . LYS A 1 348 ? -1.687 -13.097 27.005 1.00 85.94 348 LYS A O 1
ATOM 2805 N N . GLN A 1 349 ? -0.966 -11.330 25.834 1.00 84.56 349 GLN A N 1
ATOM 2806 C CA . GLN A 1 349 ? 0.333 -11.259 26.498 1.00 84.56 349 GLN A CA 1
ATOM 2807 C C . GLN A 1 349 ? 0.231 -10.658 27.904 1.00 84.56 349 GLN A C 1
ATOM 2809 O O . GLN A 1 349 ? 0.972 -11.083 28.788 1.00 84.56 349 GLN A O 1
ATOM 2814 N N . VAL A 1 350 ? -0.727 -9.756 28.128 1.00 82.88 350 VAL A N 1
ATOM 2815 C CA . VAL A 1 350 ? -0.892 -9.029 29.398 1.00 82.88 350 VAL A CA 1
ATOM 2816 C C . VAL A 1 350 ? -1.936 -9.650 30.330 1.00 82.88 350 VAL A C 1
ATOM 2818 O O . VAL A 1 350 ? -1.774 -9.597 31.548 1.00 82.88 350 VAL A O 1
ATOM 2821 N N . ILE A 1 351 ? -2.974 -10.294 29.786 1.00 84.88 351 ILE A N 1
ATOM 2822 C CA . ILE A 1 351 ? -4.066 -10.880 30.576 1.00 84.88 351 ILE A CA 1
ATOM 2823 C C . ILE A 1 351 ? -3.578 -12.082 31.399 1.00 84.88 351 ILE A C 1
ATOM 2825 O O . ILE A 1 351 ? -3.060 -13.062 30.855 1.00 84.88 351 ILE A O 1
ATOM 2829 N N . GLN A 1 352 ? -3.835 -12.052 32.713 1.00 78.44 352 GLN A N 1
ATOM 2830 C CA . GLN A 1 352 ? -3.496 -13.146 33.630 1.00 78.44 352 GLN A CA 1
ATOM 2831 C C . GLN A 1 352 ? -4.399 -14.373 33.453 1.00 78.44 352 GLN A C 1
ATOM 2833 O O . GLN A 1 352 ? -3.910 -15.492 33.290 1.00 78.44 352 GLN A O 1
ATOM 2838 N N . ASN A 1 353 ? -5.721 -14.182 33.478 1.00 82.31 353 ASN A N 1
ATOM 2839 C CA . ASN A 1 353 ? -6.691 -15.276 33.385 1.00 82.31 353 ASN A CA 1
ATOM 2840 C C . ASN A 1 353 ? -7.207 -15.440 31.949 1.00 82.31 353 ASN A C 1
ATOM 2842 O O . ASN A 1 353 ? -8.358 -15.131 31.637 1.00 82.31 353 ASN A O 1
ATOM 2846 N N . ARG A 1 354 ? -6.327 -15.925 31.066 1.00 82.94 354 ARG A N 1
ATOM 2847 C CA . ARG A 1 354 ? -6.624 -16.102 29.635 1.00 82.94 354 ARG A CA 1
ATOM 2848 C C . ARG A 1 354 ? -7.859 -16.966 29.349 1.00 82.94 354 ARG A C 1
ATOM 2850 O O . ARG A 1 354 ? -8.611 -16.567 28.461 1.00 82.94 354 ARG A O 1
ATOM 2857 N N . PRO A 1 355 ? -8.103 -18.099 30.048 1.00 84.88 355 PRO A N 1
ATOM 2858 C CA . PRO A 1 355 ? -9.304 -18.898 29.811 1.00 84.88 355 PRO A CA 1
ATOM 2859 C C . PRO A 1 355 ? -10.574 -18.080 30.038 1.00 84.88 355 PRO A C 1
ATOM 2861 O O . PRO A 1 355 ? -11.363 -17.919 29.115 1.00 84.88 355 PRO A O 1
ATOM 2864 N N . LYS A 1 356 ? -10.688 -17.436 31.209 1.00 84.56 356 LYS A N 1
ATOM 2865 C CA . LYS A 1 356 ? -11.846 -16.601 31.536 1.00 84.56 356 LYS A CA 1
ATOM 2866 C C . LYS A 1 356 ? -12.008 -15.440 30.556 1.00 84.56 356 LYS A C 1
ATOM 2868 O O . LYS A 1 356 ? -13.116 -15.144 30.137 1.00 84.56 356 LYS A O 1
ATOM 2873 N N . ALA A 1 357 ? -10.919 -14.776 30.177 1.00 87.38 357 ALA A N 1
ATOM 2874 C CA . ALA A 1 357 ? -10.986 -13.678 29.216 1.00 87.38 357 ALA A CA 1
ATOM 2875 C C . ALA A 1 357 ? -11.470 -14.138 27.832 1.00 87.38 357 ALA A C 1
ATOM 2877 O O . ALA A 1 357 ? -12.269 -13.448 27.209 1.00 87.38 357 ALA A O 1
ATOM 2878 N N . SER A 1 358 ? -11.046 -15.326 27.389 1.00 89.81 358 SER A N 1
ATOM 2879 C CA . SER A 1 358 ? -11.454 -15.917 26.105 1.00 89.81 358 SER A CA 1
ATOM 2880 C C . SER A 1 358 ? -12.912 -16.394 26.101 1.00 89.81 358 SER A C 1
ATOM 2882 O O . SER A 1 358 ? -13.527 -16.512 25.037 1.00 89.81 358 SER A O 1
ATOM 2884 N N . ASP A 1 359 ? -13.493 -16.651 27.275 1.00 89.38 359 ASP A N 1
ATOM 2885 C CA . ASP A 1 359 ? -14.926 -16.921 27.397 1.00 89.38 359 ASP A CA 1
ATOM 2886 C C . ASP A 1 359 ? -15.744 -15.675 27.020 1.00 89.38 359 ASP A C 1
ATOM 2888 O O . ASP A 1 359 ? -16.728 -15.795 26.290 1.00 89.38 359 ASP A O 1
ATOM 2892 N N . TYR A 1 360 ? -15.287 -14.481 27.421 1.00 90.88 360 TYR A N 1
ATOM 2893 C CA . TYR A 1 360 ? -15.994 -13.214 27.196 1.00 90.88 360 TYR A CA 1
ATOM 2894 C C . TYR A 1 360 ? -15.610 -12.480 25.907 1.00 90.88 360 TYR A C 1
ATOM 2896 O O . TYR A 1 360 ? -16.471 -11.813 25.329 1.00 90.88 360 TYR A O 1
ATOM 2904 N N . PHE A 1 361 ? -14.352 -12.578 25.468 1.00 94.12 361 PHE A N 1
ATOM 2905 C CA . PHE A 1 361 ? -13.812 -11.830 24.333 1.00 94.12 361 PHE A CA 1
ATOM 2906 C C . PHE A 1 361 ? -13.354 -12.741 23.195 1.00 94.12 361 PHE A C 1
ATOM 2908 O O . PHE A 1 361 ? -12.641 -13.726 23.402 1.00 94.12 361 PHE A O 1
ATOM 2915 N N . HIS A 1 362 ? -13.709 -12.353 21.973 1.00 96.06 362 HIS A N 1
ATOM 2916 C CA . HIS A 1 362 ? -13.032 -12.783 20.756 1.00 96.06 362 HIS A CA 1
ATOM 2917 C C . HIS A 1 362 ? -11.918 -11.794 20.398 1.00 96.06 362 HIS A C 1
ATOM 2919 O O . HIS A 1 362 ? -12.082 -10.588 20.565 1.00 96.06 362 HIS A O 1
ATOM 2925 N N . TYR A 1 363 ? -10.783 -12.288 19.902 1.00 95.50 363 TYR A N 1
ATOM 2926 C CA . TYR A 1 363 ? -9.592 -11.471 19.652 1.00 95.50 363 TYR A CA 1
ATOM 2927 C C . TYR A 1 363 ? -9.322 -11.335 18.153 1.00 95.50 363 TYR A C 1
ATOM 2929 O O . TYR A 1 363 ? -9.001 -12.334 17.514 1.00 95.50 363 TYR A O 1
ATOM 2937 N N . VAL A 1 364 ? -9.365 -10.109 17.625 1.00 97.00 364 VAL A N 1
ATOM 2938 C CA . VAL A 1 364 ? -9.177 -9.814 16.193 1.00 97.00 364 VAL A CA 1
ATOM 2939 C C . VAL A 1 364 ? -7.840 -9.100 15.971 1.00 97.00 364 VAL A C 1
ATOM 2941 O O . VAL A 1 364 ? -7.628 -7.991 16.464 1.00 97.00 364 VAL A O 1
ATOM 2944 N N . CYS A 1 365 ? -6.933 -9.725 15.214 1.00 96.06 365 CYS A N 1
ATOM 2945 C CA . CYS A 1 365 ? -5.595 -9.193 14.923 1.00 96.06 365 CYS A CA 1
ATOM 2946 C C . CYS A 1 365 ? -5.562 -8.414 13.602 1.00 96.06 365 CYS A C 1
ATOM 2948 O O . CYS A 1 365 ? -5.752 -8.996 12.536 1.00 96.06 365 CYS A O 1
ATOM 2950 N N . CYS A 1 366 ? -5.238 -7.121 13.643 1.00 95.25 366 CYS A N 1
ATOM 2951 C CA . CYS A 1 366 ? -5.240 -6.251 12.463 1.00 95.25 366 CYS A CA 1
ATOM 2952 C C . CYS A 1 366 ? -3.885 -6.111 11.742 1.00 95.25 366 CYS A C 1
ATOM 2954 O O . CYS A 1 366 ? -3.824 -5.391 10.745 1.00 95.25 366 CYS A O 1
ATOM 2956 N N . ASP A 1 367 ? -2.816 -6.770 12.198 1.00 93.31 367 ASP A N 1
ATOM 2957 C CA . ASP A 1 367 ? -1.452 -6.575 11.666 1.00 93.31 367 ASP A CA 1
ATOM 2958 C C . ASP A 1 367 ? -1.217 -7.178 10.269 1.00 93.31 367 ASP A C 1
ATOM 2960 O O . ASP A 1 367 ? -0.219 -6.882 9.608 1.00 93.31 367 ASP A O 1
ATOM 2964 N N . SER A 1 368 ? -2.117 -8.037 9.789 1.00 89.88 368 SER A N 1
ATOM 2965 C CA . SER A 1 368 ? -1.942 -8.784 8.538 1.00 89.88 368 SER A CA 1
ATOM 2966 C C . SER A 1 368 ? -2.275 -7.961 7.286 1.00 89.88 368 SER A C 1
ATOM 2968 O O . SER A 1 368 ? -3.269 -8.223 6.619 1.00 89.88 368 SER A O 1
ATOM 2970 N N . TRP A 1 369 ? -1.424 -6.993 6.930 1.00 94.62 369 TRP A N 1
ATOM 2971 C CA . TRP A 1 369 ? -1.602 -6.135 5.742 1.00 94.62 369 TRP A CA 1
ATOM 2972 C C . TRP A 1 369 ? -0.891 -6.606 4.467 1.00 94.62 369 TRP A C 1
ATOM 2974 O O . TRP A 1 369 ? -1.247 -6.153 3.383 1.00 94.62 369 TRP A O 1
ATOM 2984 N N . GLY A 1 370 ? 0.051 -7.553 4.552 1.00 90.94 370 GLY A N 1
ATOM 2985 C CA . GLY A 1 370 ? 0.920 -7.925 3.423 1.00 90.94 370 GLY A CA 1
ATOM 2986 C C . GLY A 1 370 ? 0.193 -8.306 2.126 1.00 90.94 370 GLY A C 1
ATOM 2987 O O . GLY A 1 370 ? 0.647 -7.948 1.045 1.00 90.94 370 GLY A O 1
ATOM 2988 N N . LYS A 1 371 ? -0.970 -8.967 2.215 1.00 92.69 371 LYS A N 1
ATOM 2989 C CA . LYS A 1 371 ? -1.779 -9.337 1.038 1.00 92.69 371 LYS A CA 1
ATOM 2990 C C . LYS A 1 371 ? -2.744 -8.244 0.551 1.00 92.69 371 LYS A C 1
ATOM 2992 O O . LYS A 1 371 ? -3.299 -8.373 -0.533 1.00 92.69 371 LYS A O 1
ATOM 2997 N N . TYR A 1 372 ? -2.935 -7.183 1.334 1.00 96.38 372 TYR A N 1
ATOM 2998 C CA . TYR A 1 372 ? -3.914 -6.118 1.088 1.00 96.38 372 TYR A CA 1
ATOM 2999 C C . TYR A 1 372 ? -3.272 -4.800 0.636 1.00 96.38 372 TYR A C 1
ATOM 3001 O O . TYR A 1 372 ? -3.928 -3.999 -0.024 1.00 96.38 372 TYR A O 1
ATOM 3009 N N . SER A 1 373 ? -1.993 -4.562 0.951 1.00 95.94 373 SER A N 1
ATOM 3010 C CA . SER A 1 373 ? -1.305 -3.296 0.648 1.00 95.94 373 SER A CA 1
ATOM 3011 C C . SER A 1 373 ? -1.358 -2.923 -0.838 1.00 95.94 373 SER A C 1
ATOM 3013 O O . SER A 1 373 ? -1.624 -1.770 -1.170 1.00 95.94 373 SER A O 1
ATOM 3015 N N . SER A 1 374 ? -1.170 -3.903 -1.730 1.00 96.69 374 SER A N 1
ATOM 3016 C CA . SER A 1 374 ? -1.244 -3.693 -3.184 1.00 96.69 374 SER A CA 1
ATOM 3017 C C . SER A 1 374 ? -2.654 -3.308 -3.645 1.00 96.69 374 SER A C 1
ATOM 3019 O O . SER A 1 374 ? -2.826 -2.343 -4.383 1.00 96.69 374 SER A O 1
ATOM 3021 N N . GLN A 1 375 ? -3.682 -3.979 -3.118 1.00 97.56 375 GLN A N 1
ATOM 3022 C CA . GLN A 1 375 ? -5.081 -3.676 -3.436 1.00 97.56 375 GLN A CA 1
ATOM 3023 C C . GLN A 1 375 ? -5.487 -2.283 -2.943 1.00 97.56 375 GLN A C 1
ATOM 3025 O O . GLN A 1 375 ? -6.166 -1.545 -3.652 1.00 97.56 375 GLN A O 1
ATOM 3030 N N . LEU A 1 376 ? -5.045 -1.894 -1.741 1.00 97.75 376 LEU A N 1
ATOM 3031 C CA . LEU A 1 376 ? -5.314 -0.559 -1.209 1.00 97.75 376 LEU A CA 1
ATOM 3032 C C . LEU A 1 376 ? -4.625 0.521 -2.051 1.00 97.75 376 LEU A C 1
ATOM 3034 O O . LEU A 1 376 ? -5.231 1.558 -2.321 1.00 97.75 376 LEU A O 1
ATOM 3038 N N . PHE A 1 377 ? -3.381 0.280 -2.476 1.00 97.69 377 PHE A N 1
ATOM 3039 C CA . PHE A 1 377 ? -2.672 1.171 -3.393 1.00 97.69 377 PHE A CA 1
ATOM 3040 C C . PHE A 1 377 ? -3.463 1.368 -4.691 1.00 97.69 377 PHE A C 1
ATOM 3042 O O . PHE A 1 377 ? -3.665 2.510 -5.104 1.00 97.69 377 PHE A O 1
ATOM 3049 N N . ASP A 1 378 ? -3.971 0.283 -5.280 1.00 97.06 378 ASP A N 1
ATOM 3050 C CA . ASP A 1 378 ? -4.732 0.325 -6.531 1.00 97.06 378 ASP A CA 1
ATOM 3051 C C . ASP A 1 378 ? -6.048 1.097 -6.383 1.00 97.06 378 ASP A C 1
ATOM 3053 O O . ASP A 1 378 ? -6.349 1.958 -7.212 1.00 97.06 378 ASP A O 1
ATOM 3057 N N . ILE A 1 379 ? -6.797 0.868 -5.297 1.00 97.00 379 ILE A N 1
ATOM 3058 C CA . ILE A 1 379 ? -8.029 1.615 -4.986 1.00 97.00 379 ILE A CA 1
ATOM 3059 C C . ILE A 1 379 ? -7.744 3.117 -4.908 1.00 97.00 379 ILE A C 1
ATOM 3061 O O . ILE A 1 379 ? -8.457 3.923 -5.509 1.00 97.00 379 ILE A O 1
ATOM 3065 N N . ILE A 1 380 ? -6.694 3.502 -4.178 1.00 96.38 380 ILE A N 1
ATOM 3066 C CA . ILE A 1 380 ? -6.337 4.909 -3.985 1.00 96.38 380 ILE A CA 1
ATOM 3067 C C . ILE A 1 380 ? -5.885 5.540 -5.306 1.00 96.38 380 ILE A C 1
ATOM 3069 O O . ILE A 1 380 ? -6.353 6.628 -5.649 1.00 96.38 380 ILE A O 1
ATOM 3073 N N . CYS A 1 381 ? -4.992 4.879 -6.047 1.00 94.69 381 CYS A N 1
ATOM 3074 C CA . CYS A 1 381 ? -4.470 5.407 -7.305 1.00 94.69 381 CYS A CA 1
ATOM 3075 C C . CYS A 1 381 ? -5.574 5.541 -8.350 1.00 94.69 381 CYS A C 1
ATOM 3077 O O . CYS A 1 381 ? -5.657 6.575 -9.007 1.00 94.69 381 CYS A O 1
ATOM 3079 N N . HIS A 1 382 ? -6.476 4.563 -8.445 1.00 93.62 382 HIS A N 1
ATOM 3080 C CA . HIS A 1 382 ? -7.628 4.644 -9.334 1.00 93.62 382 HIS A CA 1
ATOM 3081 C C . HIS A 1 382 ? -8.564 5.801 -8.954 1.00 93.62 382 HIS A C 1
ATOM 3083 O O . HIS A 1 382 ? -8.924 6.613 -9.804 1.00 93.62 382 HIS A O 1
ATOM 3089 N N . ALA A 1 383 ? -8.907 5.934 -7.669 1.00 93.25 383 ALA A N 1
ATOM 3090 C CA . ALA A 1 383 ? -9.800 6.988 -7.181 1.00 93.25 383 ALA A CA 1
ATOM 3091 C C . ALA A 1 383 ? -9.241 8.410 -7.364 1.00 93.25 383 ALA A C 1
ATOM 3093 O O . ALA A 1 383 ? -10.006 9.372 -7.460 1.00 93.25 383 ALA A O 1
ATOM 3094 N N . LEU A 1 384 ? -7.915 8.551 -7.384 1.00 92.81 384 LEU A N 1
ATOM 3095 C CA . LEU A 1 384 ? -7.215 9.829 -7.531 1.00 92.81 384 LEU A CA 1
ATOM 3096 C C . LEU A 1 384 ? -6.617 10.034 -8.929 1.00 92.81 384 LEU A C 1
ATOM 3098 O O . LEU A 1 384 ? -5.990 11.065 -9.157 1.00 92.81 384 LEU A O 1
ATOM 3102 N N . ASN A 1 385 ? -6.836 9.086 -9.849 1.00 89.81 385 ASN A N 1
ATOM 3103 C CA . ASN A 1 385 ? -6.270 9.059 -11.199 1.00 89.81 385 ASN A CA 1
ATOM 3104 C C . ASN A 1 385 ? -4.737 9.254 -11.213 1.00 89.81 385 ASN A C 1
ATOM 3106 O O . ASN A 1 385 ? -4.202 10.080 -11.949 1.00 89.81 385 ASN A O 1
ATOM 3110 N N . LEU A 1 386 ? -4.035 8.519 -10.346 1.00 90.19 386 LEU A N 1
ATOM 3111 C CA . LEU A 1 386 ? -2.581 8.581 -10.196 1.00 90.19 386 LEU A CA 1
ATOM 3112 C C . LEU A 1 386 ? -1.900 7.491 -11.028 1.00 90.19 386 LEU A C 1
ATOM 3114 O O . LEU A 1 386 ? -2.161 6.304 -10.842 1.00 90.19 386 LEU A O 1
ATOM 3118 N N . GLU A 1 387 ? -0.959 7.883 -11.883 1.00 88.75 387 GLU A N 1
ATOM 3119 C CA . GLU A 1 387 ? -0.106 6.956 -12.634 1.00 88.75 387 GLU A CA 1
ATOM 3120 C C . GLU A 1 387 ? 1.199 6.680 -11.871 1.00 88.75 387 GLU A C 1
ATOM 3122 O O . GLU A 1 387 ? 2.214 7.336 -12.101 1.00 88.75 387 GLU A O 1
ATOM 3127 N N . LEU A 1 388 ? 1.181 5.716 -10.945 1.00 90.88 388 LEU A N 1
ATOM 3128 C CA . LEU A 1 388 ? 2.331 5.394 -10.079 1.00 90.88 388 LEU A CA 1
ATOM 3129 C C . LEU A 1 388 ? 2.840 3.949 -10.224 1.00 90.88 388 LEU A C 1
ATOM 3131 O O . LEU A 1 388 ? 3.593 3.480 -9.373 1.00 90.88 388 LEU A O 1
ATOM 3135 N N . GLU A 1 389 ? 2.475 3.250 -11.302 1.00 89.69 389 GLU A N 1
ATOM 3136 C CA . GLU A 1 389 ? 2.771 1.817 -11.473 1.00 89.69 389 GLU A CA 1
ATOM 3137 C C . GLU A 1 389 ? 4.274 1.504 -11.426 1.00 89.69 389 GLU A C 1
ATOM 3139 O O . GLU A 1 389 ? 4.695 0.554 -10.773 1.00 89.69 389 GLU A O 1
ATOM 3144 N N . ALA A 1 390 ? 5.109 2.358 -12.028 1.00 88.44 390 ALA A N 1
ATOM 3145 C CA . ALA A 1 390 ? 6.565 2.189 -12.026 1.00 88.44 390 ALA A CA 1
ATOM 3146 C C . ALA A 1 390 ? 7.200 2.266 -10.622 1.00 88.44 390 ALA A C 1
ATOM 3148 O O . ALA A 1 390 ? 8.310 1.775 -10.424 1.00 88.44 390 ALA A O 1
ATOM 3149 N N . SER A 1 391 ? 6.506 2.877 -9.657 1.00 93.38 391 SER A N 1
ATOM 3150 C CA . SER A 1 391 ? 6.968 3.058 -8.276 1.00 93.38 391 SER A CA 1
ATOM 3151 C C . SER A 1 391 ? 6.137 2.263 -7.264 1.00 93.38 391 SER A C 1
ATOM 3153 O O . SER A 1 391 ? 6.342 2.412 -6.059 1.00 93.38 391 SER A O 1
ATOM 3155 N N . LYS A 1 392 ? 5.193 1.434 -7.729 1.00 95.12 392 LYS A N 1
ATOM 3156 C CA . LYS A 1 392 ? 4.232 0.713 -6.887 1.00 95.12 392 LYS A CA 1
ATOM 3157 C C . LYS A 1 392 ? 4.921 -0.164 -5.848 1.00 95.12 392 LYS A C 1
ATOM 3159 O O . LYS A 1 392 ? 4.662 -0.002 -4.657 1.00 95.12 392 LYS A O 1
ATOM 3164 N N . ASP A 1 393 ? 5.833 -1.029 -6.285 1.00 95.44 393 ASP A N 1
ATOM 3165 C CA . ASP A 1 393 ? 6.541 -1.959 -5.398 1.00 95.44 393 ASP A CA 1
ATOM 3166 C C . ASP A 1 393 ? 7.325 -1.214 -4.313 1.00 95.44 393 ASP A C 1
ATOM 3168 O O . ASP A 1 393 ? 7.210 -1.532 -3.130 1.00 95.44 393 ASP A O 1
ATOM 3172 N N . LEU A 1 394 ? 8.037 -0.151 -4.701 1.00 95.75 394 LEU A N 1
ATOM 3173 C CA . LEU A 1 394 ? 8.811 0.680 -3.781 1.00 95.75 394 LEU A CA 1
ATOM 3174 C C . LEU A 1 394 ? 7.921 1.369 -2.737 1.00 95.75 394 LEU A C 1
ATOM 3176 O O . LEU A 1 394 ? 8.259 1.391 -1.552 1.00 95.75 394 LEU A O 1
ATOM 3180 N N . ILE A 1 395 ? 6.782 1.931 -3.156 1.00 96.75 395 ILE A N 1
ATOM 3181 C CA . ILE A 1 395 ? 5.823 2.590 -2.257 1.00 96.75 395 ILE A CA 1
ATOM 3182 C C . ILE A 1 395 ? 5.204 1.570 -1.291 1.00 96.75 395 ILE A C 1
ATOM 3184 O O . ILE A 1 395 ? 5.085 1.852 -0.097 1.00 96.75 395 ILE A O 1
ATOM 3188 N N . ILE A 1 396 ? 4.821 0.388 -1.784 1.00 96.44 396 ILE A N 1
ATOM 3189 C CA . ILE A 1 396 ? 4.236 -0.681 -0.966 1.00 96.44 396 ILE A CA 1
ATOM 3190 C C . ILE A 1 396 ? 5.249 -1.184 0.062 1.00 96.44 396 ILE A C 1
ATOM 3192 O O . ILE A 1 396 ? 4.913 -1.260 1.244 1.00 96.44 396 ILE A O 1
ATOM 3196 N N . GLU A 1 397 ? 6.480 -1.481 -0.351 1.00 95.62 397 GLU A N 1
ATOM 3197 C CA . GLU A 1 397 ? 7.547 -1.918 0.553 1.00 95.62 397 GLU A CA 1
ATOM 3198 C C . GLU A 1 397 ? 7.823 -0.854 1.627 1.00 95.62 397 GLU A C 1
ATOM 3200 O O . GLU A 1 397 ? 7.809 -1.144 2.826 1.00 95.62 397 GLU A O 1
ATOM 3205 N N . SER A 1 398 ? 7.937 0.408 1.207 1.00 95.56 398 SER A N 1
ATOM 3206 C CA . SER A 1 398 ? 8.171 1.549 2.101 1.00 95.56 398 SER A CA 1
ATOM 3207 C C . SER A 1 398 ? 6.999 1.844 3.037 1.00 95.56 398 SER A C 1
ATOM 3209 O O . SER A 1 398 ? 7.184 2.483 4.069 1.00 95.56 398 SER A O 1
ATOM 3211 N N . SER A 1 399 ? 5.788 1.374 2.725 1.00 94.56 399 SER A N 1
ATOM 3212 C CA . SER A 1 399 ? 4.637 1.527 3.619 1.00 94.56 399 SER A CA 1
ATOM 3213 C C . SER A 1 399 ? 4.738 0.675 4.887 1.00 94.56 399 SER A C 1
ATOM 3215 O O . SER A 1 399 ? 3.955 0.877 5.815 1.00 94.56 399 SER A O 1
ATOM 3217 N N . MET A 1 400 ? 5.672 -0.286 4.940 1.00 92.50 400 MET A N 1
ATOM 3218 C CA . MET A 1 400 ? 5.888 -1.182 6.083 1.00 92.50 400 MET A CA 1
ATOM 3219 C C . MET A 1 400 ? 4.603 -1.890 6.547 1.00 92.50 400 MET A C 1
ATOM 3221 O O . MET A 1 400 ? 4.387 -2.089 7.744 1.00 92.50 400 MET A O 1
ATOM 3225 N N . ASN A 1 401 ? 3.733 -2.266 5.599 1.00 91.81 401 ASN A N 1
ATOM 3226 C CA . ASN A 1 401 ? 2.417 -2.860 5.866 1.00 91.81 401 ASN A CA 1
ATOM 3227 C C . ASN A 1 401 ? 1.490 -1.966 6.717 1.00 91.81 401 ASN A C 1
ATOM 3229 O O . ASN A 1 401 ? 0.622 -2.465 7.431 1.00 91.81 401 ASN A O 1
ATOM 3233 N N . SER A 1 402 ? 1.661 -0.644 6.649 1.00 94.12 402 SER A N 1
ATOM 3234 C CA . SER A 1 402 ? 0.806 0.327 7.326 1.00 94.12 402 SER A CA 1
ATOM 3235 C C . SER A 1 402 ? -0.022 1.118 6.307 1.00 94.12 402 SER A C 1
ATOM 3237 O O . SER A 1 402 ? 0.537 1.922 5.552 1.00 94.12 402 SER A O 1
ATOM 3239 N N . PRO A 1 403 ? -1.362 0.974 6.288 1.00 95.88 403 PRO A N 1
ATOM 3240 C CA . PRO A 1 403 ? -2.221 1.758 5.405 1.00 95.88 403 PRO A CA 1
ATOM 3241 C C . PRO A 1 403 ? -2.141 3.259 5.720 1.00 95.88 403 PRO A C 1
ATOM 3243 O O . PRO A 1 403 ? -2.301 4.078 4.817 1.00 95.88 403 PRO A O 1
ATOM 3246 N N . ARG A 1 404 ? -1.850 3.643 6.975 1.00 95.12 404 ARG A N 1
ATOM 3247 C CA . ARG A 1 404 ? -1.598 5.045 7.348 1.00 95.12 404 ARG A CA 1
ATOM 3248 C C . ARG A 1 404 ? -0.351 5.589 6.645 1.00 95.12 404 ARG A C 1
ATOM 3250 O O . ARG A 1 404 ? -0.418 6.671 6.069 1.00 95.12 404 ARG A O 1
ATOM 3257 N N . VAL A 1 405 ? 0.754 4.839 6.658 1.00 96.06 405 VAL A N 1
ATOM 3258 C CA . VAL A 1 405 ? 2.005 5.243 5.987 1.00 96.06 405 VAL A CA 1
ATOM 3259 C C . VAL A 1 405 ? 1.809 5.288 4.475 1.00 96.06 405 VAL A C 1
ATOM 3261 O O . VAL A 1 405 ? 2.171 6.281 3.852 1.00 96.06 405 VAL A O 1
ATOM 3264 N N . LEU A 1 406 ? 1.153 4.278 3.891 1.00 96.75 406 LEU A N 1
ATOM 3265 C CA . LEU A 1 406 ? 0.824 4.253 2.462 1.00 96.75 406 LEU A CA 1
ATOM 3266 C C . LEU A 1 406 ? 0.059 5.515 2.032 1.00 96.75 406 LEU A C 1
ATOM 3268 O O . LEU A 1 406 ? 0.462 6.211 1.098 1.00 96.75 406 LEU A O 1
ATOM 3272 N N . LYS A 1 407 ? -1.023 5.846 2.748 1.00 96.38 407 LYS A N 1
ATOM 3273 C CA . LYS A 1 407 ? -1.828 7.048 2.491 1.00 96.38 407 LYS A CA 1
ATOM 3274 C C . LYS A 1 407 ? -1.012 8.332 2.667 1.00 96.38 407 LYS A C 1
ATOM 3276 O O . LYS A 1 407 ? -1.189 9.263 1.886 1.00 96.38 407 LYS A O 1
ATOM 3281 N N . ALA A 1 408 ? -0.115 8.390 3.653 1.00 95.88 408 ALA A N 1
ATOM 3282 C CA . ALA A 1 408 ? 0.745 9.547 3.892 1.00 95.88 408 ALA A CA 1
ATOM 3283 C C . ALA A 1 408 ? 1.768 9.769 2.762 1.00 95.88 408 ALA A C 1
ATOM 3285 O O . ALA A 1 408 ? 1.911 10.905 2.304 1.00 95.88 408 ALA A O 1
ATOM 3286 N N . ILE A 1 409 ? 2.399 8.701 2.255 1.00 96.38 409 ILE A N 1
ATOM 3287 C CA . ILE A 1 409 ? 3.296 8.763 1.088 1.00 96.38 409 ILE A CA 1
ATOM 3288 C C . ILE A 1 409 ? 2.535 9.322 -0.119 1.00 96.38 409 ILE A C 1
ATOM 3290 O O . ILE A 1 409 ? 2.963 10.309 -0.718 1.00 96.38 409 ILE A O 1
ATOM 3294 N N . ILE A 1 410 ? 1.369 8.745 -0.437 1.00 95.56 410 ILE A N 1
ATOM 3295 C CA . ILE A 1 410 ? 0.538 9.186 -1.568 1.00 95.56 410 ILE A CA 1
ATOM 3296 C C . ILE A 1 410 ? 0.100 10.646 -1.393 1.00 95.56 410 ILE A C 1
ATOM 3298 O O . ILE A 1 410 ? 0.173 11.433 -2.336 1.00 95.56 410 ILE A O 1
ATOM 3302 N N . ASN A 1 411 ? -0.287 11.048 -0.179 1.00 94.88 411 ASN A N 1
ATOM 3303 C CA . ASN A 1 411 ? -0.631 12.435 0.117 1.00 94.88 411 ASN A CA 1
ATOM 3304 C C . ASN A 1 411 ? 0.535 13.393 -0.180 1.00 94.88 411 ASN A C 1
ATOM 3306 O O . ASN A 1 411 ? 0.320 14.447 -0.774 1.00 94.88 411 ASN A O 1
ATOM 3310 N N . LYS A 1 412 ? 1.775 13.034 0.182 1.00 94.00 412 LYS A N 1
ATOM 3311 C CA . LYS A 1 412 ? 2.952 13.861 -0.128 1.00 94.00 412 LYS A CA 1
ATOM 3312 C C . LYS A 1 412 ? 3.240 13.926 -1.627 1.00 94.00 412 LYS A C 1
ATOM 3314 O O . LYS A 1 412 ? 3.540 15.012 -2.111 1.00 94.00 412 LYS A O 1
ATOM 3319 N N . ILE A 1 413 ? 3.086 12.823 -2.363 1.00 93.19 413 ILE A N 1
ATOM 3320 C CA . ILE A 1 413 ? 3.225 12.808 -3.832 1.00 93.19 413 ILE A CA 1
ATOM 3321 C C . ILE A 1 413 ? 2.245 13.802 -4.475 1.00 93.19 413 ILE A C 1
ATOM 3323 O O . ILE A 1 413 ? 2.636 14.600 -5.327 1.00 93.19 413 ILE A O 1
ATOM 3327 N N . ILE A 1 414 ? 0.990 13.817 -4.014 1.00 91.62 414 ILE A N 1
ATOM 3328 C CA . ILE A 1 414 ? -0.029 14.770 -4.479 1.00 91.62 414 ILE A CA 1
ATOM 3329 C C . ILE A 1 414 ? 0.368 16.210 -4.138 1.00 91.62 414 ILE A C 1
ATOM 3331 O O . ILE A 1 414 ? 0.280 17.088 -4.991 1.00 91.62 414 ILE A O 1
ATOM 3335 N N . VAL A 1 415 ? 0.838 16.463 -2.911 1.00 89.81 415 VAL A N 1
ATOM 3336 C CA . VAL A 1 415 ? 1.289 17.798 -2.476 1.00 89.81 415 VAL A CA 1
ATOM 3337 C C . VAL A 1 415 ? 2.480 18.292 -3.300 1.00 89.81 415 VAL A C 1
ATOM 3339 O O . VAL A 1 415 ? 2.551 19.476 -3.622 1.00 89.81 415 VAL A O 1
ATOM 3342 N N . TYR A 1 416 ? 3.410 17.406 -3.655 1.00 88.31 416 TYR A N 1
ATOM 3343 C CA . TYR A 1 416 ? 4.553 17.742 -4.505 1.00 88.31 416 TYR A CA 1
ATOM 3344 C C . TYR A 1 416 ? 4.164 17.939 -5.970 1.00 88.31 416 TYR A C 1
ATOM 3346 O O . TYR A 1 416 ? 4.914 18.580 -6.706 1.00 88.31 416 TYR A O 1
ATOM 3354 N N . ASN A 1 417 ? 2.987 17.448 -6.372 1.00 84.69 417 ASN A N 1
ATOM 3355 C CA . ASN A 1 417 ? 2.475 17.512 -7.736 1.00 84.69 417 ASN A CA 1
ATOM 3356 C C . ASN A 1 417 ? 3.468 16.936 -8.767 1.00 84.69 417 ASN A C 1
ATOM 3358 O O . ASN A 1 417 ? 3.637 17.462 -9.869 1.00 84.69 417 ASN A O 1
ATOM 3362 N N . ASP A 1 418 ? 4.171 15.872 -8.382 1.00 80.44 418 ASP A N 1
ATOM 3363 C CA . ASP A 1 418 ? 5.252 15.293 -9.172 1.00 80.44 418 ASP A CA 1
ATOM 3364 C C . ASP A 1 418 ? 5.375 13.790 -8.898 1.00 80.44 418 ASP A C 1
ATOM 3366 O O . ASP A 1 418 ? 5.635 13.374 -7.765 1.00 80.44 418 ASP A O 1
ATOM 3370 N N . SER A 1 419 ? 5.178 12.997 -9.953 1.00 81.94 419 SER A N 1
ATOM 3371 C CA . SER A 1 419 ? 5.196 11.527 -9.942 1.00 81.94 419 SER A CA 1
ATOM 3372 C C . SER A 1 419 ? 6.545 10.925 -10.349 1.00 81.94 419 SER A C 1
ATOM 3374 O O . SER A 1 419 ? 6.690 9.702 -10.372 1.00 81.94 419 SER A O 1
ATOM 3376 N N . ARG A 1 420 ? 7.550 11.755 -10.667 1.00 82.88 420 ARG A N 1
ATOM 3377 C CA . ARG A 1 420 ? 8.894 11.278 -11.020 1.00 82.88 420 ARG A CA 1
ATOM 3378 C C . ARG A 1 420 ? 9.527 10.541 -9.846 1.00 82.88 420 ARG A C 1
ATOM 3380 O O . ARG A 1 420 ? 9.290 10.879 -8.686 1.00 82.88 420 ARG A O 1
ATOM 3387 N N . LYS A 1 421 ? 10.400 9.584 -10.165 1.00 84.25 421 LYS A N 1
ATOM 3388 C CA . LYS A 1 421 ? 11.080 8.730 -9.184 1.00 84.25 421 LYS A CA 1
ATOM 3389 C C . LYS A 1 421 ? 11.708 9.529 -8.035 1.00 84.25 421 LYS A C 1
ATOM 3391 O O . LYS A 1 421 ? 11.391 9.259 -6.887 1.00 84.25 421 LYS A O 1
ATOM 3396 N N . ASP A 1 422 ? 12.460 10.588 -8.332 1.00 84.00 422 ASP A N 1
ATOM 3397 C CA . ASP A 1 422 ? 13.096 11.428 -7.304 1.00 84.00 422 ASP A CA 1
ATOM 3398 C C . ASP A 1 422 ? 12.090 12.104 -6.350 1.00 84.00 422 ASP A C 1
ATOM 3400 O O . ASP A 1 422 ? 12.365 12.290 -5.162 1.00 84.00 422 ASP A O 1
ATOM 3404 N N . SER A 1 423 ? 10.913 12.487 -6.860 1.00 87.31 423 SER A N 1
ATOM 3405 C CA . SER A 1 423 ? 9.835 13.075 -6.054 1.00 87.31 423 SER A CA 1
ATOM 3406 C C . SER A 1 423 ? 9.159 12.023 -5.179 1.00 87.31 423 SER A C 1
ATOM 3408 O O . SER A 1 423 ? 8.902 12.276 -4.000 1.00 87.31 423 SER A O 1
ATOM 3410 N N . VAL A 1 424 ? 8.935 10.823 -5.722 1.00 92.38 424 VAL A N 1
ATOM 3411 C CA . VAL A 1 424 ? 8.425 9.676 -4.962 1.00 92.38 424 VAL A CA 1
ATOM 3412 C C . VAL A 1 424 ? 9.407 9.287 -3.855 1.00 92.38 424 VAL A C 1
ATOM 3414 O O . VAL A 1 424 ? 9.002 9.187 -2.699 1.00 92.38 424 VAL A O 1
ATOM 3417 N N . ASP A 1 425 ? 10.698 9.180 -4.163 1.00 92.81 425 ASP A N 1
ATOM 3418 C CA . ASP A 1 425 ? 11.757 8.876 -3.194 1.00 92.81 425 ASP A CA 1
ATOM 3419 C C . ASP A 1 425 ? 11.817 9.940 -2.089 1.00 92.81 425 ASP A C 1
ATOM 3421 O O . ASP A 1 425 ? 11.958 9.631 -0.902 1.00 92.81 425 ASP A O 1
ATOM 3425 N N . ARG A 1 426 ? 11.647 11.217 -2.456 1.00 93.25 426 ARG A N 1
ATOM 3426 C CA . ARG A 1 426 ? 11.523 12.313 -1.489 1.00 93.25 426 ARG A CA 1
ATOM 3427 C C . ARG A 1 426 ? 10.277 12.158 -0.614 1.00 93.25 426 ARG A C 1
ATOM 3429 O O . ARG A 1 426 ? 10.384 12.345 0.596 1.00 93.25 426 ARG A O 1
ATOM 3436 N N . ALA A 1 427 ? 9.118 11.848 -1.193 1.00 95.00 427 ALA A N 1
ATOM 3437 C CA . ALA A 1 427 ? 7.866 11.672 -0.456 1.00 95.00 427 ALA A CA 1
ATOM 3438 C C . ALA A 1 427 ? 7.957 10.506 0.537 1.00 95.00 427 ALA A C 1
ATOM 3440 O O . ALA A 1 427 ? 7.523 10.641 1.683 1.00 95.00 427 ALA A O 1
ATOM 3441 N N . ILE A 1 428 ? 8.580 9.401 0.126 1.00 96.12 428 ILE A N 1
ATOM 3442 C CA . ILE A 1 428 ? 8.870 8.252 0.984 1.00 96.12 428 ILE A CA 1
ATOM 3443 C C . ILE A 1 428 ? 9.774 8.673 2.141 1.00 96.12 428 ILE A C 1
ATOM 3445 O O . ILE A 1 428 ? 9.380 8.527 3.296 1.00 96.12 428 ILE A O 1
ATOM 3449 N N . ARG A 1 429 ? 10.943 9.256 1.846 1.00 95.31 429 ARG A N 1
ATOM 3450 C CA . ARG A 1 429 ? 11.924 9.644 2.869 1.00 95.31 429 ARG A CA 1
ATOM 3451 C C . ARG A 1 429 ? 11.314 10.552 3.935 1.00 95.31 429 ARG A C 1
ATOM 3453 O O . ARG A 1 429 ? 11.413 10.247 5.116 1.00 95.31 429 ARG A O 1
ATOM 3460 N N . VAL A 1 430 ? 10.628 11.617 3.517 1.00 94.62 430 VAL A N 1
ATOM 3461 C CA . VAL A 1 430 ? 10.005 12.570 4.450 1.00 94.62 430 VAL A CA 1
ATOM 3462 C C . VAL A 1 430 ? 8.897 11.901 5.271 1.00 94.62 430 VAL A C 1
ATOM 3464 O O . VAL A 1 430 ? 8.736 12.208 6.444 1.00 94.62 430 VAL A O 1
ATOM 3467 N N . THR A 1 431 ? 8.124 10.977 4.686 1.00 94.69 431 THR A N 1
ATOM 3468 C CA . THR A 1 431 ? 7.089 10.254 5.448 1.00 94.69 431 THR A CA 1
ATOM 3469 C C . THR A 1 431 ? 7.705 9.352 6.510 1.00 94.69 431 THR A C 1
ATOM 3471 O O . THR A 1 431 ? 7.212 9.307 7.631 1.00 94.69 431 THR A O 1
ATOM 3474 N N . LEU A 1 432 ? 8.783 8.642 6.178 1.00 92.50 432 LEU A N 1
ATOM 3475 C CA . LEU A 1 432 ? 9.454 7.759 7.128 1.00 92.50 432 LEU A CA 1
ATOM 3476 C C . LEU A 1 432 ? 10.139 8.545 8.252 1.00 92.50 432 LEU A C 1
ATOM 3478 O O . LEU A 1 432 ? 10.056 8.123 9.399 1.00 92.50 432 LEU A O 1
ATOM 3482 N N . GLU A 1 433 ? 10.731 9.705 7.959 1.00 91.31 433 GLU A N 1
ATOM 3483 C CA . GLU A 1 433 ? 11.286 10.609 8.979 1.00 91.31 433 GLU A CA 1
ATOM 3484 C C . GLU A 1 433 ? 10.216 11.109 9.968 1.00 91.31 433 GLU A C 1
ATOM 3486 O O . GLU A 1 433 ? 10.496 11.207 11.155 1.00 91.31 433 GLU A O 1
ATOM 3491 N N . GLU A 1 434 ? 8.990 11.383 9.505 1.00 87.44 434 GLU A N 1
ATOM 3492 C CA . GLU A 1 434 ? 7.884 11.868 10.352 1.00 87.44 434 GLU A CA 1
ATOM 3493 C C . GLU A 1 434 ? 7.163 10.769 11.148 1.00 87.44 434 GLU A C 1
ATOM 3495 O O . GLU A 1 434 ? 6.493 11.070 12.132 1.00 87.44 434 GLU A O 1
ATOM 3500 N N . VAL A 1 435 ? 7.211 9.516 10.683 1.00 75.69 435 VAL A N 1
ATOM 3501 C CA . VAL A 1 435 ? 6.471 8.398 11.300 1.00 75.69 435 VAL A CA 1
ATOM 3502 C C . VAL A 1 435 ? 7.369 7.506 12.161 1.00 75.69 435 VAL A C 1
ATOM 3504 O O . VAL A 1 435 ? 6.875 6.865 13.088 1.00 75.69 435 VAL A O 1
ATOM 3507 N N . VAL A 1 436 ? 8.663 7.421 11.840 1.00 60.44 436 VAL A N 1
ATOM 3508 C CA . VAL A 1 436 ? 9.640 6.572 12.546 1.00 60.44 436 VAL A CA 1
ATOM 3509 C C . VAL A 1 436 ? 10.534 7.387 13.490 1.00 60.44 436 VAL A C 1
ATOM 3511 O O . VAL A 1 436 ? 11.090 6.808 14.424 1.00 60.44 436 VAL A O 1
ATOM 3514 N N . GLY A 1 437 ? 10.676 8.697 13.256 1.00 41.81 437 GLY A N 1
ATOM 3515 C CA . GLY A 1 437 ? 11.304 9.636 14.193 1.00 41.81 437 GLY A CA 1
ATOM 3516 C C . GLY A 1 437 ? 10.337 10.059 15.285 1.00 41.81 437 GLY A C 1
ATOM 3517 O O . GLY A 1 437 ? 10.792 10.122 16.449 1.00 41.81 437 GLY A O 1
#